Protein AF-A0AAE0RKY6-F1 (afdb_monomer)

Radius of gyration: 30.41 Å; Cα contacts (8 Å, |Δi|>4): 1109; chains: 1; bounding box: 84×96×81 Å

Organism: NCBI:txid175788

Foldseek 3Di:
DDDDDDDDPDDDPPPPPPQAFDQDPLFNATFHLQFKDKDAAPQDDCPDPVNVVVVVVCRVCSVVLSVVCVVPVNFDKWWFQFLNQMIIIPGDGPQPDPDDRDRDGPCLAPQFLPQLFAEEEEEEEEEQAPVCPDFQLVQRLLLVLVVLSSADQLYWYFYWYDFPAIDGLDPVPPATDGSDPVVSVVVSVSSVVRHRYHHHDVLRRLLVLLCRQPPDDPDDHSPDAAEYEYEDQADDDLNVVNCCPRQPDPLRYAYEYENTADDPHDCVSRQVNRVNNLHYYFYHHHCCLRPPDDDGVVCVVSVRSQSNLLVLLVVPPVSFDWDKDFKAFDPRDDDDDQFFAAAPVLLLVLCVVVVNDVVVSVVVVVVLPPDWDWDQDPVGIDDIDRRRTGDDPPPPCRVVSQVSSVCVLCVVQDDDPPQWDDDRNDIDGDDPDLVVVLVSVQVSQVSQVVSPGHDDQVPDEDEAADDDDDDDFRDDPNHGGHYDQWDDDPQWIQGSPRDTHHNGLTIKMKTKGWAFQPDPPPDPRRSGTRTMIIIIDRLVVVVVVFDCVLQPPPKDKWKAALSQFTPDDPQQDRDPPDNSHRSGDHPCRSFPHDPVVVVVSVCQSVQHWDKDWDFDWGQDPVRPDIDTAIKMKTKGADPPDRMIMIIIHGPVRPDDDDDDCPDPVVVVVVVVCQDPVCCVPNNDDDDDDD

Sequence (690 aa):
MSDYNYEDNQSDKLKSISLEFVDDPNFKNKVNYSYTAVQIPTDIYKGSPTILNELNWTQALERVFIDNSREDPSLRWQVFGSATGVTRYYPATPWRAPNKIDLYDVRRRPWYIQGASSPKDMVIIVDVSGSVSGLTLKLMKTSVIEMLDTLSDDDYVNVAQFNEKADLLVSCFKTLVQANVKNKKIFKEKVMHMQAKGTTDYKSGFQFAFEQLLNETNAPRANCNKMIMMFTDGGEDRAQDVFEKYNWPNKTVRVFTFSVGQHNYDVTPLQWIACANKGYYFEIPSIGAIRINTQHLFPAFREYLDVLGRPMVLAGNRAKQVQWTNVYQDALSDLEKAYDRVPREELWYCMRKSGVAEKYVRVVQDMYERSRTVVRCAVGQTEEFKVEVGLHQGLALSPFLFAIVMVQLSEEVRQESPWTMMFADDIVICSESREQVEENLERWRFALERRGMKVSRSKTEYMCVNEREGSGTVRLQGEEVKKVQEFKYLGSTDQSNGECGKEGLGLVITGTMPVFNLTTDGDSKNQLILGVMGVDVALSEIKQLTPRYKLGANGYTFAIDPNGYVLLHPNLQPKIINFREPVTLDFLDAELPDTSKEEIRRLMIDGKPSHRKIKTLVKSVDKRYIDQVTRTYTWAPVDGTDYSLGLVLPTYSENHIRANLSDQILQVQYFESLLPHTFESEGHVLIAPR

InterPro domains:
  IPR000477 Reverse transcriptase domain [PF00078] (334-492)
  IPR000477 Reverse transcriptase domain [PS50878] (195-494)
  IPR002035 von Willebrand factor, type A [PF00092] (121-289)
  IPR002035 von Willebrand factor, type A [PS50234] (121-301)
  IPR002035 von Willebrand factor, type A [SM00327] (119-292)
  IPR013608 VWA N-terminal [PF08399] (9-95)
  IPR036465 von Willebrand factor A-like domain superfamily [G3DSA:3.40.50.410] (120-297)
  IPR036465 von Willebrand factor A-like domain superfamily [SSF53300] (118-288)
  IPR043128 Reverse transcriptase/Diguanylate cyclase domain [G3DSA:3.30.70.270] (316-469)
  IPR043502 DNA/RNA polymerase superfamily [SSF56672] (390-496)
  IPR051173 Voltage-dependent calcium channel subunit alpha-2/delta [PTHR10166] (23-333)

Secondary structure (DSSP, 8-state):
---------------------EEETTTTEEEBTTS-EEE--TTS-TT-HHHHHHHHHHTTHHHHHHHHHHH-TT---EEEEETTS-EEEESB---S-SSS-----GGGSHHHHHHHS--EEEEEEEE-SSTTTTHHHHHHHHHHHHHHHT--TT-EEEEEEESSSEEESSTT--S-EE--HHHHHHHHHHHHT----S---HHHHHHHHHHHHHS--SS----SEEEEEEEES--S---HHHHHHHTTTT--EEEEEEEESS--S--HHHHHHHHHTT--EEEE--HHHHTSSSSSHHHHHHHHHHHHHHHHHHTGGGG---EEPPPEE-TT------GGG-BHHHHHHHHHHTT--HHHHHHHHHHHTT-EE--EETTEEPPPEE--BSPPTT-TTHHHHHHHHHHHHHTTTPPSTTSEEEETTEEEE--SSHHHHHHHHHHHHHHHHHTTPPP-GGG-EE--SS--S-----EETTEEPEE-SEEEETTEEEETTS-EEESSS-EEEEEEEEEE----S--GGGGSEEEEEEEEEEHHHHHHHS-GGGS-TT-EEEEE-TTSBEEE-TT----TT-TTS----BHHHHS---HHHHHHHHHHHTT--EEEEEEEEEE-TTSS-EEEEEEEEEEEE-TTSS-EEEEEEETTTTS--------HHHHHHHHHTTSGGGHHHH--------

Solvent-accessible surface area (backbone atoms only — not comparable to full-atom values): 40156 Å² total; per-residue (Å²): 135,79,92,79,84,79,80,81,76,81,74,82,75,74,74,78,74,81,78,73,63,46,81,36,83,85,55,58,41,52,34,20,80,90,47,63,31,74,50,65,33,79,76,58,65,73,86,37,69,73,47,47,50,49,57,58,64,57,52,65,50,47,60,54,53,48,52,51,44,69,77,37,78,82,64,53,52,39,36,39,33,34,69,87,35,44,30,41,32,33,60,17,50,83,80,94,58,95,87,57,90,63,84,65,48,50,72,75,32,70,53,36,45,56,35,47,35,76,48,28,33,38,36,38,40,35,58,26,14,47,83,36,51,69,68,30,43,53,46,48,40,52,51,52,46,57,53,56,67,73,48,46,66,64,18,18,38,38,56,33,36,22,13,76,53,53,44,64,65,47,83,86,57,85,52,57,38,60,34,32,76,69,52,44,49,54,49,46,58,49,48,70,68,64,70,55,47,60,52,80,36,65,52,45,36,50,50,49,49,47,50,61,74,68,55,90,57,100,62,80,71,46,86,60,46,42,35,39,38,38,42,36,54,51,45,88,70,61,47,58,71,57,45,55,70,76,34,51,90,81,49,73,48,29,28,32,28,34,38,37,37,82,67,90,52,52,52,65,32,46,46,47,48,4,61,76,27,76,42,47,64,41,71,43,62,50,61,63,34,71,73,43,86,76,75,46,42,59,58,51,58,47,49,51,45,44,61,56,22,26,66,45,49,73,51,44,75,79,52,64,54,81,44,73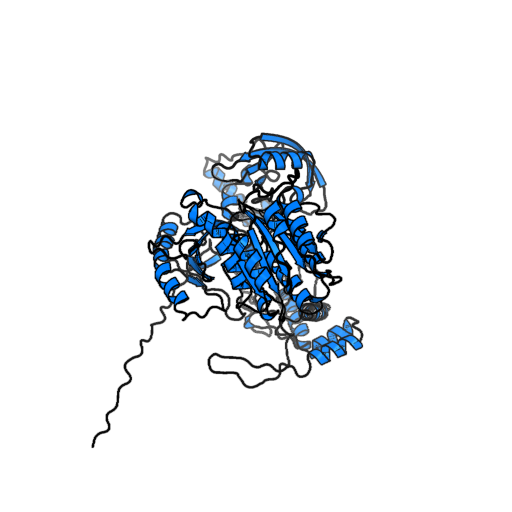,42,71,42,26,58,54,86,84,67,78,89,83,90,62,55,71,65,46,45,54,72,48,45,56,51,34,42,52,74,73,68,48,58,66,75,57,54,50,55,54,50,59,72,57,52,91,41,64,49,65,54,78,51,101,91,45,71,51,76,79,42,78,57,78,58,34,53,63,85,92,45,88,60,35,67,58,56,51,49,49,38,50,52,63,64,35,70,85,73,62,48,68,80,83,38,34,46,73,54,91,74,51,75,48,80,52,61,98,46,68,70,55,40,36,51,50,52,51,52,51,44,51,58,35,47,77,61,67,35,78,81,54,71,94,77,48,69,45,71,67,71,78,75,87,82,80,95,78,73,54,47,61,96,84,43,74,45,51,78,41,65,59,45,82,55,98,69,32,29,40,33,30,84,76,48,75,45,64,57,41,69,42,51,28,32,34,44,15,33,54,37,69,42,78,70,85,67,94,54,91,68,50,40,33,60,53,26,27,38,36,37,41,46,46,53,69,58,62,45,66,78,54,66,46,85,74,38,45,96,80,20,47,63,34,28,29,38,66,88,42,32,43,78,36,47,91,74,69,67,92,72,92,86,51,86,86,56,63,60,78,42,40,51,62,74,64,42,74,72,46,76,72,51,55,52,49,52,49,38,41,46,70,51,50,63,51,71,50,79,46,81,43,65,43,73,41,94,86,68,80,50,72,46,83,43,60,35,37,41,36,38,36,53,40,90,96,56,76,37,21,42,34,41,38,36,39,81,82,48,82,64,73,90,76,88,82,79,85,54,67,67,63,52,53,60,57,55,55,65,71,36,83,87,36,29,90,81,75,42,88,81,83,82,81,91,127

Mean predicted aligned error: 16.81 Å

pLDDT: mean 75.71, std 15.78, range [22.98, 95.0]

Structure (mmCIF, N/CA/C/O backbone):
data_AF-A0AAE0RKY6-F1
#
_entry.id   AF-A0AAE0RKY6-F1
#
loop_
_atom_site.group_PDB
_atom_site.id
_atom_site.type_symbol
_atom_site.label_atom_id
_atom_site.label_alt_id
_atom_site.label_comp_id
_atom_site.label_asym_id
_atom_site.label_entity_id
_atom_site.label_seq_id
_atom_site.pdbx_PDB_ins_code
_atom_site.Cartn_x
_atom_site.Cartn_y
_atom_site.Cartn_z
_atom_site.occupancy
_atom_site.B_iso_or_equiv
_atom_site.auth_seq_id
_atom_site.auth_comp_id
_atom_site.auth_asym_id
_atom_site.auth_atom_id
_atom_site.pdbx_PDB_model_num
ATOM 1 N N . MET A 1 1 ? 11.600 -68.710 32.006 1.00 31.47 1 MET A N 1
ATOM 2 C CA . MET A 1 1 ? 10.760 -69.039 30.838 1.00 31.47 1 MET A CA 1
ATOM 3 C C . MET A 1 1 ? 10.568 -67.728 30.095 1.00 31.47 1 MET A C 1
ATOM 5 O O . MET A 1 1 ? 9.853 -66.878 30.594 1.00 31.47 1 MET A O 1
ATOM 9 N N . SER A 1 2 ? 11.387 -67.559 29.051 1.00 26.91 2 SER A N 1
ATOM 10 C CA . SER A 1 2 ? 11.416 -66.528 27.993 1.00 26.91 2 SER A CA 1
ATOM 11 C C . SER A 1 2 ? 10.867 -65.119 28.265 1.00 26.91 2 SER A C 1
ATOM 13 O O . SER A 1 2 ? 9.655 -64.904 28.243 1.00 26.91 2 SER A O 1
ATOM 15 N N . ASP A 1 3 ? 11.806 -64.172 28.332 1.00 22.98 3 ASP A N 1
ATOM 16 C CA . ASP A 1 3 ? 11.651 -62.777 27.915 1.00 22.98 3 ASP A CA 1
ATOM 17 C C . ASP A 1 3 ? 11.198 -62.700 26.445 1.00 22.98 3 ASP A C 1
ATOM 19 O O . ASP A 1 3 ? 11.795 -63.335 25.574 1.00 22.98 3 ASP A O 1
ATOM 23 N N . TYR A 1 4 ? 10.160 -61.908 26.170 1.00 25.45 4 TYR A N 1
ATOM 24 C CA . TYR A 1 4 ? 9.745 -61.533 24.818 1.00 25.45 4 TYR A CA 1
ATOM 25 C C . TYR A 1 4 ? 9.958 -60.029 24.632 1.00 25.45 4 TYR A C 1
ATOM 27 O O . TYR A 1 4 ? 9.231 -59.208 25.192 1.00 25.45 4 TYR A O 1
ATOM 35 N N . ASN A 1 5 ? 10.977 -59.703 23.835 1.00 24.84 5 ASN A N 1
ATOM 36 C CA . ASN A 1 5 ? 11.214 -58.392 23.242 1.00 24.84 5 ASN A CA 1
ATOM 37 C C . ASN A 1 5 ? 10.017 -57.996 22.367 1.00 24.84 5 ASN A C 1
ATOM 39 O O . ASN A 1 5 ? 9.675 -58.721 21.434 1.00 24.84 5 ASN A O 1
ATOM 43 N N . TYR A 1 6 ? 9.434 -56.827 22.629 1.00 26.06 6 TYR A N 1
ATOM 44 C CA . TYR A 1 6 ? 8.664 -56.102 21.624 1.00 26.06 6 TYR A CA 1
ATOM 45 C C . TYR A 1 6 ? 9.633 -55.196 20.868 1.00 26.06 6 TYR A C 1
ATOM 47 O O . TYR A 1 6 ? 10.176 -54.243 21.423 1.00 26.06 6 TYR A O 1
ATOM 55 N N . GLU A 1 7 ? 9.889 -55.561 19.615 1.00 25.39 7 GLU A N 1
ATOM 56 C CA . GLU A 1 7 ? 10.606 -54.748 18.644 1.00 25.39 7 GLU A CA 1
ATOM 57 C C . GLU A 1 7 ? 9.815 -53.460 18.373 1.00 25.39 7 GLU A C 1
ATOM 59 O O . GLU A 1 7 ? 8.659 -53.498 17.946 1.00 25.39 7 GLU A O 1
ATOM 64 N N . ASP A 1 8 ? 10.456 -52.319 18.632 1.00 27.92 8 ASP A N 1
ATOM 65 C CA . ASP A 1 8 ? 10.011 -51.004 18.184 1.00 27.92 8 ASP A CA 1
ATOM 66 C C . ASP A 1 8 ? 10.003 -50.991 16.652 1.00 27.92 8 ASP A C 1
ATOM 68 O O . ASP A 1 8 ? 11.045 -50.970 15.987 1.00 27.92 8 ASP A O 1
ATOM 72 N N . ASN A 1 9 ? 8.797 -51.020 16.090 1.00 26.94 9 ASN A N 1
ATOM 73 C CA . ASN A 1 9 ? 8.568 -50.822 14.672 1.00 26.94 9 ASN A CA 1
ATOM 74 C C . ASN A 1 9 ? 9.127 -49.462 14.244 1.00 26.94 9 ASN A C 1
ATOM 76 O O . ASN A 1 9 ? 8.710 -48.411 14.729 1.00 26.94 9 ASN A O 1
ATOM 80 N N . GLN A 1 10 ? 10.069 -49.545 13.306 1.00 28.16 10 GLN A N 1
ATOM 81 C CA . GLN A 1 10 ? 10.534 -48.524 12.373 1.00 28.16 10 GLN A CA 1
ATOM 82 C C . GLN A 1 10 ? 9.625 -47.289 12.312 1.00 28.16 10 GLN A C 1
ATOM 84 O O . GLN A 1 10 ? 8.651 -47.238 11.565 1.00 28.16 10 GLN A O 1
ATOM 89 N N . SER A 1 11 ? 9.996 -46.261 13.074 1.00 31.55 11 SER A N 1
ATOM 90 C CA . SER A 1 11 ? 9.584 -44.900 12.770 1.00 31.55 11 SER A CA 1
ATOM 91 C C . SER A 1 11 ? 10.236 -44.509 11.447 1.00 31.55 11 SER A C 1
ATOM 93 O O . SER A 1 11 ? 11.462 -44.538 11.299 1.00 31.55 11 SER A O 1
ATOM 95 N N . ASP A 1 12 ? 9.390 -44.192 10.473 1.00 31.09 12 ASP A N 1
ATOM 96 C CA . ASP A 1 12 ? 9.750 -43.618 9.188 1.00 31.09 12 ASP A CA 1
ATOM 97 C C . ASP A 1 12 ? 10.744 -42.466 9.377 1.00 31.09 12 ASP A C 1
ATOM 99 O O . ASP A 1 12 ? 10.391 -41.321 9.670 1.00 31.09 12 ASP A O 1
ATOM 103 N N . LYS A 1 13 ? 12.027 -42.765 9.157 1.00 31.31 13 LYS A N 1
ATOM 104 C CA . LYS A 1 13 ? 13.005 -41.769 8.736 1.00 31.31 13 LYS A CA 1
ATOM 105 C C . LYS A 1 13 ? 12.498 -41.221 7.406 1.00 31.31 13 LYS A C 1
ATOM 107 O O . LYS A 1 13 ? 12.829 -41.763 6.351 1.00 31.31 13 LYS A O 1
ATOM 112 N N . LEU A 1 14 ? 11.721 -40.135 7.453 1.00 33.47 14 LEU A N 1
ATOM 113 C CA . LEU A 1 14 ? 11.607 -39.215 6.329 1.00 33.47 14 LEU A CA 1
ATOM 114 C C . LEU A 1 14 ? 13.039 -38.902 5.894 1.00 33.47 14 LEU A C 1
ATOM 116 O O . LEU A 1 14 ? 13.765 -38.172 6.571 1.00 33.47 14 LEU A O 1
ATOM 120 N N . LYS A 1 15 ? 13.469 -39.514 4.788 1.00 35.06 15 LYS A N 1
ATOM 121 C CA . LYS A 1 15 ? 14.664 -39.107 4.062 1.00 35.06 15 LYS A CA 1
ATOM 122 C C . LYS A 1 15 ? 14.515 -37.607 3.854 1.00 35.06 15 LYS A C 1
ATOM 124 O O . LYS A 1 15 ? 13.603 -37.182 3.149 1.00 35.06 15 LYS A O 1
ATOM 129 N N . SER A 1 16 ? 15.367 -36.812 4.492 1.00 38.31 16 SER A N 1
ATOM 130 C CA . SER A 1 16 ? 15.501 -35.406 4.149 1.00 38.31 16 SER A CA 1
ATOM 131 C C . SER A 1 16 ? 15.926 -35.371 2.685 1.00 38.31 16 SER A C 1
ATOM 133 O O . SER A 1 16 ? 17.083 -35.649 2.369 1.00 38.31 16 SER A O 1
ATOM 135 N N . ILE A 1 17 ? 14.973 -35.142 1.785 1.00 46.62 17 ILE A N 1
ATOM 136 C CA . ILE A 1 17 ? 15.257 -34.879 0.381 1.00 46.62 17 ILE A CA 1
ATOM 137 C C . ILE A 1 17 ? 16.183 -33.666 0.400 1.00 46.62 17 ILE A C 1
ATOM 139 O O . ILE A 1 17 ? 15.785 -32.591 0.849 1.00 46.62 17 ILE A O 1
ATOM 143 N N . SER A 1 18 ? 17.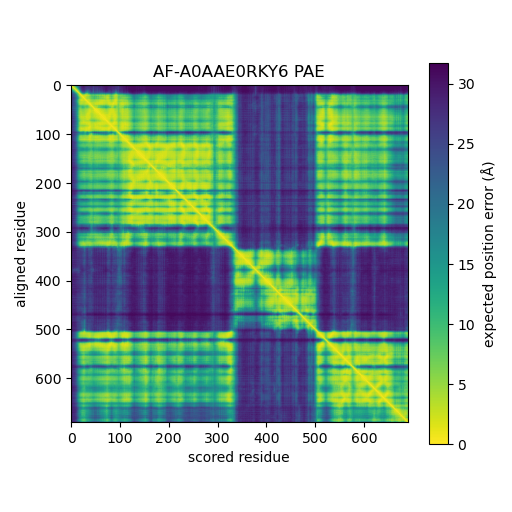444 -33.851 0.011 1.00 51.81 18 SER A N 1
ATOM 144 C CA . SER A 1 18 ? 18.358 -32.738 -0.206 1.00 51.81 18 SER A CA 1
ATOM 145 C C . SER A 1 18 ? 17.819 -31.961 -1.400 1.00 51.81 18 SER A C 1
ATOM 147 O O . SER A 1 18 ? 18.012 -32.360 -2.546 1.00 51.81 18 SER A O 1
ATOM 149 N N . LEU A 1 19 ? 17.047 -30.914 -1.124 1.00 67.06 19 LEU A N 1
ATOM 150 C CA . LEU A 1 19 ? 16.527 -30.020 -2.147 1.00 67.06 19 LEU A CA 1
ATOM 151 C C . LEU A 1 19 ? 17.708 -29.273 -2.769 1.00 67.06 19 LEU A C 1
ATOM 153 O O . LEU A 1 19 ? 18.427 -28.555 -2.074 1.00 67.06 19 LEU A O 1
ATOM 157 N N . GLU A 1 20 ? 17.910 -29.454 -4.070 1.00 76.75 20 GLU A N 1
ATOM 158 C CA . GLU A 1 20 ? 18.872 -28.666 -4.834 1.00 76.75 20 GLU A CA 1
ATOM 159 C C . GLU A 1 20 ? 18.272 -27.288 -5.117 1.00 76.75 20 GLU A C 1
ATOM 161 O O . GLU A 1 20 ? 17.130 -27.176 -5.566 1.00 76.75 20 GLU A O 1
ATOM 166 N N . PHE A 1 21 ? 19.026 -26.232 -4.826 1.00 82.19 21 PHE A N 1
ATOM 167 C CA . PHE A 1 21 ? 18.657 -24.867 -5.178 1.00 82.19 21 PHE A CA 1
ATOM 168 C C . PHE A 1 21 ? 19.682 -24.319 -6.165 1.00 82.19 21 PHE A C 1
ATOM 170 O O . PHE A 1 21 ? 20.887 -24.446 -5.937 1.00 82.19 21 PHE A O 1
ATOM 177 N N . VAL A 1 22 ? 19.195 -23.705 -7.239 1.00 83.25 22 VAL A N 1
ATOM 178 C CA . VAL A 1 22 ? 19.994 -23.127 -8.320 1.00 83.25 22 VAL A CA 1
ATOM 179 C C . VAL A 1 22 ? 19.996 -21.610 -8.169 1.00 83.25 22 VAL A C 1
ATOM 181 O O . VAL A 1 22 ? 18.960 -21.017 -7.871 1.00 83.25 22 VAL A O 1
ATOM 184 N N . ASP A 1 23 ? 21.156 -20.981 -8.337 1.00 78.50 23 ASP A N 1
ATOM 185 C CA . ASP A 1 23 ? 21.260 -19.522 -8.374 1.00 78.50 23 ASP A CA 1
ATOM 186 C C . ASP A 1 23 ? 20.603 -18.986 -9.651 1.00 78.50 23 ASP A C 1
ATOM 188 O O . ASP A 1 23 ? 20.980 -19.374 -10.757 1.00 78.50 23 ASP A O 1
ATOM 192 N N . ASP A 1 24 ? 19.620 -18.097 -9.494 1.00 74.94 24 ASP A N 1
ATOM 193 C CA . ASP A 1 24 ? 18.891 -17.513 -10.617 1.00 74.94 24 ASP A CA 1
ATOM 194 C C . ASP A 1 24 ? 19.048 -15.980 -10.660 1.00 74.94 24 ASP A C 1
ATOM 196 O O . ASP A 1 24 ? 18.732 -15.300 -9.674 1.00 74.94 24 ASP A O 1
ATOM 200 N N . PRO A 1 25 ? 19.513 -15.403 -11.788 1.00 72.38 25 PRO A N 1
ATOM 201 C CA . PRO A 1 25 ? 19.755 -13.966 -11.913 1.00 72.38 25 PRO A CA 1
ATOM 202 C C . PRO A 1 25 ? 18.471 -13.121 -11.916 1.00 72.38 25 PRO A C 1
ATOM 204 O O . PRO A 1 25 ? 18.514 -11.961 -11.500 1.00 72.38 25 PRO A O 1
ATOM 207 N N . ASN A 1 26 ? 17.325 -13.673 -12.330 1.00 73.38 26 ASN A N 1
ATOM 208 C CA . ASN A 1 26 ? 16.044 -12.960 -12.333 1.00 73.38 26 ASN A CA 1
ATOM 209 C C . ASN A 1 26 ? 15.504 -12.770 -10.912 1.00 73.38 26 ASN A C 1
ATOM 211 O O . ASN A 1 26 ? 14.898 -11.737 -10.620 1.00 73.38 26 ASN A O 1
ATOM 215 N N . PHE A 1 27 ? 15.762 -13.741 -10.029 1.00 71.62 27 PHE A N 1
ATOM 216 C CA . PHE A 1 27 ? 15.356 -13.720 -8.619 1.00 71.62 27 PHE A CA 1
ATOM 217 C C . PHE A 1 27 ? 16.456 -13.227 -7.670 1.00 71.62 27 PHE A C 1
ATOM 219 O O . PHE A 1 27 ? 16.170 -12.898 -6.514 1.00 71.62 27 PHE A O 1
ATOM 226 N N . LYS A 1 28 ? 17.709 -13.172 -8.148 1.00 70.62 28 LYS A N 1
ATOM 227 C CA . LYS A 1 28 ? 18.920 -12.828 -7.378 1.00 70.62 28 LYS A CA 1
ATOM 228 C C . LYS A 1 28 ? 19.036 -13.630 -6.081 1.00 70.62 28 LYS A C 1
ATOM 230 O O . LYS A 1 28 ? 19.423 -13.113 -5.031 1.00 70.62 28 LYS A O 1
ATOM 235 N N . ASN A 1 29 ? 18.596 -14.881 -6.151 1.00 70.25 29 ASN A N 1
ATOM 236 C CA . ASN A 1 29 ? 18.466 -15.802 -5.037 1.00 70.25 29 ASN A CA 1
ATOM 237 C C . ASN A 1 29 ? 18.572 -17.242 -5.533 1.00 70.25 29 ASN A C 1
ATOM 239 O O . ASN A 1 29 ? 18.322 -17.539 -6.700 1.00 70.25 29 ASN A O 1
ATOM 243 N N . LYS A 1 30 ? 18.870 -18.138 -4.591 1.00 80.00 30 LYS A N 1
ATOM 244 C CA . LYS A 1 30 ? 18.802 -19.582 -4.794 1.00 80.00 30 LYS A CA 1
ATOM 245 C C . LYS A 1 30 ? 17.349 -20.026 -4.830 1.00 80.00 30 LYS A C 1
ATOM 247 O O . LYS A 1 30 ? 16.635 -19.870 -3.836 1.00 80.00 30 LYS A O 1
ATOM 252 N N . VAL A 1 31 ? 16.923 -20.580 -5.954 1.00 85.25 31 VAL A N 1
ATOM 253 C CA . VAL A 1 31 ? 15.544 -21.005 -6.197 1.00 85.25 31 VAL A CA 1
ATOM 254 C C . VAL A 1 31 ? 15.480 -22.464 -6.630 1.00 85.25 31 VAL A C 1
ATOM 256 O O . VAL A 1 31 ? 16.435 -23.035 -7.152 1.00 85.25 31 VAL A O 1
ATOM 259 N N . ASN A 1 32 ? 14.338 -23.086 -6.386 1.00 88.06 32 ASN A N 1
ATOM 260 C CA . ASN A 1 32 ? 14.023 -24.436 -6.804 1.00 88.06 32 ASN A CA 1
ATOM 261 C C . ASN A 1 32 ? 12.692 -24.404 -7.565 1.00 88.06 32 ASN A C 1
ATOM 263 O O . ASN A 1 32 ? 11.645 -24.089 -7.004 1.00 88.06 32 ASN A O 1
ATOM 267 N N . TYR A 1 33 ? 12.757 -24.741 -8.851 1.00 86.88 33 TYR A N 1
ATOM 268 C CA . TYR A 1 33 ? 11.618 -24.755 -9.773 1.00 86.88 33 TYR A CA 1
ATOM 269 C C . TYR A 1 33 ? 10.789 -26.051 -9.718 1.00 86.88 33 TYR A C 1
ATOM 271 O O . TYR A 1 33 ? 9.780 -26.174 -10.402 1.00 86.88 33 TYR A O 1
ATOM 279 N N . SER A 1 34 ? 11.206 -27.043 -8.928 1.00 86.50 34 SER A N 1
ATOM 280 C CA . SER A 1 34 ? 10.483 -28.317 -8.795 1.00 86.50 34 SER A CA 1
ATOM 281 C C . SER A 1 34 ? 9.373 -28.263 -7.749 1.00 86.50 34 SER A C 1
ATOM 283 O O . SER A 1 34 ? 8.448 -29.065 -7.816 1.00 86.50 34 SER A O 1
ATOM 285 N N . TYR A 1 35 ? 9.467 -27.345 -6.783 1.00 87.88 35 TYR A N 1
ATOM 286 C CA . TYR A 1 35 ? 8.557 -27.283 -5.643 1.00 87.88 35 TYR A CA 1
ATOM 287 C C . TYR A 1 35 ? 8.158 -25.851 -5.302 1.00 87.88 35 TYR A C 1
ATOM 289 O O . TYR A 1 35 ? 8.829 -24.880 -5.649 1.00 87.88 35 TYR A O 1
ATOM 297 N N . THR A 1 36 ? 7.065 -25.742 -4.558 1.00 89.44 36 THR A N 1
ATOM 298 C CA . THR A 1 36 ? 6.625 -24.525 -3.878 1.00 89.44 36 THR A CA 1
ATOM 299 C C . THR A 1 36 ? 7.189 -24.456 -2.468 1.00 89.44 36 THR A C 1
ATOM 301 O O . THR A 1 36 ? 7.328 -25.468 -1.779 1.00 89.44 36 THR A O 1
ATOM 304 N N . ALA A 1 37 ? 7.494 -23.248 -2.005 1.00 89.12 37 ALA A N 1
ATOM 305 C CA . ALA A 1 37 ? 7.819 -23.017 -0.607 1.00 89.12 37 ALA A CA 1
ATOM 306 C C . ALA A 1 37 ? 6.577 -22.530 0.143 1.00 89.12 37 ALA A C 1
ATOM 308 O O . ALA A 1 37 ? 5.699 -21.875 -0.422 1.00 89.12 37 ALA A O 1
ATOM 309 N N . VAL A 1 38 ? 6.504 -22.864 1.432 1.00 88.44 38 VAL A N 1
ATOM 310 C CA . VAL A 1 38 ? 5.419 -22.432 2.311 1.00 88.44 38 VAL A CA 1
ATOM 311 C C . VAL A 1 38 ? 5.992 -21.698 3.515 1.00 88.44 38 VAL A C 1
ATOM 313 O O . VAL A 1 38 ? 6.773 -22.257 4.286 1.00 88.44 38 VAL A O 1
ATOM 316 N N . GLN A 1 39 ? 5.567 -20.452 3.692 1.00 84.25 39 GLN A N 1
ATOM 317 C CA . GLN A 1 39 ? 5.845 -19.633 4.859 1.00 84.25 39 GLN A CA 1
ATOM 318 C C . GLN A 1 39 ? 4.643 -19.684 5.804 1.00 84.25 39 GLN A C 1
ATOM 320 O O . GLN A 1 39 ? 3.496 -19.468 5.413 1.00 84.25 39 GLN A O 1
ATOM 325 N N . ILE A 1 40 ? 4.922 -20.022 7.061 1.00 80.56 40 ILE A N 1
ATOM 326 C CA . ILE A 1 40 ? 3.942 -20.029 8.146 1.00 80.56 40 ILE A CA 1
ATOM 327 C C . ILE A 1 40 ? 4.446 -19.020 9.181 1.00 80.56 40 ILE A C 1
ATOM 329 O O . ILE A 1 40 ? 5.589 -19.170 9.630 1.00 80.56 40 ILE A O 1
ATOM 333 N N . PRO A 1 41 ? 3.633 -18.017 9.549 1.00 71.56 41 PRO A N 1
ATOM 334 C CA . PRO A 1 41 ? 3.956 -17.061 10.599 1.00 71.56 41 PRO A CA 1
ATOM 335 C C . PRO A 1 41 ? 4.392 -17.749 11.902 1.00 71.56 41 PRO A C 1
ATOM 337 O O . PRO A 1 41 ? 3.909 -18.834 12.241 1.00 71.56 41 PRO A O 1
ATOM 340 N N . THR A 1 42 ? 5.336 -17.144 12.628 1.00 66.19 42 THR A N 1
ATOM 341 C CA . THR A 1 42 ? 5.997 -17.775 13.793 1.00 66.19 42 THR A CA 1
ATOM 342 C C . THR A 1 42 ? 5.060 -18.048 14.970 1.00 66.19 42 THR A C 1
ATOM 344 O O . THR A 1 42 ? 5.362 -18.860 15.842 1.00 66.19 42 THR A O 1
ATOM 347 N N . ASP A 1 43 ? 3.916 -17.387 14.979 1.00 59.41 43 ASP A N 1
ATOM 348 C CA . ASP A 1 43 ? 2.842 -17.479 15.953 1.00 59.41 43 ASP A CA 1
ATOM 349 C C . ASP A 1 43 ? 1.828 -18.584 15.709 1.00 59.41 43 ASP A C 1
ATOM 351 O O . ASP A 1 43 ? 1.076 -18.960 16.612 1.00 59.41 43 ASP A O 1
ATOM 355 N N . ILE A 1 44 ? 1.789 -19.097 14.486 1.00 66.88 44 ILE A N 1
ATOM 356 C CA . ILE A 1 44 ? 0.808 -20.087 14.087 1.00 66.88 44 ILE A CA 1
ATOM 357 C C . ILE A 1 44 ? 1.400 -21.475 14.305 1.00 66.88 44 ILE A C 1
ATOM 359 O O . ILE A 1 44 ? 2.430 -21.850 13.740 1.00 66.88 44 ILE A O 1
ATOM 363 N N . TYR A 1 45 ? 0.717 -22.285 15.117 1.00 68.50 45 TYR A N 1
ATOM 364 C CA . TYR A 1 45 ? 1.127 -23.664 15.344 1.00 68.50 45 TYR A CA 1
ATOM 365 C C . TYR A 1 45 ? 0.924 -24.509 14.077 1.00 68.50 45 TYR A C 1
ATOM 367 O O . TYR A 1 45 ? -0.205 -24.772 13.659 1.00 68.50 45 TYR A O 1
ATOM 375 N N . LYS A 1 46 ? 2.034 -24.978 13.494 1.00 69.00 46 LYS A N 1
ATOM 376 C CA . LYS A 1 46 ? 2.060 -25.749 12.237 1.00 69.00 46 LYS A CA 1
ATOM 377 C C . LYS A 1 46 ? 1.236 -27.042 12.281 1.00 69.00 46 LYS A C 1
ATOM 379 O O . LYS A 1 46 ? 0.719 -27.456 11.253 1.00 69.00 46 LYS A O 1
ATOM 384 N N . GLY A 1 47 ? 1.106 -27.669 13.453 1.00 74.75 47 GLY A N 1
ATOM 385 C CA . GLY A 1 47 ? 0.342 -28.909 13.635 1.00 74.75 47 GLY A CA 1
ATOM 386 C C . GLY A 1 47 ? -1.160 -28.705 13.855 1.00 74.75 47 GLY A C 1
ATOM 387 O O . GLY A 1 47 ? -1.867 -29.668 14.136 1.00 74.75 47 GLY A O 1
ATOM 388 N N . SER A 1 48 ? -1.661 -27.468 13.778 1.00 78.69 48 SER A N 1
ATOM 389 C CA . SER A 1 48 ? -3.094 -27.198 13.910 1.00 78.69 48 SER A CA 1
ATOM 390 C C . SER A 1 48 ? -3.870 -27.853 12.757 1.00 78.69 48 SER A C 1
ATOM 392 O O . SER A 1 48 ? -3.471 -27.671 11.603 1.00 78.69 48 SER A O 1
ATOM 394 N N . PRO A 1 49 ? -4.998 -28.548 13.012 1.00 83.38 49 PRO A N 1
ATOM 395 C CA . PRO A 1 49 ? -5.811 -29.165 11.960 1.00 83.38 49 PRO A CA 1
ATOM 396 C C . PRO A 1 49 ? -6.227 -28.182 10.860 1.00 83.38 49 PRO A C 1
ATOM 398 O O . PRO A 1 49 ? -6.237 -28.537 9.685 1.00 83.38 49 PRO A O 1
ATOM 401 N N . THR A 1 50 ? -6.503 -26.924 11.220 1.00 81.38 50 THR A N 1
ATOM 402 C CA . THR A 1 50 ? -6.828 -25.861 10.257 1.00 81.38 50 THR A CA 1
ATOM 403 C C . THR A 1 50 ? -5.679 -25.619 9.281 1.00 81.38 50 THR A C 1
ATOM 405 O O . THR A 1 50 ? -5.904 -25.514 8.083 1.00 81.38 50 THR A O 1
ATOM 408 N N . ILE A 1 51 ? -4.441 -25.579 9.779 1.00 83.81 51 ILE A N 1
ATOM 409 C CA . ILE A 1 51 ? -3.246 -25.328 8.965 1.00 83.81 51 ILE A CA 1
ATOM 410 C C . ILE A 1 51 ? -2.892 -26.555 8.131 1.00 83.81 51 ILE A C 1
ATOM 412 O O . ILE A 1 51 ? -2.574 -26.418 6.957 1.00 83.81 51 ILE A O 1
ATOM 416 N N . LEU A 1 52 ? -3.004 -27.760 8.693 1.00 86.19 52 LEU A N 1
ATOM 417 C CA . LEU A 1 52 ? -2.776 -29.000 7.947 1.00 86.19 52 LEU A CA 1
ATOM 418 C C . LEU A 1 52 ? -3.757 -29.151 6.776 1.00 86.19 52 LEU A C 1
ATOM 420 O O . LEU A 1 52 ? -3.346 -29.522 5.678 1.00 86.19 52 LEU A O 1
ATOM 424 N N . ASN A 1 53 ? -5.028 -28.796 6.982 1.00 87.38 53 ASN A N 1
ATOM 425 C CA . ASN A 1 53 ? -6.020 -28.776 5.909 1.00 87.38 53 ASN A CA 1
ATOM 426 C C . ASN A 1 53 ? -5.661 -27.750 4.825 1.00 87.38 53 ASN A C 1
ATOM 428 O O . ASN A 1 53 ? -5.727 -28.084 3.643 1.00 87.38 53 ASN A O 1
ATOM 432 N N . GLU A 1 54 ? -5.223 -26.546 5.212 1.00 86.81 54 GLU A N 1
ATOM 433 C CA . GLU A 1 54 ? -4.738 -25.525 4.272 1.00 86.81 54 GLU A CA 1
ATOM 434 C C . GLU A 1 54 ? -3.550 -26.012 3.443 1.00 86.81 54 GLU A C 1
ATOM 436 O O . GLU A 1 54 ? -3.534 -25.863 2.222 1.00 86.81 54 GLU A O 1
ATOM 441 N N . LEU A 1 55 ? -2.567 -26.652 4.077 1.00 89.00 55 LEU A N 1
ATOM 442 C CA . LEU A 1 55 ? -1.405 -27.210 3.386 1.00 89.00 55 LEU A CA 1
ATOM 443 C C . LEU A 1 55 ? -1.797 -28.295 2.377 1.00 89.00 55 LEU A C 1
ATOM 445 O O . LEU A 1 55 ? -1.196 -28.361 1.304 1.00 89.00 55 LEU A O 1
ATOM 449 N N . ASN A 1 56 ? -2.807 -29.103 2.704 1.00 91.38 56 ASN A N 1
ATOM 450 C CA . ASN A 1 56 ? -3.282 -30.189 1.856 1.00 91.38 56 ASN A CA 1
ATOM 451 C C . ASN A 1 56 ? -3.963 -29.664 0.580 1.00 91.38 56 ASN A C 1
ATOM 453 O O . ASN A 1 56 ? -3.553 -30.005 -0.527 1.00 91.38 56 ASN A O 1
ATOM 457 N N . TRP A 1 57 ? -4.961 -28.781 0.701 1.00 90.00 57 TRP A N 1
ATOM 458 C CA . TRP A 1 57 ? -5.684 -28.306 -0.485 1.00 90.00 57 TRP A CA 1
ATOM 459 C C . TRP A 1 57 ? -4.849 -27.332 -1.333 1.00 90.00 57 TRP A C 1
ATOM 461 O O . TRP A 1 57 ? -4.909 -27.383 -2.563 1.00 90.00 57 TRP A O 1
ATOM 471 N N . THR A 1 58 ? -4.006 -26.495 -0.709 1.00 91.94 58 THR A N 1
ATOM 472 C CA . THR A 1 58 ? -3.128 -25.561 -1.444 1.00 91.94 58 THR A CA 1
ATOM 473 C C . THR A 1 58 ? -2.010 -26.261 -2.214 1.00 91.94 58 THR A C 1
ATOM 475 O O . THR A 1 58 ? -1.395 -25.642 -3.080 1.00 91.94 58 THR A O 1
ATOM 478 N N . GLN A 1 59 ? -1.743 -27.547 -1.956 1.00 91.19 59 GLN A N 1
ATOM 479 C CA . GLN A 1 59 ? -0.747 -28.319 -2.702 1.00 91.19 59 GLN A CA 1
ATOM 480 C C . GLN A 1 59 ? -1.086 -28.426 -4.194 1.00 91.19 59 GLN A C 1
ATOM 482 O O . GLN A 1 59 ? -0.184 -28.465 -5.027 1.00 91.19 59 GLN A O 1
ATOM 487 N N . ALA A 1 60 ? -2.371 -28.394 -4.554 1.00 92.94 60 ALA A N 1
ATOM 488 C CA . ALA A 1 60 ? -2.800 -28.416 -5.950 1.00 92.94 60 ALA A CA 1
ATOM 489 C C . ALA A 1 60 ? -2.297 -27.204 -6.764 1.00 92.94 60 ALA A C 1
ATOM 491 O O . ALA A 1 60 ? -2.135 -27.320 -7.979 1.00 92.94 60 ALA A O 1
ATOM 492 N N . LEU A 1 61 ? -2.002 -26.071 -6.107 1.00 93.50 61 LEU A N 1
ATOM 493 C CA . LEU A 1 61 ? -1.499 -24.856 -6.762 1.00 93.50 61 LEU A CA 1
ATOM 494 C C . LEU A 1 61 ? -0.089 -25.022 -7.334 1.00 93.50 61 LEU A C 1
ATOM 496 O O . LEU A 1 61 ? 0.265 -24.323 -8.275 1.00 93.50 61 LEU A O 1
ATOM 500 N N . GLU A 1 62 ? 0.707 -25.957 -6.810 1.00 92.75 62 GLU A N 1
ATOM 501 C CA . GLU A 1 62 ? 2.082 -26.186 -7.266 1.00 92.75 62 GLU A CA 1
ATOM 502 C C . GLU A 1 62 ? 2.150 -26.505 -8.761 1.00 92.75 62 GLU A C 1
ATOM 504 O O . GLU A 1 62 ? 2.974 -25.939 -9.473 1.00 92.75 62 GLU A O 1
ATOM 509 N N . ARG A 1 63 ? 1.226 -27.337 -9.260 1.00 93.00 63 ARG A N 1
ATOM 510 C CA . ARG A 1 63 ? 1.153 -27.668 -10.691 1.00 93.00 63 ARG A CA 1
ATOM 511 C C . ARG A 1 63 ? 0.867 -26.431 -11.537 1.00 93.00 63 ARG A C 1
ATOM 513 O O . ARG A 1 63 ? 1.552 -26.201 -12.523 1.00 93.00 63 ARG A O 1
ATOM 520 N N . VAL A 1 64 ? -0.093 -25.615 -11.103 1.00 94.50 64 VAL A N 1
ATOM 521 C CA . VAL A 1 64 ? -0.489 -24.387 -11.807 1.00 94.50 64 VAL A CA 1
ATOM 522 C C . VAL A 1 64 ? 0.659 -23.378 -11.832 1.00 94.50 64 VAL A C 1
ATOM 524 O O . VAL A 1 64 ? 0.938 -22.802 -12.875 1.00 94.50 64 VAL A O 1
ATOM 527 N N . PHE A 1 65 ? 1.372 -23.194 -10.717 1.00 94.25 65 PHE A N 1
ATOM 528 C CA . PHE A 1 65 ? 2.516 -22.279 -10.666 1.00 94.25 65 PHE A CA 1
ATOM 529 C C . PHE A 1 65 ? 3.661 -22.704 -11.586 1.00 94.25 65 PHE A C 1
ATOM 531 O O . PHE A 1 65 ? 4.260 -21.856 -12.255 1.00 94.25 65 PHE A O 1
ATOM 538 N N . ILE A 1 66 ? 3.940 -24.009 -11.643 1.00 92.88 66 ILE A N 1
ATOM 539 C CA . ILE A 1 66 ? 4.939 -24.575 -12.551 1.00 92.88 66 ILE A CA 1
ATOM 540 C C . ILE A 1 66 ? 4.511 -24.367 -14.007 1.00 92.88 66 ILE A C 1
ATOM 542 O O . ILE A 1 66 ? 5.330 -23.941 -14.818 1.00 92.88 66 ILE A O 1
ATOM 546 N N . ASP A 1 67 ? 3.248 -24.633 -14.344 1.00 94.56 67 ASP A N 1
ATOM 547 C CA . ASP A 1 67 ? 2.746 -24.483 -15.713 1.00 94.56 67 ASP A CA 1
ATOM 548 C C . ASP A 1 67 ? 2.758 -23.013 -16.168 1.00 94.56 67 ASP A C 1
ATOM 550 O O . ASP A 1 67 ? 3.260 -22.729 -17.254 1.00 94.56 67 ASP A O 1
ATOM 554 N N . ASN A 1 68 ? 2.360 -22.069 -15.307 1.00 93.88 68 ASN A N 1
ATOM 555 C CA . ASN A 1 68 ? 2.468 -20.631 -15.586 1.00 93.88 68 ASN A CA 1
ATOM 556 C C . ASN A 1 68 ? 3.917 -20.216 -15.884 1.00 93.88 68 ASN A C 1
ATOM 558 O O . ASN A 1 68 ? 4.184 -19.500 -16.841 1.00 93.88 68 ASN A O 1
ATOM 562 N N . SER A 1 69 ? 4.872 -20.695 -15.082 1.00 90.12 69 SER A N 1
ATOM 563 C CA . SER A 1 69 ? 6.296 -20.383 -15.260 1.00 90.12 69 SER A CA 1
ATOM 564 C C . SER A 1 69 ? 6.914 -21.039 -16.497 1.00 90.12 69 SER A C 1
ATOM 566 O O . SER A 1 69 ? 7.947 -20.574 -16.976 1.00 90.12 69 SER A O 1
ATOM 568 N N . ARG A 1 70 ? 6.322 -22.130 -16.999 1.00 91.50 70 ARG A N 1
ATOM 569 C CA . ARG A 1 70 ? 6.711 -22.751 -18.273 1.00 91.50 70 ARG A CA 1
ATOM 570 C C . ARG A 1 70 ? 6.166 -21.978 -19.466 1.00 91.50 70 ARG A C 1
ATOM 572 O O . ARG A 1 70 ? 6.834 -21.938 -20.495 1.00 91.50 70 ARG A O 1
ATOM 579 N N . GLU A 1 71 ? 4.970 -21.411 -19.334 1.00 94.38 71 GLU A N 1
ATOM 580 C CA . GLU A 1 71 ? 4.359 -20.566 -20.359 1.00 94.38 71 GLU A CA 1
ATOM 581 C C . GLU A 1 71 ? 5.080 -19.217 -20.469 1.00 94.38 71 GLU A C 1
ATOM 583 O O . GLU A 1 71 ? 5.418 -18.797 -21.576 1.00 94.38 71 GLU A O 1
ATOM 588 N N . ASP A 1 72 ? 5.398 -18.590 -19.333 1.00 89.56 72 ASP A N 1
ATOM 589 C CA . ASP A 1 72 ? 6.141 -17.333 -19.273 1.00 89.56 72 ASP A CA 1
ATOM 590 C C . ASP A 1 72 ? 7.349 -17.418 -18.311 1.00 89.56 72 ASP A C 1
ATOM 592 O O . ASP A 1 72 ? 7.201 -17.274 -17.092 1.00 89.56 72 ASP A O 1
ATOM 596 N N . PRO A 1 73 ? 8.574 -17.601 -18.848 1.00 86.19 73 PRO A N 1
ATOM 597 C CA . PRO A 1 73 ? 9.807 -17.625 -18.059 1.00 86.19 73 PRO A CA 1
ATOM 598 C C . PRO A 1 73 ? 10.183 -16.284 -17.409 1.00 86.19 73 PRO A C 1
ATOM 600 O O . PRO A 1 73 ? 11.093 -16.250 -16.581 1.00 86.19 73 PRO A O 1
ATOM 603 N N . SER A 1 74 ? 9.543 -15.176 -17.799 1.00 84.50 74 SER A N 1
ATOM 604 C CA . SER A 1 74 ? 9.775 -13.856 -17.203 1.00 84.50 74 SER A CA 1
ATOM 605 C C . SER A 1 74 ? 8.963 -13.631 -15.926 1.00 84.50 74 SER A C 1
ATOM 607 O O . SER A 1 74 ? 9.231 -12.684 -15.190 1.00 84.50 74 SER A O 1
ATOM 609 N N . LEU A 1 75 ? 8.024 -14.520 -15.584 1.00 87.38 75 LEU A N 1
ATOM 610 C CA . LEU A 1 75 ? 7.265 -14.397 -14.343 1.00 87.38 75 LEU A CA 1
ATOM 611 C C . LEU A 1 75 ? 8.177 -14.386 -13.111 1.00 87.38 75 LEU A C 1
ATOM 613 O O . LEU A 1 75 ? 9.102 -15.187 -12.971 1.00 87.38 75 LEU A O 1
ATOM 617 N N . ARG A 1 76 ? 7.890 -13.462 -12.192 1.00 88.38 76 ARG A N 1
ATOM 618 C CA . ARG A 1 76 ? 8.527 -13.403 -10.872 1.00 88.38 76 ARG A CA 1
ATOM 619 C C . ARG A 1 76 ? 7.713 -14.201 -9.855 1.00 88.38 76 ARG A C 1
ATOM 621 O O . ARG A 1 76 ? 7.093 -15.203 -10.210 1.00 88.38 76 ARG A O 1
ATOM 628 N N . TRP A 1 77 ? 7.768 -13.824 -8.576 1.00 87.56 77 TRP A N 1
ATOM 629 C CA . TRP A 1 77 ? 7.112 -14.585 -7.520 1.00 87.56 77 TRP A CA 1
ATOM 630 C C . TRP A 1 77 ? 5.616 -14.711 -7.793 1.00 87.56 77 TRP A C 1
ATOM 632 O O . TRP A 1 77 ? 4.904 -13.721 -7.964 1.00 87.56 77 TRP A O 1
ATOM 642 N N . GLN A 1 78 ? 5.150 -15.953 -7.791 1.00 93.12 78 GLN A N 1
ATOM 643 C CA . GLN A 1 78 ? 3.734 -16.279 -7.741 1.00 93.12 78 GLN A CA 1
ATOM 644 C C . GLN A 1 78 ? 3.415 -16.653 -6.301 1.00 93.12 78 GLN A C 1
ATOM 646 O O . GLN A 1 78 ? 4.076 -17.527 -5.738 1.00 93.12 78 GLN A O 1
ATOM 651 N N . VAL A 1 79 ? 2.435 -15.990 -5.690 1.00 92.38 79 VAL A N 1
ATOM 652 C CA . VAL A 1 79 ? 2.119 -16.165 -4.272 1.00 92.38 79 VAL A CA 1
ATOM 653 C C . VAL A 1 79 ? 0.626 -16.356 -4.047 1.00 92.38 79 VAL A C 1
ATOM 655 O O . VAL A 1 79 ? -0.216 -15.679 -4.629 1.00 92.38 79 VAL A O 1
ATOM 658 N N . PHE A 1 80 ? 0.287 -17.277 -3.154 1.00 94.50 80 PHE A N 1
ATOM 659 C CA . PHE A 1 80 ? -1.035 -17.393 -2.565 1.00 94.50 80 PHE A CA 1
ATOM 660 C C . PHE A 1 80 ? -0.933 -17.132 -1.064 1.00 94.50 80 PHE A C 1
ATOM 662 O O . PHE A 1 80 ? -0.277 -17.882 -0.337 1.00 94.50 80 PHE A O 1
ATOM 669 N N . GLY A 1 81 ? -1.580 -16.063 -0.607 1.00 90.62 81 GLY A N 1
ATOM 670 C CA . GLY A 1 81 ? -1.773 -15.783 0.809 1.00 90.62 81 GLY A CA 1
ATOM 671 C C . GLY A 1 81 ? -3.128 -16.309 1.255 1.00 90.62 81 GLY A C 1
ATOM 672 O O . GLY A 1 81 ? -4.150 -15.848 0.757 1.00 90.62 81 GLY A O 1
ATOM 673 N N . SER A 1 82 ? -3.151 -17.250 2.194 1.00 87.38 82 SER A N 1
ATOM 674 C CA . SER A 1 82 ? -4.384 -17.764 2.797 1.00 87.38 82 SER A CA 1
ATOM 675 C C . SER A 1 82 ? -4.922 -16.802 3.860 1.00 87.38 82 SER A C 1
ATOM 677 O O . SER A 1 82 ? -4.158 -16.175 4.601 1.00 87.38 82 SER A O 1
ATOM 679 N N . ALA A 1 83 ? -6.245 -16.768 4.033 1.00 83.25 83 ALA A N 1
ATOM 680 C CA . ALA A 1 83 ? -6.910 -16.067 5.136 1.00 83.25 83 ALA A CA 1
ATOM 681 C C . ALA A 1 83 ? -6.493 -16.596 6.523 1.00 83.25 83 ALA A C 1
ATOM 683 O O . ALA A 1 83 ? -6.636 -15.910 7.544 1.00 83.25 83 ALA A O 1
ATOM 684 N N . THR A 1 84 ? -5.936 -17.809 6.572 1.00 78.75 84 THR A N 1
ATOM 685 C CA . THR A 1 84 ? -5.349 -18.397 7.784 1.00 78.75 84 THR A CA 1
ATOM 686 C C . THR A 1 84 ? -3.969 -17.832 8.131 1.00 78.75 84 THR A C 1
ATOM 688 O O . THR A 1 84 ? -3.542 -17.976 9.272 1.00 78.75 84 THR A O 1
ATOM 691 N N . GLY A 1 85 ? -3.303 -17.141 7.199 1.00 77.00 85 GLY A N 1
ATOM 692 C CA . GLY A 1 85 ? -1.952 -16.591 7.351 1.00 77.00 85 GLY A CA 1
ATOM 693 C C . GLY A 1 85 ? -0.850 -17.438 6.709 1.00 77.00 85 GLY A C 1
ATOM 694 O O . GLY A 1 85 ? 0.294 -16.998 6.666 1.00 77.00 85 GLY A O 1
ATOM 695 N N . VAL A 1 86 ? -1.174 -18.631 6.198 1.00 85.19 86 VAL A N 1
ATOM 696 C CA . VAL A 1 86 ? -0.231 -19.467 5.439 1.00 85.19 86 VAL A CA 1
ATOM 697 C C . VAL A 1 86 ? 0.035 -18.842 4.073 1.00 85.19 86 VAL A C 1
ATOM 699 O O . VAL A 1 86 ? -0.903 -18.493 3.359 1.00 85.19 86 VAL A O 1
ATOM 702 N N . THR A 1 87 ? 1.302 -18.760 3.686 1.00 88.50 87 THR A N 1
ATOM 703 C CA . THR A 1 87 ? 1.720 -18.211 2.393 1.00 88.50 87 THR A CA 1
ATOM 704 C C . THR A 1 87 ? 2.422 -19.286 1.589 1.00 88.50 87 THR A C 1
ATOM 706 O O . THR A 1 87 ? 3.415 -19.838 2.053 1.00 88.50 87 THR A O 1
ATOM 709 N N . ARG A 1 88 ? 1.955 -19.578 0.377 1.00 91.38 88 ARG A N 1
ATOM 710 C CA . ARG A 1 88 ? 2.645 -20.478 -0.556 1.00 91.38 88 ARG A CA 1
ATOM 711 C C . ARG A 1 88 ? 3.174 -19.666 -1.725 1.00 91.38 88 ARG A C 1
ATOM 713 O O . ARG A 1 88 ? 2.407 -18.912 -2.313 1.00 91.38 88 ARG A O 1
ATOM 720 N N . TYR A 1 89 ? 4.450 -19.816 -2.059 1.00 90.94 89 TYR A N 1
ATOM 721 C CA . TYR A 1 89 ? 5.070 -19.081 -3.158 1.00 90.94 89 TYR A CA 1
ATOM 722 C C . TYR A 1 89 ? 5.945 -19.973 -4.041 1.00 90.94 89 TYR A C 1
ATOM 724 O O . TYR A 1 89 ? 6.437 -21.023 -3.612 1.00 90.94 89 TYR A O 1
ATOM 732 N N . TYR A 1 90 ? 6.100 -19.551 -5.292 1.00 91.12 90 TYR A N 1
ATOM 733 C CA . TYR A 1 90 ? 6.871 -20.226 -6.330 1.00 91.12 90 TYR A CA 1
ATOM 734 C C . TYR A 1 90 ? 7.762 -19.225 -7.087 1.00 91.12 90 TYR A C 1
ATOM 736 O O . TYR A 1 90 ? 7.281 -18.124 -7.382 1.00 91.12 90 TYR A O 1
ATOM 744 N N . PRO A 1 91 ? 9.004 -19.599 -7.459 1.00 90.06 91 PRO A N 1
ATOM 745 C CA . PRO A 1 91 ? 9.689 -20.864 -7.141 1.00 90.06 91 PRO A CA 1
ATOM 746 C C . PRO A 1 91 ? 10.036 -21.010 -5.646 1.00 90.06 91 PRO A C 1
ATOM 748 O O . PRO A 1 91 ? 9.937 -20.060 -4.872 1.00 90.06 91 PRO A O 1
ATOM 751 N N . ALA A 1 92 ? 10.401 -22.205 -5.183 1.00 87.06 92 ALA A N 1
ATOM 752 C CA . ALA A 1 92 ? 10.784 -22.384 -3.784 1.00 87.06 92 ALA A CA 1
ATOM 753 C C . ALA A 1 92 ? 12.145 -21.731 -3.509 1.00 87.06 92 ALA A C 1
ATOM 755 O O . ALA A 1 92 ? 13.128 -22.017 -4.183 1.00 87.06 92 ALA A O 1
ATOM 756 N N . THR A 1 93 ? 12.242 -20.907 -2.469 1.00 83.25 93 THR A N 1
ATOM 757 C CA . THR A 1 93 ? 13.521 -20.376 -1.970 1.00 83.25 93 THR A CA 1
ATOM 758 C C . THR A 1 93 ? 13.566 -20.506 -0.447 1.00 83.25 93 THR A C 1
ATOM 760 O O . THR A 1 93 ? 12.512 -20.372 0.193 1.00 83.25 93 THR A O 1
ATOM 763 N N . PRO A 1 94 ? 14.728 -20.816 0.163 1.00 75.44 94 PRO A N 1
ATOM 764 C CA . PRO A 1 94 ? 14.836 -20.883 1.613 1.00 75.44 94 PRO A CA 1
ATOM 765 C C . PRO A 1 94 ? 14.511 -19.522 2.232 1.00 75.44 94 PRO A C 1
ATOM 767 O O . PRO A 1 94 ? 15.099 -18.498 1.884 1.00 75.44 94 PRO A O 1
ATOM 770 N N . TRP A 1 95 ? 13.581 -19.522 3.185 1.00 70.06 95 TRP A N 1
ATOM 771 C CA . TRP A 1 95 ? 13.203 -18.310 3.899 1.00 70.06 95 TRP A CA 1
ATOM 772 C C . TRP A 1 95 ? 14.378 -17.808 4.753 1.00 70.06 95 TRP A C 1
ATOM 774 O O . TRP A 1 95 ? 14.897 -18.531 5.609 1.00 70.06 95 TRP A O 1
ATOM 784 N N . ARG A 1 96 ? 14.825 -16.571 4.512 1.00 59.19 96 ARG A N 1
ATOM 785 C CA . ARG A 1 96 ? 16.011 -15.978 5.150 1.00 59.19 96 ARG A CA 1
ATOM 786 C C . ARG A 1 96 ? 15.707 -15.531 6.591 1.00 59.19 96 ARG A C 1
ATOM 788 O O . ARG A 1 96 ? 15.560 -14.344 6.844 1.00 59.19 96 ARG A O 1
ATOM 795 N N . ALA A 1 97 ? 15.627 -16.455 7.554 1.00 50.84 97 ALA A N 1
ATOM 796 C CA . ALA A 1 97 ? 15.614 -16.092 8.982 1.00 50.84 97 ALA A CA 1
ATOM 797 C C . ALA A 1 97 ? 16.104 -17.215 9.926 1.00 50.84 97 ALA A C 1
ATOM 799 O O . ALA A 1 97 ? 15.295 -17.797 10.648 1.00 50.84 97 ALA A O 1
ATOM 800 N N . PRO A 1 98 ? 17.415 -17.524 10.007 1.00 42.16 98 PRO A N 1
ATOM 801 C CA . PRO A 1 98 ? 17.885 -18.510 10.984 1.00 42.16 98 PRO A CA 1
ATOM 802 C C . PRO A 1 98 ? 17.937 -17.960 12.422 1.00 42.16 98 PRO A C 1
ATOM 804 O O . PRO A 1 98 ? 17.880 -18.735 13.368 1.00 42.16 98 PRO A O 1
ATOM 807 N N . ASN A 1 99 ? 18.052 -16.634 12.609 1.00 39.12 99 ASN A N 1
ATOM 808 C CA . ASN A 1 99 ? 18.553 -16.060 13.870 1.00 39.12 99 ASN A CA 1
ATOM 809 C C . ASN A 1 99 ? 17.765 -14.859 14.442 1.00 39.12 99 ASN A C 1
ATOM 811 O O . ASN A 1 99 ? 18.216 -14.255 15.424 1.00 39.12 99 ASN A O 1
ATOM 815 N N . LYS A 1 100 ? 16.610 -14.503 13.863 1.00 45.44 100 LYS A N 1
ATOM 816 C CA . LYS A 1 100 ? 15.674 -13.468 14.348 1.00 45.44 100 LYS A CA 1
ATOM 817 C C . LYS A 1 100 ? 14.251 -14.023 14.255 1.00 45.44 100 LYS A C 1
ATOM 819 O O . LYS A 1 100 ? 13.955 -14.762 13.323 1.00 45.44 100 LYS A O 1
ATOM 824 N N . ILE A 1 101 ? 13.384 -13.676 15.211 1.00 52.69 101 ILE A N 1
ATOM 825 C CA . ILE A 1 101 ? 11.957 -14.013 15.117 1.00 52.69 101 ILE A CA 1
ATOM 826 C C . ILE A 1 101 ? 11.378 -13.208 13.954 1.00 52.69 101 ILE A C 1
ATOM 828 O O . ILE A 1 101 ? 11.304 -11.979 14.025 1.00 52.69 101 ILE A O 1
ATOM 832 N N . ASP A 1 102 ? 11.006 -13.910 12.890 1.00 57.41 102 ASP A N 1
ATOM 833 C CA . ASP A 1 102 ? 10.300 -13.324 11.763 1.00 57.41 102 ASP A CA 1
ATOM 834 C C . ASP A 1 102 ? 8.853 -12.995 12.158 1.00 57.41 102 ASP A C 1
ATOM 836 O O . ASP A 1 102 ? 8.130 -13.833 12.703 1.00 57.41 102 ASP A O 1
ATOM 840 N N . LEU A 1 103 ? 8.456 -11.750 11.899 1.00 60.41 103 LEU A N 1
ATOM 841 C CA . LEU A 1 103 ? 7.118 -11.217 12.165 1.00 60.41 103 LEU A CA 1
ATOM 842 C C . LEU A 1 103 ? 6.291 -11.083 10.881 1.00 60.41 103 LEU A C 1
ATOM 844 O O . LEU A 1 103 ? 5.291 -10.359 10.871 1.00 60.41 103 LEU A O 1
ATOM 848 N N . TYR A 1 104 ? 6.745 -11.693 9.785 1.00 69.00 104 TYR A N 1
ATOM 849 C CA . TYR A 1 104 ? 6.044 -11.676 8.516 1.00 69.00 104 TYR A CA 1
ATOM 850 C C . TYR A 1 104 ? 4.683 -12.361 8.648 1.00 69.00 104 TYR A C 1
ATOM 852 O O . TYR A 1 104 ? 4.573 -13.534 9.008 1.00 69.00 104 TYR A O 1
ATOM 860 N N . ASP A 1 105 ? 3.649 -11.621 8.262 1.00 70.31 105 ASP A N 1
ATOM 861 C CA . ASP A 1 105 ? 2.289 -12.109 8.089 1.00 70.31 105 ASP A CA 1
ATOM 862 C C . ASP A 1 105 ? 1.762 -11.556 6.766 1.00 70.31 105 ASP A C 1
ATOM 864 O O . ASP A 1 105 ? 1.749 -10.337 6.550 1.00 70.31 105 ASP A O 1
ATOM 868 N N . VAL A 1 106 ? 1.336 -12.452 5.877 1.00 76.44 106 VAL A N 1
ATOM 869 C CA . VAL A 1 106 ? 0.841 -12.097 4.544 1.00 76.44 106 VAL A CA 1
ATOM 870 C C . VAL A 1 106 ? -0.387 -11.202 4.598 1.00 76.44 106 VAL A C 1
ATOM 872 O O . VAL A 1 106 ? -0.531 -10.295 3.785 1.00 76.44 106 VAL A O 1
ATOM 875 N N . ARG A 1 107 ? -1.227 -11.367 5.621 1.00 75.62 107 ARG A N 1
ATOM 876 C CA . ARG A 1 107 ? -2.484 -10.624 5.774 1.00 75.62 107 ARG A CA 1
ATOM 877 C C . ARG A 1 107 ? -2.257 -9.148 6.084 1.00 75.62 107 ARG A C 1
ATOM 879 O O . ARG A 1 107 ? -3.164 -8.338 5.941 1.00 75.62 107 ARG A O 1
ATOM 886 N N . ARG A 1 108 ? -1.045 -8.794 6.523 1.00 72.69 108 ARG A N 1
ATOM 887 C CA . ARG A 1 108 ? -0.618 -7.412 6.790 1.00 72.69 108 ARG A CA 1
ATOM 888 C C . ARG A 1 108 ? -0.006 -6.741 5.571 1.00 72.69 108 ARG A C 1
ATOM 890 O O . ARG A 1 108 ? 0.377 -5.576 5.650 1.00 72.69 108 ARG A O 1
ATOM 897 N N . ARG A 1 109 ? 0.187 -7.477 4.477 1.00 74.94 109 ARG A N 1
ATOM 898 C CA . ARG A 1 109 ? 0.836 -6.930 3.296 1.00 74.94 109 ARG A CA 1
ATOM 899 C C . ARG A 1 109 ? -0.145 -6.045 2.527 1.00 74.94 109 ARG A C 1
ATOM 901 O O . ARG A 1 109 ? -1.293 -6.452 2.356 1.00 74.94 109 ARG A O 1
ATOM 908 N N . PRO A 1 110 ? 0.299 -4.875 2.029 1.00 76.62 110 PRO A N 1
ATOM 909 C CA . PRO A 1 110 ? -0.558 -3.979 1.254 1.00 76.62 110 PRO A CA 1
ATOM 910 C C . PRO A 1 110 ? -1.268 -4.684 0.093 1.00 76.62 110 PRO A C 1
ATOM 912 O O . PRO A 1 110 ? -2.466 -4.497 -0.085 1.00 76.62 110 PRO A O 1
ATOM 915 N N . TRP A 1 111 ? -0.560 -5.573 -0.616 1.00 84.62 111 TRP A N 1
ATOM 916 C CA . TRP A 1 111 ? -1.120 -6.361 -1.717 1.00 84.62 111 TRP A CA 1
ATOM 917 C C . TRP A 1 111 ? -2.274 -7.270 -1.275 1.00 84.62 111 TRP A C 1
ATOM 919 O O . TRP A 1 111 ? -3.299 -7.354 -1.947 1.00 84.62 111 TRP A O 1
ATOM 929 N N . TYR A 1 112 ? -2.158 -7.907 -0.109 1.00 84.88 112 TYR A N 1
ATOM 930 C CA . TYR A 1 112 ? -3.227 -8.746 0.420 1.00 84.88 112 TYR A CA 1
ATOM 931 C C . TYR A 1 112 ? -4.438 -7.895 0.814 1.00 84.88 112 TYR A C 1
ATOM 933 O O . TYR A 1 112 ? -5.567 -8.240 0.484 1.00 84.88 112 TYR A O 1
ATOM 941 N N . ILE A 1 113 ? -4.211 -6.773 1.507 1.00 79.81 113 ILE A N 1
ATOM 942 C CA . ILE A 1 113 ? -5.283 -5.893 1.996 1.00 79.81 113 ILE A CA 1
ATOM 943 C C . ILE A 1 113 ? -6.083 -5.303 0.829 1.00 79.81 113 ILE A C 1
ATOM 945 O O . ILE A 1 113 ? -7.313 -5.305 0.884 1.00 79.81 113 ILE A O 1
ATOM 949 N N . GLN A 1 114 ? -5.396 -4.850 -0.224 1.00 81.19 114 GLN A N 1
ATOM 950 C CA . GLN A 1 114 ? -6.018 -4.290 -1.424 1.00 81.19 114 GLN A CA 1
ATOM 951 C C . GLN A 1 114 ? -6.865 -5.342 -2.155 1.00 81.19 114 GLN A C 1
ATOM 953 O O . GLN A 1 114 ? -8.029 -5.100 -2.445 1.00 81.19 114 GLN A O 1
ATOM 958 N N . GLY A 1 115 ? -6.344 -6.562 -2.337 1.00 82.56 115 GLY A N 1
ATOM 959 C CA . GLY A 1 115 ? -7.116 -7.650 -2.946 1.00 82.56 115 GLY A CA 1
ATOM 960 C C . GLY A 1 115 ? -8.255 -8.193 -2.068 1.00 82.56 115 GLY A C 1
ATOM 961 O O . GLY A 1 115 ? -9.198 -8.788 -2.588 1.00 82.56 115 GLY A O 1
ATOM 962 N N . ALA A 1 116 ? -8.189 -8.017 -0.744 1.00 80.56 116 ALA A N 1
ATOM 963 C CA . ALA A 1 116 ? -9.175 -8.542 0.204 1.00 80.56 116 ALA A CA 1
ATOM 964 C C . ALA A 1 116 ? -10.370 -7.604 0.456 1.00 80.56 116 ALA A C 1
ATOM 966 O O . ALA A 1 116 ? -11.417 -8.069 0.914 1.00 80.56 116 ALA A O 1
ATOM 967 N N . SER A 1 117 ? -10.238 -6.302 0.187 1.00 77.62 117 SER A N 1
ATOM 968 C CA . SER A 1 117 ? -11.267 -5.303 0.489 1.00 77.62 117 SER A CA 1
ATOM 969 C C . SER A 1 117 ? -11.325 -4.215 -0.573 1.00 77.62 117 SER A C 1
ATOM 971 O O . SER A 1 117 ? -10.304 -3.725 -1.031 1.00 77.62 117 SER A O 1
ATOM 973 N N . SER A 1 118 ? -12.530 -3.732 -0.869 1.00 80.25 118 SER A N 1
ATOM 974 C CA . SER A 1 118 ? -12.701 -2.528 -1.682 1.00 80.25 118 SER A CA 1
ATOM 975 C C . SER A 1 118 ? -12.356 -1.247 -0.894 1.00 80.25 118 SER A C 1
ATOM 977 O O . SER A 1 118 ? -12.405 -1.273 0.348 1.00 80.25 118 SER A O 1
ATOM 979 N N . PRO A 1 119 ? -12.058 -0.128 -1.592 1.00 84.12 119 PRO A N 1
ATOM 980 C CA . PRO A 1 119 ? -11.813 1.176 -0.975 1.00 84.12 119 PRO A CA 1
ATOM 981 C C . PRO A 1 119 ? -12.934 1.602 -0.020 1.00 84.12 119 PRO A C 1
ATOM 983 O O . PRO A 1 119 ? -14.107 1.248 -0.212 1.00 84.12 119 PRO A O 1
ATOM 986 N N . LYS A 1 120 ? -12.593 2.354 1.032 1.00 86.56 120 LYS A N 1
ATOM 987 C CA . LYS A 1 120 ? -13.557 2.732 2.080 1.00 86.56 120 LYS A CA 1
ATOM 988 C C . LYS A 1 120 ? -13.415 4.170 2.576 1.00 86.56 120 LYS A C 1
ATOM 990 O O . LYS A 1 120 ? -12.317 4.698 2.716 1.00 86.56 120 LYS A O 1
ATOM 995 N N . ASP A 1 121 ? -14.566 4.753 2.900 1.00 90.69 121 ASP A N 1
ATOM 996 C CA . ASP A 1 121 ? -14.727 6.008 3.626 1.00 90.69 121 ASP A CA 1
ATOM 997 C C . ASP A 1 121 ? -14.958 5.678 5.112 1.00 90.69 121 ASP A C 1
ATOM 999 O O . ASP A 1 121 ? -16.027 5.192 5.504 1.00 90.69 121 ASP A O 1
ATOM 1003 N N . MET A 1 122 ? -13.944 5.914 5.945 1.00 90.38 122 MET A N 1
ATOM 1004 C CA . MET A 1 122 ? -13.927 5.548 7.362 1.00 90.38 122 MET A CA 1
ATOM 1005 C C . MET A 1 122 ? -13.906 6.786 8.266 1.00 90.38 122 MET A C 1
ATOM 1007 O O . MET A 1 122 ? -13.060 7.665 8.124 1.00 90.38 122 MET A O 1
ATOM 1011 N N . VAL A 1 123 ? -14.785 6.828 9.267 1.00 93.62 123 VAL A N 1
ATOM 1012 C CA . VAL A 1 123 ? -14.678 7.784 10.381 1.00 93.62 123 VAL A CA 1
ATOM 1013 C C . VAL A 1 123 ? -14.371 7.029 11.664 1.00 93.62 123 VAL A C 1
ATOM 1015 O O . VAL A 1 123 ? -15.131 6.151 12.073 1.00 93.62 123 VAL A O 1
ATOM 1018 N N . ILE A 1 124 ? -13.256 7.376 12.301 1.00 93.69 124 ILE A N 1
ATOM 1019 C CA . ILE A 1 124 ? -12.859 6.822 13.595 1.00 93.69 124 ILE A CA 1
ATOM 1020 C C . ILE A 1 124 ? -13.273 7.816 14.678 1.00 93.69 124 ILE A C 1
ATOM 1022 O O . ILE A 1 124 ? -12.798 8.950 14.680 1.00 93.69 124 ILE A O 1
ATOM 1026 N N . ILE A 1 125 ? -14.137 7.396 15.599 1.00 94.12 125 ILE A N 1
ATOM 1027 C CA . ILE A 1 125 ? -14.521 8.172 16.780 1.00 94.12 125 ILE A CA 1
ATOM 1028 C C . ILE A 1 125 ? -13.916 7.538 18.034 1.00 94.12 125 ILE A C 1
ATOM 1030 O O . ILE A 1 125 ? -14.025 6.330 18.255 1.00 94.12 125 ILE A O 1
ATOM 1034 N N . VAL A 1 126 ? -13.240 8.350 18.843 1.00 93.88 126 VAL A N 1
ATOM 1035 C CA . VAL A 1 126 ? -12.535 7.900 20.049 1.00 93.88 126 VAL A CA 1
ATOM 1036 C C . VAL A 1 126 ? -13.137 8.570 21.274 1.00 93.88 126 VAL A C 1
ATOM 1038 O O . VAL A 1 126 ? -13.197 9.798 21.345 1.00 93.88 126 VAL A O 1
ATOM 1041 N N . ASP A 1 127 ? -13.550 7.754 22.235 1.00 92.69 127 ASP A N 1
ATOM 1042 C CA . ASP A 1 127 ? -14.013 8.209 23.538 1.00 92.69 127 ASP A CA 1
ATOM 1043 C C . ASP A 1 127 ? -12.838 8.791 24.333 1.00 92.69 127 ASP A C 1
ATOM 1045 O O . ASP A 1 127 ? -11.812 8.135 24.538 1.00 92.69 127 ASP A O 1
ATOM 1049 N N . VAL A 1 128 ? -12.966 10.050 24.745 1.00 92.38 128 VAL A N 1
ATOM 1050 C CA . VAL A 1 128 ? -11.998 10.748 25.603 1.00 92.38 128 VAL A CA 1
ATOM 1051 C C . VAL A 1 128 ? -12.645 11.224 26.903 1.00 92.38 128 VAL A C 1
ATOM 1053 O O . VAL A 1 128 ? -12.198 12.206 27.495 1.00 92.38 128 VAL A O 1
ATOM 1056 N N . SER A 1 129 ? -13.687 10.541 27.367 1.00 90.88 129 SER A N 1
ATOM 1057 C CA . SER A 1 129 ? -14.303 10.773 28.675 1.00 90.88 129 SER A CA 1
ATOM 1058 C C . SER A 1 129 ? -13.354 10.472 29.846 1.00 90.88 129 SER A C 1
ATOM 1060 O O . SER A 1 129 ? -12.261 9.925 29.695 1.00 90.88 129 SER A O 1
ATOM 1062 N N . GLY A 1 130 ? -13.739 10.863 31.062 1.00 87.88 130 GLY A N 1
ATOM 1063 C CA . GLY A 1 130 ? -12.931 10.627 32.261 1.00 87.88 130 GLY A CA 1
ATOM 1064 C C . GLY A 1 130 ? -12.701 9.144 32.601 1.00 87.88 130 GLY A C 1
ATOM 1065 O O . GLY A 1 130 ? -11.664 8.830 33.194 1.00 87.88 130 GLY A O 1
ATOM 1066 N N . SER A 1 131 ? -13.617 8.241 32.218 1.00 85.12 131 SER A N 1
ATOM 1067 C CA . SER A 1 131 ? -13.545 6.802 32.539 1.00 85.12 131 SER A CA 1
ATOM 1068 C C . SER A 1 131 ? -12.362 6.115 31.858 1.00 85.12 131 SER A C 1
ATOM 1070 O O . SER A 1 131 ? -11.645 5.342 32.491 1.00 85.12 131 SER A O 1
ATOM 1072 N N . VAL A 1 132 ? -12.055 6.514 30.620 1.00 86.81 132 VAL A N 1
ATOM 1073 C CA . VAL A 1 132 ? -10.962 5.931 29.829 1.00 86.81 132 VAL A CA 1
ATOM 1074 C C . VAL A 1 132 ? -9.567 6.380 30.283 1.00 86.81 132 VAL A C 1
ATOM 1076 O O . VAL A 1 132 ? -8.558 5.958 29.710 1.00 86.81 132 VAL A O 1
ATOM 1079 N N . SER A 1 133 ? -9.458 7.254 31.288 1.00 86.81 133 SER A N 1
ATOM 1080 C CA . SER A 1 133 ? -8.172 7.796 31.736 1.00 86.81 133 SER A CA 1
ATOM 1081 C C . SER A 1 133 ? -7.191 6.701 32.203 1.00 86.81 133 SER A C 1
ATOM 1083 O O . SER A 1 133 ? -7.551 5.696 32.808 1.00 86.81 133 SER A O 1
ATOM 1085 N N . GLY A 1 134 ? -5.900 6.877 31.897 1.00 86.19 134 GLY A N 1
ATOM 1086 C CA . GLY A 1 134 ? -4.852 5.919 32.269 1.00 86.19 134 GLY A CA 1
ATOM 1087 C C . GLY A 1 134 ? -4.551 4.870 31.192 1.00 86.19 134 GLY A C 1
ATOM 1088 O O . GLY A 1 134 ? -4.176 5.220 30.068 1.00 86.19 134 GLY A O 1
ATOM 1089 N N . LEU A 1 135 ? -4.614 3.581 31.554 1.00 83.25 135 LEU A N 1
ATOM 1090 C CA . LEU A 1 135 ? -4.200 2.477 30.675 1.00 83.25 135 LEU A CA 1
ATOM 1091 C C . LEU A 1 135 ? -5.116 2.354 29.452 1.00 83.25 135 LEU A C 1
ATOM 1093 O O . LEU A 1 135 ? -4.614 2.202 28.341 1.00 83.25 135 LEU A O 1
ATOM 1097 N N . THR A 1 136 ? -6.426 2.477 29.645 1.00 85.44 136 THR A N 1
ATOM 1098 C CA . THR A 1 136 ? -7.435 2.319 28.595 1.00 85.44 136 THR A CA 1
ATOM 1099 C C . THR A 1 136 ? -7.243 3.315 27.452 1.00 85.44 136 THR A C 1
ATOM 1101 O O . THR A 1 136 ? -7.098 2.899 26.304 1.00 85.44 136 THR A O 1
ATOM 1104 N N . LEU A 1 137 ? -7.060 4.607 27.746 1.00 88.50 137 LEU A N 1
ATOM 1105 C CA . LEU A 1 137 ? -6.739 5.617 26.732 1.00 88.50 137 LEU A CA 1
ATOM 1106 C C . LEU A 1 137 ? -5.422 5.308 26.003 1.00 88.50 137 LEU A C 1
ATOM 1108 O O . LEU A 1 137 ? -5.313 5.519 24.796 1.00 88.50 137 LEU A O 1
ATOM 1112 N N . LYS A 1 138 ? -4.400 4.792 26.702 1.00 86.31 138 LYS A N 1
ATOM 1113 C CA . LYS A 1 138 ? -3.139 4.385 26.057 1.00 86.31 138 LYS A CA 1
ATOM 1114 C C . LYS A 1 138 ? -3.359 3.219 25.083 1.00 86.31 138 LYS A C 1
ATOM 1116 O O . LYS A 1 138 ? -2.771 3.217 23.998 1.00 86.31 138 LYS A O 1
ATOM 1121 N N . LEU A 1 139 ? -4.206 2.255 25.441 1.00 84.31 139 LEU A N 1
ATOM 1122 C CA . LEU A 1 139 ? -4.589 1.143 24.567 1.00 84.31 139 LEU A CA 1
ATOM 1123 C C . LEU A 1 139 ? -5.391 1.633 23.359 1.00 84.31 139 LEU A C 1
ATOM 1125 O O . LEU A 1 139 ? -5.071 1.246 22.237 1.00 84.31 139 LEU A O 1
ATOM 1129 N N . MET A 1 140 ? -6.356 2.534 23.558 1.00 87.44 140 MET A N 1
ATOM 1130 C CA . MET A 1 140 ? -7.142 3.136 22.476 1.00 87.44 140 MET A CA 1
ATOM 1131 C C . MET A 1 140 ? -6.251 3.875 21.480 1.00 87.44 140 MET A C 1
ATOM 1133 O O . MET A 1 140 ? -6.304 3.592 20.288 1.00 87.44 140 MET A O 1
ATOM 1137 N N . LYS A 1 141 ? -5.355 4.747 21.963 1.00 88.62 141 LYS A N 1
ATOM 1138 C CA . LYS A 1 141 ? -4.378 5.454 21.116 1.00 88.62 141 LYS A CA 1
ATOM 1139 C C . LYS A 1 141 ? -3.560 4.494 20.261 1.00 88.62 141 LYS A C 1
ATOM 1141 O O . LYS A 1 141 ? -3.423 4.703 19.061 1.00 88.62 141 LYS A O 1
ATOM 1146 N N . THR A 1 142 ? -3.034 3.436 20.876 1.00 84.00 142 THR A N 1
ATOM 1147 C CA . THR A 1 142 ? -2.233 2.439 20.155 1.00 84.00 142 THR A CA 1
ATOM 1148 C C . THR A 1 142 ? -3.090 1.686 19.132 1.00 84.00 142 THR A C 1
ATOM 1150 O O . THR A 1 142 ? -2.660 1.509 18.000 1.00 84.00 142 THR A O 1
ATOM 1153 N N . SER A 1 143 ? -4.328 1.323 19.482 1.00 82.75 143 SER A N 1
ATOM 1154 C CA . SER A 1 143 ? -5.258 0.613 18.589 1.00 82.75 143 SER A CA 1
ATOM 1155 C C . SER A 1 143 ? -5.648 1.449 17.368 1.00 82.75 143 SER A C 1
ATOM 1157 O O . SER A 1 143 ? -5.684 0.930 16.257 1.00 82.75 143 SER A O 1
ATOM 1159 N N . VAL A 1 144 ? -5.880 2.754 17.549 1.00 87.50 144 VAL A N 1
ATOM 1160 C CA . VAL A 1 144 ? -6.165 3.686 16.446 1.00 87.50 144 VAL A CA 1
ATOM 1161 C C . VAL A 1 144 ? -4.954 3.833 15.524 1.00 87.50 144 VAL A C 1
ATOM 1163 O O . VAL A 1 144 ? -5.119 3.870 14.310 1.00 87.50 144 VAL A O 1
ATOM 1166 N N . ILE A 1 145 ? -3.736 3.884 16.070 1.00 85.44 145 ILE A N 1
ATOM 1167 C CA . ILE A 1 145 ? -2.507 3.954 15.262 1.00 85.44 145 ILE A CA 1
ATOM 1168 C C . ILE A 1 145 ? -2.342 2.701 14.399 1.00 85.44 145 ILE A C 1
ATOM 1170 O O . ILE A 1 145 ? -2.098 2.833 13.202 1.00 85.44 145 ILE A O 1
ATOM 1174 N N . GLU A 1 146 ? -2.529 1.516 14.983 1.00 77.44 146 GLU A N 1
ATOM 1175 C CA . GLU A 1 146 ? -2.487 0.247 14.245 1.00 77.44 146 GLU A CA 1
ATOM 1176 C C . GLU A 1 146 ? -3.615 0.169 13.202 1.00 77.44 146 GLU A C 1
ATOM 1178 O O . GLU A 1 146 ? -3.397 -0.302 12.091 1.00 77.44 146 GLU A O 1
ATOM 1183 N N . MET A 1 147 ? -4.807 0.701 13.504 1.00 81.94 147 MET A N 1
ATOM 1184 C CA . MET A 1 147 ? -5.910 0.785 12.538 1.00 81.94 147 MET A CA 1
ATOM 1185 C C . MET A 1 147 ? -5.566 1.681 11.350 1.00 81.94 147 MET A C 1
ATOM 1187 O O . MET A 1 147 ? -5.802 1.295 10.207 1.00 81.94 147 MET A O 1
ATOM 1191 N N . LEU A 1 148 ? -4.957 2.844 11.591 1.00 85.44 148 LEU A N 1
ATOM 1192 C CA . LEU A 1 148 ? -4.494 3.727 10.518 1.00 85.44 148 LEU A CA 1
ATOM 1193 C C . LEU A 1 148 ? -3.460 3.035 9.618 1.00 85.44 148 LEU A C 1
ATOM 1195 O O . LEU A 1 148 ? -3.436 3.298 8.420 1.00 85.44 148 LEU A O 1
ATOM 1199 N N . ASP A 1 149 ? -2.638 2.134 10.161 1.00 78.25 149 ASP A N 1
ATOM 1200 C CA . ASP A 1 149 ? -1.668 1.362 9.376 1.00 78.25 149 ASP A CA 1
ATOM 1201 C C . ASP A 1 149 ? -2.300 0.354 8.411 1.00 78.25 149 ASP A C 1
ATOM 1203 O O . ASP A 1 149 ? -1.672 -0.000 7.415 1.00 78.25 149 ASP A O 1
ATOM 1207 N N . THR A 1 150 ? -3.555 -0.044 8.636 1.00 76.69 150 THR A N 1
ATOM 1208 C CA . THR A 1 150 ? -4.302 -0.918 7.712 1.00 76.69 150 THR A CA 1
ATOM 1209 C C . THR A 1 150 ? -4.884 -0.186 6.503 1.00 76.69 150 THR A C 1
ATOM 1211 O O . THR A 1 150 ? -5.344 -0.827 5.558 1.00 76.69 150 THR A O 1
ATOM 1214 N N . LEU A 1 151 ? -4.903 1.150 6.532 1.00 82.56 151 LEU A N 1
ATOM 1215 C CA . LEU A 1 151 ? -5.479 1.957 5.464 1.00 82.56 151 LEU A CA 1
ATOM 1216 C C . LEU A 1 151 ? -4.492 2.126 4.309 1.00 82.56 151 LEU A C 1
ATOM 1218 O O . LEU A 1 151 ? -3.318 2.459 4.507 1.00 82.56 151 LEU A O 1
ATOM 1222 N N . SER A 1 152 ? -5.008 1.918 3.106 1.00 80.62 152 SER A N 1
ATOM 1223 C CA . SER A 1 152 ? -4.327 2.133 1.833 1.00 80.62 152 SER A CA 1
ATOM 1224 C C . SER A 1 152 ? -4.516 3.569 1.343 1.00 80.62 152 SER A C 1
ATOM 1226 O O . SER A 1 152 ? -5.322 4.322 1.890 1.00 80.62 152 SER A O 1
ATOM 1228 N N . ASP A 1 153 ? -3.783 3.956 0.302 1.00 83.19 153 ASP A N 1
ATOM 1229 C CA . ASP A 1 153 ? -3.916 5.290 -0.284 1.00 83.19 153 ASP A CA 1
ATOM 1230 C C . ASP A 1 153 ? -5.271 5.496 -0.995 1.00 83.19 153 ASP A C 1
ATOM 1232 O O . ASP A 1 153 ? -5.694 6.637 -1.149 1.00 83.19 153 ASP A O 1
ATOM 1236 N N . ASP A 1 154 ? -5.996 4.430 -1.352 1.00 83.50 154 ASP A N 1
ATOM 1237 C CA . ASP A 1 154 ? -7.347 4.517 -1.938 1.00 83.50 154 ASP A CA 1
ATOM 1238 C C . ASP A 1 154 ? -8.440 4.776 -0.882 1.00 83.50 154 ASP A C 1
ATOM 1240 O O . ASP A 1 154 ? -9.595 5.066 -1.205 1.00 83.50 154 ASP A O 1
ATOM 1244 N N . ASP A 1 155 ? -8.090 4.666 0.402 1.00 87.56 155 ASP A N 1
ATOM 1245 C CA . ASP A 1 155 ? -9.014 4.853 1.511 1.00 87.56 155 ASP A CA 1
ATOM 1246 C C . ASP A 1 155 ? -9.059 6.314 1.970 1.00 87.56 155 ASP A C 1
ATOM 1248 O O . ASP A 1 155 ? -8.053 7.028 2.002 1.00 87.56 155 ASP A O 1
ATOM 1252 N N . TYR A 1 156 ? -10.235 6.751 2.417 1.00 91.38 156 TYR A N 1
ATOM 1253 C CA . TYR A 1 156 ? -10.441 8.079 2.983 1.00 91.38 156 TYR A CA 1
ATOM 1254 C C . TYR A 1 156 ? -10.803 7.963 4.455 1.00 91.38 156 TYR A C 1
ATOM 1256 O O . TYR A 1 156 ? -11.684 7.194 4.839 1.00 91.38 156 TYR A O 1
ATOM 1264 N N . VAL A 1 157 ? -10.129 8.745 5.294 1.00 92.69 157 VAL A N 1
ATOM 1265 C CA . VAL A 1 157 ? -10.273 8.673 6.744 1.00 92.69 157 VAL A CA 1
ATOM 1266 C C . VAL A 1 157 ? -10.389 10.048 7.381 1.00 92.69 157 VAL A C 1
ATOM 1268 O O . VAL A 1 157 ? -9.776 11.021 6.940 1.00 92.69 157 VAL A O 1
ATOM 1271 N N . ASN A 1 158 ? -11.166 10.125 8.457 1.00 93.19 158 ASN A N 1
ATOM 1272 C CA . ASN A 1 158 ? -11.052 11.194 9.439 1.00 93.19 158 ASN A CA 1
ATOM 1273 C C . ASN A 1 158 ? -11.133 10.616 10.854 1.00 93.19 158 ASN A C 1
ATOM 1275 O O . ASN A 1 158 ? -11.755 9.575 11.077 1.00 93.19 158 ASN A O 1
ATOM 1279 N N . VAL A 1 159 ? -10.497 11.294 11.807 1.00 93.44 159 VAL A N 1
ATOM 1280 C CA . VAL A 1 159 ? -10.466 10.887 13.214 1.00 93.44 159 VAL A CA 1
ATOM 1281 C C . VAL A 1 159 ? -11.054 12.007 14.062 1.00 93.44 159 VAL A C 1
ATOM 1283 O O . VAL A 1 159 ? -10.612 13.157 13.986 1.00 93.44 159 VAL A O 1
ATOM 1286 N N . ALA A 1 160 ? -12.036 11.666 14.884 1.00 92.56 160 ALA A N 1
ATOM 1287 C CA . ALA A 1 160 ? -12.672 12.567 15.828 1.00 92.56 160 ALA A CA 1
ATOM 1288 C C . ALA A 1 160 ? -12.560 12.016 17.249 1.00 92.56 160 ALA A C 1
ATOM 1290 O O . ALA A 1 160 ? -12.503 10.805 17.470 1.00 92.56 160 ALA A O 1
ATOM 1291 N N . GLN A 1 161 ? -12.530 12.926 18.211 1.00 92.69 161 GLN A N 1
ATOM 1292 C CA . GLN A 1 161 ? -12.601 12.601 19.629 1.00 92.69 161 GLN A CA 1
ATOM 1293 C C . GLN A 1 161 ? -13.925 13.127 20.178 1.00 92.69 161 GLN A C 1
ATOM 1295 O O . GLN A 1 161 ? -14.401 14.170 19.728 1.00 92.69 161 GLN A O 1
ATOM 1300 N N . PHE A 1 162 ? -14.522 12.425 21.134 1.00 92.19 162 PHE A N 1
ATOM 1301 C CA . PHE A 1 162 ? -15.756 12.883 21.763 1.00 92.19 162 PHE A CA 1
ATOM 1302 C C . PHE A 1 162 ? -15.729 12.688 23.278 1.00 92.19 162 PHE A C 1
ATOM 1304 O O . PHE A 1 162 ? -15.158 11.729 23.797 1.00 92.19 162 PHE A O 1
ATOM 1311 N N . ASN A 1 163 ? -16.351 13.631 23.973 1.00 89.00 163 ASN A N 1
ATOM 1312 C CA . ASN A 1 163 ? -16.692 13.554 25.389 1.00 89.00 163 ASN A CA 1
ATOM 1313 C C . ASN A 1 163 ? -18.140 14.041 25.571 1.00 89.00 163 ASN A C 1
ATOM 1315 O O . ASN A 1 163 ? -19.057 13.305 25.233 1.00 89.00 163 ASN A O 1
ATOM 1319 N N . GLU A 1 164 ? -18.353 15.286 26.004 1.00 86.44 164 GLU A N 1
ATOM 1320 C CA . GLU A 1 164 ? -19.652 15.974 25.994 1.00 86.44 164 GLU A CA 1
ATOM 1321 C C . GLU A 1 164 ? -20.020 16.488 24.594 1.00 86.44 164 GLU A C 1
ATOM 1323 O O . GLU A 1 164 ? -21.192 16.699 24.287 1.00 86.44 164 GLU A O 1
ATOM 1328 N N . LYS A 1 165 ? -19.011 16.737 23.751 1.00 86.69 165 LYS A N 1
ATOM 1329 C CA . LYS A 1 165 ? -19.166 17.119 22.344 1.00 86.69 165 LYS A CA 1
ATOM 1330 C C . LYS A 1 165 ? -18.142 16.382 21.493 1.00 86.69 165 LYS A C 1
ATOM 1332 O O . LYS A 1 165 ? -17.092 15.971 21.984 1.00 86.69 165 LYS A O 1
ATOM 1337 N N . ALA A 1 166 ? -18.457 16.228 20.212 1.00 88.19 166 ALA A N 1
ATOM 1338 C CA . ALA A 1 166 ? -17.550 15.660 19.228 1.00 88.19 166 ALA A CA 1
ATOM 1339 C C . ALA A 1 166 ? -16.736 16.766 18.549 1.00 88.19 166 ALA A C 1
ATOM 1341 O O . ALA A 1 166 ? -17.305 17.680 17.951 1.00 88.19 166 ALA A O 1
ATOM 1342 N N . ASP A 1 167 ? -15.413 16.643 18.611 1.00 86.88 167 ASP A N 1
ATOM 1343 C CA . ASP A 1 167 ? -14.466 17.569 18.001 1.00 86.88 167 ASP A CA 1
ATOM 1344 C C . ASP A 1 167 ? -13.537 16.837 17.024 1.00 86.88 167 ASP A C 1
ATOM 1346 O O . ASP A 1 167 ? -13.125 15.688 17.228 1.00 86.88 167 ASP A O 1
ATOM 1350 N N . LEU A 1 168 ? -13.149 17.538 15.958 1.00 84.06 168 LEU A N 1
ATOM 1351 C CA . LEU A 1 168 ? -12.125 17.061 15.032 1.00 84.06 168 LEU A CA 1
ATOM 1352 C C . LEU A 1 168 ? -10.769 16.984 15.731 1.00 84.06 168 LEU A C 1
ATOM 1354 O O . LEU A 1 168 ? -10.296 17.971 16.298 1.00 84.06 168 LEU A O 1
ATOM 1358 N N . LEU A 1 169 ? -10.092 15.839 15.607 1.00 81.25 169 LEU A N 1
ATOM 1359 C CA . LEU A 1 169 ? -8.754 15.663 16.171 1.00 81.25 169 LEU A CA 1
ATOM 1360 C C . LEU A 1 169 ? -7.723 16.577 15.487 1.00 81.25 169 LEU A C 1
ATOM 1362 O O . LEU A 1 169 ? -6.777 17.067 16.110 1.00 81.25 169 LEU A O 1
ATOM 1366 N N . VAL A 1 170 ? -7.908 16.807 14.186 1.00 82.62 170 VAL A N 1
ATOM 1367 C CA . VAL A 1 170 ? -7.067 17.682 13.375 1.00 82.62 170 VAL A CA 1
ATOM 1368 C C . VAL A 1 170 ? -7.934 18.792 12.795 1.00 82.62 170 VAL A C 1
ATOM 1370 O O . VAL A 1 170 ? -8.714 18.573 11.875 1.00 82.62 170 VAL A O 1
ATOM 1373 N N . SER A 1 171 ? -7.764 20.013 13.301 1.00 76.62 171 SER A N 1
ATOM 1374 C CA . SER A 1 171 ? -8.591 21.164 12.914 1.00 76.62 171 SER A CA 1
ATOM 1375 C C . SER A 1 171 ? -8.502 21.539 11.428 1.00 76.62 171 SER A C 1
ATOM 1377 O O . SER A 1 171 ? -9.427 22.158 10.900 1.00 76.62 171 SER A O 1
ATOM 1379 N N . CYS A 1 172 ? -7.419 21.167 10.733 1.00 82.31 172 CYS A N 1
ATOM 1380 C CA . CYS A 1 172 ? -7.287 21.398 9.293 1.00 82.31 172 CYS A CA 1
ATOM 1381 C C . CYS A 1 172 ? -8.042 20.372 8.429 1.00 82.31 172 CYS A C 1
ATOM 1383 O O . CYS A 1 172 ? -8.377 20.688 7.289 1.00 82.31 172 CYS A O 1
ATOM 1385 N N . PHE A 1 173 ? -8.369 19.187 8.955 1.00 85.88 173 PHE A N 1
ATOM 1386 C CA . PHE A 1 173 ? -9.091 18.137 8.230 1.00 85.88 173 PHE A CA 1
ATOM 1387 C C . PHE A 1 173 ? -10.591 18.214 8.526 1.00 85.88 173 PHE A C 1
ATOM 1389 O O . PHE A 1 173 ? -11.153 17.435 9.292 1.00 85.88 173 PHE A O 1
ATOM 1396 N N . LYS A 1 174 ? -11.247 19.209 7.913 1.00 82.25 174 LYS A N 1
ATOM 1397 C CA . LYS A 1 174 ? -12.693 19.460 8.076 1.00 82.25 174 LYS A CA 1
ATOM 1398 C C . LYS A 1 174 ? -13.584 18.367 7.472 1.00 82.25 174 LYS A C 1
ATOM 1400 O O . LYS A 1 174 ? -14.741 18.243 7.865 1.00 82.25 174 LYS A O 1
ATOM 1405 N N . THR A 1 175 ? -13.048 17.625 6.510 1.00 86.88 175 THR A N 1
ATOM 1406 C CA . THR A 1 175 ? -13.699 16.527 5.789 1.00 86.88 175 THR A CA 1
ATOM 1407 C C . THR A 1 175 ? -12.812 15.288 5.836 1.00 86.88 175 THR A C 1
ATOM 1409 O O . THR A 1 175 ? -11.666 15.360 6.281 1.00 86.88 175 THR A O 1
ATOM 1412 N N . LEU A 1 176 ? -13.318 14.163 5.326 1.00 88.94 176 LEU A N 1
ATOM 1413 C CA . LEU A 1 176 ? -12.493 12.991 5.042 1.00 88.94 176 LEU A CA 1
ATOM 1414 C C . LEU A 1 176 ? -11.299 13.376 4.160 1.00 88.94 176 LEU A C 1
ATOM 1416 O O . LEU A 1 176 ? -11.446 14.151 3.209 1.00 88.94 176 LEU A O 1
ATOM 1420 N N . VAL A 1 177 ? -10.128 12.833 4.485 1.00 90.69 177 VAL A N 1
ATOM 1421 C CA . VAL A 1 177 ? -8.894 13.021 3.720 1.00 90.69 177 VAL A CA 1
ATOM 1422 C C . VAL A 1 177 ? -8.332 11.673 3.306 1.00 90.69 177 VAL A C 1
ATOM 1424 O O . VAL A 1 177 ? -8.516 10.676 3.999 1.00 90.69 177 VAL A O 1
ATOM 1427 N N . GLN A 1 178 ? -7.619 11.648 2.186 1.00 89.62 178 GLN A N 1
ATOM 1428 C CA . GLN A 1 178 ? -6.953 10.443 1.706 1.00 89.62 178 GLN A CA 1
ATOM 1429 C C . GLN A 1 178 ? -5.954 9.928 2.751 1.00 89.62 178 GLN A C 1
ATOM 1431 O O . GLN A 1 178 ? -5.169 10.711 3.306 1.00 89.62 178 GLN A O 1
ATOM 1436 N N . ALA A 1 179 ? -5.958 8.622 3.007 1.00 88.75 179 ALA A N 1
ATOM 1437 C CA . ALA A 1 179 ? -5.138 7.961 4.017 1.00 88.75 179 ALA A CA 1
ATOM 1438 C C . ALA A 1 179 ? -3.686 7.731 3.554 1.00 88.75 179 ALA A C 1
ATOM 1440 O O . ALA A 1 179 ? -3.103 6.670 3.774 1.00 88.75 179 ALA A O 1
ATOM 1441 N N . ASN A 1 180 ? -3.070 8.759 2.966 1.00 85.06 180 ASN A N 1
ATOM 1442 C CA . ASN A 1 180 ? -1.683 8.705 2.519 1.00 85.06 180 ASN A CA 1
ATOM 1443 C C . ASN A 1 180 ? -0.679 8.707 3.685 1.00 85.06 180 ASN A C 1
ATOM 1445 O O . ASN A 1 180 ? -0.997 9.099 4.813 1.00 85.06 180 ASN A O 1
ATOM 1449 N N . VAL A 1 181 ? 0.569 8.306 3.416 1.00 82.38 181 VAL A N 1
ATOM 1450 C CA . VAL A 1 181 ? 1.642 8.207 4.432 1.00 82.38 181 VAL A CA 1
ATOM 1451 C C . VAL A 1 181 ? 1.803 9.508 5.241 1.00 82.38 181 VAL A C 1
ATOM 1453 O O . VAL A 1 181 ? 1.979 9.476 6.462 1.00 82.38 181 VAL A O 1
ATOM 1456 N N . LYS A 1 182 ? 1.674 10.675 4.594 1.00 84.56 182 LYS A N 1
ATOM 1457 C CA . LYS A 1 182 ? 1.812 11.994 5.235 1.00 84.56 182 LYS A CA 1
ATOM 1458 C C . LYS A 1 182 ? 0.641 12.314 6.171 1.00 84.56 182 LYS A C 1
ATOM 1460 O O . LYS A 1 182 ? 0.865 12.709 7.314 1.00 84.56 182 LYS A O 1
ATOM 1465 N N . ASN A 1 183 ? -0.593 12.123 5.715 1.00 89.31 183 ASN A N 1
ATOM 1466 C CA . ASN A 1 183 ? -1.812 12.380 6.478 1.00 89.31 183 ASN A CA 1
ATOM 1467 C C . ASN A 1 183 ? -1.935 11.401 7.647 1.00 89.31 183 ASN A C 1
ATOM 1469 O O . ASN A 1 183 ? -2.197 11.826 8.772 1.00 89.31 183 ASN A O 1
ATOM 1473 N N . LYS A 1 184 ? -1.643 10.111 7.420 1.00 87.38 184 LYS A N 1
ATOM 1474 C CA . LYS A 1 184 ? -1.571 9.100 8.484 1.00 87.38 184 LYS A CA 1
ATOM 1475 C C . LYS A 1 184 ? -0.579 9.503 9.567 1.00 87.38 184 LYS A C 1
ATOM 1477 O O . LYS A 1 184 ? -0.914 9.428 10.746 1.00 87.38 184 LYS A O 1
ATOM 1482 N N . LYS A 1 185 ? 0.608 9.998 9.200 1.00 86.94 185 LYS A N 1
ATOM 1483 C CA . LYS A 1 185 ? 1.597 10.485 10.173 1.00 86.94 185 LYS A CA 1
ATOM 1484 C C . LYS A 1 185 ? 1.050 11.629 11.036 1.00 86.94 185 LYS A C 1
ATOM 1486 O O . LYS A 1 185 ? 1.190 11.576 12.256 1.00 86.94 185 LYS A O 1
ATOM 1491 N N . ILE A 1 186 ? 0.372 12.607 10.429 1.00 91.50 186 ILE A N 1
ATOM 1492 C CA . ILE A 1 186 ? -0.260 13.726 11.153 1.00 91.50 186 ILE A CA 1
ATOM 1493 C C . ILE A 1 186 ? -1.321 13.210 12.135 1.00 91.50 186 ILE A C 1
ATOM 1495 O O . ILE A 1 186 ? -1.342 13.632 13.294 1.00 91.50 186 ILE A O 1
ATOM 1499 N N . PHE A 1 187 ? -2.174 12.273 11.704 1.00 92.56 187 PHE A N 1
ATOM 1500 C CA . PHE A 1 187 ? -3.153 11.645 12.592 1.00 92.56 187 PHE A CA 1
ATOM 1501 C C . PHE A 1 187 ? -2.473 10.930 13.760 1.00 92.56 187 PHE A C 1
ATOM 1503 O O . PHE A 1 187 ? -2.826 11.191 14.907 1.00 92.56 187 PHE A O 1
ATOM 1510 N N . LYS A 1 188 ? -1.462 10.091 13.504 1.00 89.75 188 LYS A N 1
ATOM 1511 C CA . LYS A 1 188 ? -0.734 9.352 14.550 1.00 89.75 188 LYS A CA 1
ATOM 1512 C C . LYS A 1 188 ? -0.106 10.281 15.592 1.00 89.75 188 LYS A C 1
ATOM 1514 O O . LYS A 1 188 ? -0.228 10.025 16.789 1.00 89.75 188 LYS A O 1
ATOM 1519 N N . GLU A 1 189 ? 0.518 11.376 15.158 1.00 90.94 189 GLU A N 1
ATOM 1520 C CA . GLU A 1 189 ? 1.093 12.383 16.059 1.00 90.94 189 GLU A CA 1
ATOM 1521 C C . GLU A 1 189 ? 0.015 13.017 16.951 1.00 90.94 189 GLU A C 1
ATOM 1523 O O . GLU A 1 189 ? 0.181 13.106 18.168 1.00 90.94 189 GLU A O 1
ATOM 1528 N N . LYS A 1 190 ? -1.133 13.401 16.378 1.00 91.56 190 LYS A N 1
ATOM 1529 C CA . LYS A 1 190 ? -2.236 14.010 17.138 1.00 91.56 190 LYS A CA 1
ATOM 1530 C C . LYS A 1 190 ? -2.944 13.024 18.066 1.00 91.56 190 LYS A C 1
ATOM 1532 O O . LYS A 1 190 ? -3.252 13.392 19.199 1.00 91.56 190 LYS A O 1
ATOM 1537 N N . VAL A 1 191 ? -3.117 11.770 17.645 1.00 91.38 191 VAL A N 1
ATOM 1538 C CA . VAL A 1 191 ? -3.691 10.688 18.462 1.00 91.38 191 VAL A CA 1
ATOM 1539 C C . VAL A 1 191 ? -2.887 10.501 19.750 1.00 91.38 191 VAL A C 1
ATOM 1541 O O . VAL A 1 191 ? -3.461 10.396 20.837 1.00 91.38 191 VAL A O 1
ATOM 1544 N N . MET A 1 192 ? -1.553 10.550 19.672 1.00 88.56 192 MET A N 1
ATOM 1545 C CA . MET A 1 192 ? -0.692 10.421 20.853 1.00 88.56 192 MET A CA 1
ATOM 1546 C C . MET A 1 192 ? -0.922 11.522 21.898 1.00 88.56 192 MET A C 1
ATOM 1548 O O . MET A 1 192 ? -0.791 11.262 23.099 1.00 88.56 192 MET A O 1
ATOM 1552 N N . HIS A 1 193 ? -1.334 12.719 21.474 1.00 90.50 193 HIS A N 1
ATOM 1553 C CA . HIS A 1 193 ? -1.557 13.873 22.347 1.00 90.50 193 HIS A CA 1
ATOM 1554 C C . HIS A 1 193 ? -2.971 13.975 22.949 1.00 90.50 193 HIS A C 1
ATOM 1556 O O . HIS A 1 193 ? -3.186 14.860 23.777 1.00 90.50 193 HIS A O 1
ATOM 1562 N N . MET A 1 194 ? -3.912 13.079 22.615 1.00 89.12 194 MET A N 1
ATOM 1563 C CA . MET A 1 194 ? -5.271 13.104 23.193 1.00 89.12 194 MET A CA 1
ATOM 1564 C C . MET A 1 194 ? -5.262 12.994 24.729 1.00 89.12 194 MET A C 1
ATOM 1566 O O . MET A 1 194 ? -4.420 12.297 25.305 1.00 89.12 194 MET A O 1
ATOM 1570 N N . GLN A 1 195 ? -6.201 13.655 25.407 1.00 89.94 195 GLN A N 1
ATOM 1571 C CA . GLN A 1 195 ? -6.333 13.626 26.869 1.00 89.94 195 GLN A CA 1
ATOM 1572 C C . GLN A 1 195 ? -7.779 13.354 27.276 1.00 89.94 195 GLN A C 1
ATOM 1574 O O . GLN A 1 195 ? -8.688 13.982 26.747 1.00 89.94 195 GLN A O 1
ATOM 1579 N N . ALA A 1 196 ? -7.957 12.461 28.250 1.00 90.12 196 ALA A N 1
ATOM 1580 C CA . ALA A 1 196 ? -9.257 12.110 28.812 1.00 90.12 196 ALA A CA 1
ATOM 1581 C C . ALA A 1 196 ? -9.788 13.222 29.733 1.00 90.12 196 ALA A C 1
ATOM 1583 O O . ALA A 1 196 ? -9.109 13.568 30.705 1.00 90.12 196 ALA A O 1
ATOM 1584 N N . LYS A 1 197 ? -10.967 13.783 29.431 1.00 89.00 197 LYS A N 1
ATOM 1585 C CA . LYS A 1 197 ? -11.686 14.798 30.225 1.00 89.00 197 LYS A CA 1
ATOM 1586 C C . LYS A 1 197 ? -13.191 14.777 29.924 1.00 89.00 197 LYS A C 1
ATOM 1588 O O . LYS A 1 197 ? -13.578 14.635 28.770 1.00 89.00 197 LYS A O 1
ATOM 1593 N N . GLY A 1 198 ? -14.010 15.079 30.932 1.00 88.06 198 GLY A N 1
ATOM 1594 C CA . GLY A 1 198 ? -15.462 15.259 30.783 1.00 88.06 198 GLY A CA 1
ATOM 1595 C C . GLY A 1 198 ? -16.261 13.962 30.921 1.00 88.06 198 GLY A C 1
ATOM 1596 O O . GLY A 1 198 ? -15.721 12.933 31.337 1.00 88.06 198 GLY A O 1
ATOM 1597 N N . THR A 1 199 ? -17.552 14.034 30.602 1.00 86.75 199 THR A N 1
ATOM 1598 C CA . THR A 1 199 ? -18.475 12.888 30.566 1.00 86.75 199 THR A CA 1
ATOM 1599 C C . THR A 1 199 ? -18.607 12.321 29.149 1.00 86.75 199 THR A C 1
ATOM 1601 O O . THR A 1 199 ? -17.985 12.826 28.217 1.00 86.75 199 THR A O 1
ATOM 1604 N N . THR A 1 200 ? -19.373 11.241 28.999 1.00 86.19 200 THR A N 1
ATOM 1605 C CA . THR A 1 200 ? -19.542 10.512 27.736 1.00 86.19 200 THR A CA 1
ATOM 1606 C C . THR A 1 200 ? -20.910 10.802 27.124 1.00 86.19 200 THR A C 1
ATOM 1608 O O . THR A 1 200 ? -21.931 10.539 27.757 1.00 86.19 200 THR A O 1
ATOM 1611 N N . ASP A 1 201 ? -20.942 11.290 25.884 1.00 89.25 201 ASP A N 1
ATOM 1612 C CA . ASP A 1 201 ? -22.157 11.425 25.079 1.00 89.25 201 ASP A CA 1
ATOM 1613 C C . ASP A 1 201 ? -21.996 10.746 23.710 1.00 89.25 201 ASP A C 1
ATOM 1615 O O . ASP A 1 201 ? -21.360 11.256 22.784 1.00 89.25 201 ASP A O 1
ATOM 1619 N N . TYR A 1 202 ? -22.618 9.575 23.565 1.00 89.81 202 TYR A N 1
ATOM 1620 C CA . TYR A 1 202 ? -22.592 8.818 22.314 1.00 89.81 202 TYR A CA 1
ATOM 1621 C C . TYR A 1 202 ? -23.395 9.483 21.199 1.00 89.81 202 TYR A C 1
ATOM 1623 O O . TYR A 1 202 ? -23.074 9.297 20.022 1.00 89.81 202 TYR A O 1
ATOM 1631 N N . LYS A 1 203 ? -24.422 10.272 21.533 1.00 91.00 203 LYS A N 1
ATOM 1632 C CA . LYS A 1 203 ? -25.299 10.869 20.524 1.00 91.00 203 LYS A CA 1
ATOM 1633 C C . LYS A 1 203 ? -24.559 11.927 19.723 1.00 91.00 203 LYS A C 1
ATOM 1635 O O . LYS A 1 203 ? -24.597 11.876 18.493 1.00 91.00 203 LYS A O 1
ATOM 1640 N N . SER A 1 204 ? -23.835 12.826 20.393 1.00 90.25 204 SER A N 1
ATOM 1641 C CA . SER A 1 204 ? -23.005 13.823 19.708 1.00 90.25 204 SER A CA 1
ATOM 1642 C C . SER A 1 204 ? -21.889 13.179 18.880 1.00 90.25 204 SER A C 1
ATOM 1644 O O . SER A 1 204 ? -21.684 13.578 17.731 1.00 90.25 204 SER A O 1
ATOM 1646 N N . GLY A 1 205 ? -21.233 12.135 19.404 1.00 91.44 205 GLY A N 1
ATOM 1647 C CA . GLY A 1 205 ? -20.214 11.359 18.688 1.00 91.44 205 GLY A CA 1
ATOM 1648 C C . GLY A 1 205 ? -20.720 10.756 17.373 1.00 91.44 205 GLY A C 1
ATOM 1649 O O . GLY A 1 205 ? -20.132 10.979 16.310 1.00 91.44 205 GLY A O 1
ATOM 1650 N N . PHE A 1 206 ? -21.838 10.024 17.418 1.00 93.25 206 PHE A N 1
ATOM 1651 C CA . PHE A 1 206 ? -22.410 9.402 16.222 1.00 93.25 206 PHE A CA 1
ATOM 1652 C C . PHE A 1 206 ? -23.036 10.412 15.263 1.00 93.25 206 PHE A C 1
ATOM 1654 O O . PHE A 1 206 ? -22.867 10.264 14.053 1.00 93.25 206 PHE A O 1
ATOM 1661 N N . GLN A 1 207 ? -23.711 11.452 15.763 1.00 92.81 207 GLN A N 1
ATOM 1662 C CA . GLN A 1 207 ? -24.256 12.503 14.906 1.00 92.81 207 GLN A CA 1
ATOM 1663 C C . GLN A 1 207 ? -23.143 13.165 14.085 1.00 92.81 207 GLN A C 1
ATOM 1665 O O . GLN A 1 207 ? -23.266 13.282 12.865 1.00 92.81 207 GLN A O 1
ATOM 1670 N N . PHE A 1 208 ? -22.027 13.513 14.728 1.00 91.50 208 PHE A N 1
ATOM 1671 C CA . PHE A 1 208 ? -20.863 14.072 14.049 1.00 91.50 208 PHE A CA 1
ATOM 1672 C C . PHE A 1 208 ? -20.304 13.121 12.979 1.00 91.50 208 PHE A C 1
ATOM 1674 O O . PHE A 1 208 ? -20.020 13.534 11.853 1.00 91.50 208 PHE A O 1
ATOM 1681 N N . ALA A 1 209 ? -20.178 11.830 13.299 1.00 92.50 209 ALA A N 1
ATOM 1682 C CA . ALA A 1 209 ? -19.673 10.835 12.356 1.00 92.50 209 ALA A CA 1
ATOM 1683 C C . ALA A 1 209 ? -20.579 10.678 11.120 1.00 92.50 209 ALA A C 1
ATOM 1685 O O . ALA A 1 209 ? -20.083 10.604 9.992 1.00 92.50 209 ALA A O 1
ATOM 1686 N N . PHE A 1 210 ? -21.903 10.682 11.308 1.00 92.06 210 PHE A N 1
ATOM 1687 C CA . PHE A 1 210 ? -22.857 10.657 10.199 1.00 92.06 210 PHE A CA 1
ATOM 1688 C C . PHE A 1 210 ? -22.805 11.931 9.360 1.00 92.06 210 PHE A C 1
ATOM 1690 O O . PHE A 1 210 ? -22.823 11.841 8.135 1.00 92.06 210 PHE A O 1
ATOM 1697 N N . GLU A 1 211 ? -22.678 13.103 9.980 1.00 90.12 211 GLU A N 1
ATOM 1698 C CA . GLU A 1 211 ? -22.518 14.368 9.257 1.00 90.12 211 GLU A CA 1
ATOM 1699 C C . GLU A 1 211 ? -21.236 14.373 8.408 1.00 90.12 211 GLU A C 1
ATOM 1701 O O . GLU A 1 211 ? -21.267 14.792 7.254 1.00 90.12 211 GLU A O 1
ATOM 1706 N N . GLN A 1 212 ? -20.127 13.818 8.903 1.00 88.12 212 GLN A N 1
ATOM 1707 C CA . GLN A 1 212 ? -18.901 13.670 8.110 1.00 88.12 212 GLN A CA 1
ATOM 1708 C C . GLN A 1 212 ? -19.085 12.718 6.910 1.00 88.12 212 GLN A C 1
ATOM 1710 O O . GLN A 1 212 ? -18.603 13.002 5.810 1.00 88.12 212 GLN A O 1
ATOM 1715 N N . LEU A 1 213 ? -19.802 11.602 7.080 1.00 87.25 213 LEU A N 1
ATOM 1716 C CA . LEU A 1 213 ? -19.972 10.570 6.042 1.00 87.25 213 LEU A CA 1
ATOM 1717 C C . LEU A 1 213 ? -21.060 10.868 5.005 1.00 87.25 213 LEU A C 1
ATOM 1719 O O . LEU A 1 213 ? -20.925 10.454 3.849 1.00 87.25 213 LEU A O 1
ATOM 1723 N N . LEU A 1 214 ? -22.143 11.527 5.410 1.00 82.81 214 LEU A N 1
ATOM 1724 C CA . LEU A 1 214 ? -23.333 11.721 4.580 1.00 82.81 214 LEU A CA 1
ATOM 1725 C C . LEU A 1 214 ? -23.394 13.102 3.934 1.00 82.81 214 LEU A C 1
ATOM 1727 O O . LEU A 1 214 ? -24.032 13.236 2.896 1.00 82.81 214 LEU A O 1
ATOM 1731 N N . ASN A 1 215 ? -22.748 14.117 4.513 1.00 77.94 215 ASN A N 1
ATOM 1732 C CA . ASN A 1 215 ? -22.815 15.460 3.957 1.00 77.94 215 ASN A CA 1
ATOM 1733 C C . ASN A 1 215 ? -21.966 15.545 2.677 1.00 77.94 215 ASN A C 1
ATOM 1735 O O . ASN A 1 215 ? -20.754 15.303 2.701 1.00 77.94 215 ASN A O 1
ATOM 1739 N N . GLU A 1 216 ? -22.611 15.862 1.554 1.00 62.34 216 GLU A N 1
ATOM 1740 C CA . GLU A 1 216 ? -21.981 15.970 0.237 1.00 62.34 216 GLU A CA 1
ATOM 1741 C C . GLU A 1 216 ? -21.147 17.248 0.150 1.00 62.34 216 GLU A C 1
ATOM 1743 O O . GLU A 1 216 ? -21.560 18.303 -0.321 1.00 62.34 216 GLU A O 1
ATOM 1748 N N . THR A 1 217 ? -19.924 17.161 0.646 1.00 65.12 217 THR A N 1
ATOM 1749 C CA . THR A 1 217 ? -18.884 18.147 0.366 1.00 65.12 217 THR A CA 1
ATOM 1750 C C . THR A 1 217 ? -18.266 17.845 -0.999 1.00 65.12 217 THR A C 1
ATOM 1752 O O . THR A 1 217 ? -17.980 16.679 -1.254 1.00 65.12 217 THR A O 1
ATOM 1755 N N . ASN A 1 218 ? -17.919 18.861 -1.804 1.00 64.44 218 ASN A N 1
ATOM 1756 C CA . ASN A 1 218 ? -17.122 18.738 -3.051 1.00 64.44 218 ASN A CA 1
ATOM 1757 C C . ASN A 1 218 ? -15.709 18.120 -2.859 1.00 64.44 218 ASN A C 1
ATOM 1759 O O . ASN A 1 218 ? -14.864 18.196 -3.749 1.00 64.44 218 ASN A O 1
ATOM 1763 N N . ALA A 1 219 ? -15.415 17.567 -1.682 1.00 72.06 219 ALA A N 1
ATOM 1764 C CA . ALA A 1 219 ? -14.171 16.883 -1.383 1.00 72.06 219 ALA A CA 1
ATOM 1765 C C . ALA A 1 219 ? -14.160 15.485 -2.031 1.00 72.06 219 ALA A C 1
ATOM 1767 O O . ALA A 1 219 ? -15.189 14.803 -2.009 1.00 72.06 219 ALA A O 1
ATOM 1768 N N . PRO A 1 220 ? -13.012 15.040 -2.572 1.00 75.75 220 PRO A N 1
ATOM 1769 C CA . PRO A 1 220 ? -12.868 13.693 -3.115 1.00 75.75 220 PRO A CA 1
ATOM 1770 C C . PRO A 1 220 ? -13.074 12.640 -2.013 1.00 75.75 220 PRO A C 1
ATOM 1772 O O . PRO A 1 220 ? -12.679 12.858 -0.866 1.00 75.75 220 PRO A O 1
ATOM 1775 N N . ARG A 1 221 ? -13.722 11.523 -2.361 1.00 80.94 221 ARG A N 1
ATOM 1776 C CA . ARG A 1 221 ? -14.059 10.392 -1.476 1.00 80.94 221 ARG A CA 1
ATOM 1777 C C . ARG A 1 221 ? -13.929 9.079 -2.244 1.00 80.94 221 ARG A C 1
ATOM 1779 O O . ARG A 1 221 ? -14.043 9.095 -3.469 1.00 80.94 221 ARG A O 1
ATOM 1786 N N . ALA A 1 222 ? -13.793 7.957 -1.537 1.00 75.50 222 ALA A N 1
ATOM 1787 C CA . ALA A 1 222 ? -13.818 6.634 -2.161 1.00 75.50 222 ALA A CA 1
ATOM 1788 C C . ALA A 1 222 ? -15.222 6.287 -2.685 1.00 75.50 222 ALA A C 1
ATOM 1790 O O . ALA A 1 222 ? -15.360 5.579 -3.679 1.00 75.50 222 ALA A O 1
ATOM 1791 N N . ASN A 1 223 ? -16.271 6.781 -2.012 1.00 74.56 223 ASN A N 1
ATOM 1792 C CA . ASN A 1 223 ? -17.681 6.601 -2.372 1.00 74.56 223 ASN A CA 1
ATOM 179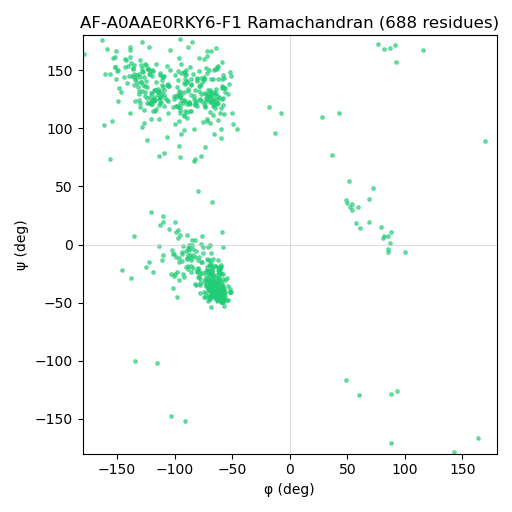3 C C . ASN A 1 223 ? -18.092 5.130 -2.591 1.00 74.56 223 ASN A C 1
ATOM 1795 O O . ASN A 1 223 ? -18.959 4.816 -3.406 1.00 74.56 223 ASN A O 1
ATOM 1799 N N . CYS A 1 224 ? -17.453 4.228 -1.846 1.00 77.56 224 CYS A N 1
ATOM 1800 C CA . CYS A 1 224 ? -17.702 2.794 -1.879 1.00 77.56 224 CYS A CA 1
ATOM 1801 C C . CYS A 1 224 ? -18.263 2.348 -0.519 1.00 77.56 224 CYS A C 1
ATOM 1803 O O . CYS A 1 224 ? -19.431 2.603 -0.216 1.00 77.56 224 CYS A O 1
ATOM 1805 N N . ASN A 1 225 ? -17.448 1.735 0.341 1.00 82.56 225 ASN A N 1
ATOM 1806 C CA . ASN A 1 225 ? -17.886 1.326 1.675 1.00 82.56 225 ASN A CA 1
ATOM 1807 C C . ASN A 1 225 ? -17.848 2.502 2.656 1.00 82.56 225 ASN A C 1
ATOM 1809 O O . ASN A 1 225 ? -16.783 3.058 2.898 1.00 82.56 225 ASN A O 1
ATOM 1813 N N . LYS A 1 226 ? -18.985 2.837 3.278 1.00 89.44 226 LYS A N 1
ATOM 1814 C CA . LYS A 1 226 ? -19.065 3.852 4.343 1.00 89.44 226 LYS A CA 1
ATOM 1815 C C . LYS A 1 226 ? -19.113 3.188 5.710 1.00 89.44 226 LYS A C 1
ATOM 1817 O O . LYS A 1 226 ? -19.964 2.324 5.951 1.00 89.44 226 LYS A O 1
ATOM 1822 N N . MET A 1 227 ? -18.234 3.601 6.618 1.00 89.88 227 MET A N 1
ATOM 1823 C CA . MET A 1 227 ? -18.160 2.981 7.937 1.00 89.88 227 MET A CA 1
ATOM 1824 C C . MET A 1 227 ? -17.721 3.916 9.059 1.00 89.88 227 MET A C 1
ATOM 1826 O O . MET A 1 227 ? -16.941 4.847 8.864 1.00 89.88 227 MET A O 1
ATOM 1830 N N . ILE A 1 228 ? -18.212 3.609 10.258 1.00 93.94 228 ILE A N 1
ATOM 1831 C CA . ILE A 1 228 ? -17.857 4.274 11.509 1.00 93.94 228 ILE A CA 1
ATOM 1832 C C . ILE A 1 228 ? -17.220 3.238 12.431 1.00 93.94 228 ILE A C 1
ATOM 1834 O O . ILE A 1 228 ? -17.754 2.141 12.599 1.00 93.94 228 ILE A O 1
ATOM 1838 N N . MET A 1 229 ? -16.089 3.589 13.034 1.00 92.19 229 MET A N 1
ATOM 1839 C CA . MET A 1 229 ? -15.426 2.787 14.059 1.00 92.19 229 MET A CA 1
ATOM 1840 C C . MET A 1 229 ? -15.385 3.563 15.368 1.00 92.19 229 MET A C 1
ATOM 1842 O O . MET A 1 229 ? -14.863 4.673 15.402 1.00 92.19 229 MET A O 1
ATOM 1846 N N . MET A 1 230 ? -15.912 2.974 16.437 1.00 92.94 230 MET A N 1
ATOM 1847 C CA . MET A 1 230 ? -15.972 3.590 17.759 1.00 92.94 230 MET A CA 1
ATOM 1848 C C . MET A 1 230 ? -15.070 2.854 18.746 1.00 92.94 230 MET A C 1
ATOM 1850 O O . MET A 1 230 ? -15.220 1.647 18.914 1.00 92.94 230 MET A O 1
ATOM 1854 N N . PHE A 1 231 ? -14.187 3.582 19.429 1.00 91.44 231 PHE A N 1
ATOM 1855 C CA . PHE A 1 231 ? -13.354 3.065 20.520 1.00 91.44 231 PHE A CA 1
ATOM 1856 C C . PHE A 1 231 ? -13.824 3.649 21.855 1.00 91.44 231 PHE A C 1
ATOM 1858 O O . PHE A 1 231 ? -13.798 4.866 22.017 1.00 91.44 231 PHE A O 1
ATOM 1865 N N . THR A 1 232 ? -14.243 2.797 22.793 1.00 90.94 232 THR A N 1
ATOM 1866 C CA . THR A 1 232 ? -14.749 3.182 24.128 1.00 90.94 232 THR A CA 1
ATOM 1867 C C . THR A 1 232 ? -14.471 2.067 25.152 1.00 90.94 232 THR A C 1
ATOM 1869 O O . THR A 1 232 ? -14.064 0.966 24.779 1.00 90.94 232 THR A O 1
ATOM 1872 N N . ASP A 1 233 ? -14.615 2.346 26.443 1.00 87.38 233 ASP A N 1
ATOM 1873 C CA . ASP A 1 233 ? -14.487 1.381 27.542 1.00 87.38 233 ASP A CA 1
ATOM 1874 C C . ASP A 1 233 ? -15.841 0.823 28.004 1.00 87.38 233 ASP A C 1
ATOM 1876 O O . ASP A 1 233 ? -15.922 0.180 29.041 1.00 87.38 233 ASP A O 1
ATOM 1880 N N . GLY A 1 234 ? -16.912 1.048 27.244 1.00 81.19 234 GLY A N 1
ATOM 1881 C CA . GLY A 1 234 ? -18.263 0.614 27.603 1.00 81.19 234 GLY A CA 1
ATOM 1882 C C . GLY A 1 234 ? -19.195 1.795 27.825 1.00 81.19 234 GLY A C 1
ATOM 1883 O O . GLY A 1 234 ? -18.763 2.941 27.916 1.00 81.19 234 GLY A O 1
ATOM 1884 N N . GLY A 1 235 ? -20.494 1.522 27.895 1.00 77.69 235 GLY A N 1
ATOM 1885 C CA . GLY A 1 235 ? -21.482 2.572 28.112 1.00 77.69 235 GLY A CA 1
ATOM 1886 C C . GLY A 1 235 ? -22.898 2.041 28.195 1.00 77.69 235 GLY A C 1
ATOM 1887 O O . GLY A 1 235 ? -23.171 0.907 27.818 1.00 77.69 235 GLY A O 1
ATOM 1888 N N . GLU A 1 236 ? -23.793 2.879 28.708 1.00 74.94 236 GLU A N 1
ATOM 1889 C CA . GLU A 1 236 ? -25.169 2.494 29.040 1.00 74.94 236 GLU A CA 1
ATOM 1890 C C . GLU A 1 236 ? -26.180 2.876 27.943 1.00 74.94 236 GLU A C 1
ATOM 1892 O O . GLU A 1 236 ? -27.232 2.245 27.823 1.00 74.94 236 GLU A O 1
ATOM 1897 N N . ASP A 1 237 ? -25.866 3.873 27.105 1.00 81.81 237 ASP A N 1
ATOM 1898 C CA . ASP A 1 237 ? -26.759 4.354 26.044 1.00 81.81 237 ASP A CA 1
ATOM 1899 C C . ASP A 1 237 ? -26.517 3.621 24.710 1.00 81.81 237 ASP A C 1
ATOM 1901 O O . ASP A 1 237 ? -25.391 3.312 24.323 1.00 81.81 237 ASP A O 1
ATOM 1905 N N . ARG A 1 238 ? -27.601 3.358 23.976 1.00 83.88 238 ARG A N 1
ATOM 1906 C CA . ARG A 1 238 ? -27.589 2.760 22.631 1.00 83.88 238 ARG A CA 1
ATOM 1907 C C . ARG A 1 238 ? -27.664 3.802 21.513 1.00 83.88 238 ARG A C 1
ATOM 1909 O O . ARG A 1 238 ? -27.482 3.427 20.356 1.00 83.88 238 ARG A O 1
ATOM 1916 N N . ALA A 1 239 ? -27.965 5.067 21.832 1.00 85.94 239 ALA A N 1
ATOM 1917 C CA . ALA A 1 239 ? -28.139 6.160 20.866 1.00 85.94 239 ALA A CA 1
ATOM 1918 C C . ALA A 1 239 ? -29.074 5.789 19.691 1.00 85.94 239 ALA A C 1
ATOM 1920 O O . ALA A 1 239 ? -28.821 6.114 18.527 1.00 85.94 239 ALA A O 1
ATOM 1921 N N . GLN A 1 240 ? -30.144 5.041 19.988 1.00 87.12 240 GLN A N 1
ATOM 1922 C CA . GLN A 1 240 ? -31.040 4.453 18.988 1.00 87.12 240 GLN A CA 1
ATOM 1923 C C . GLN A 1 240 ? -31.703 5.513 18.091 1.00 87.12 240 GLN A C 1
ATOM 1925 O O . GLN A 1 240 ? -31.827 5.308 16.885 1.00 87.12 240 GLN A O 1
ATOM 1930 N N . ASP A 1 241 ? -32.037 6.668 18.662 1.00 90.69 241 ASP A N 1
ATOM 1931 C CA . ASP A 1 241 ? -32.600 7.836 17.982 1.00 90.69 241 ASP A CA 1
ATOM 1932 C C . ASP A 1 241 ? -31.706 8.364 16.848 1.00 90.69 241 ASP A C 1
ATOM 1934 O O . ASP A 1 241 ? -32.198 8.725 15.774 1.00 90.69 241 ASP A O 1
ATOM 1938 N N . VAL A 1 242 ? -30.384 8.360 17.042 1.00 90.38 242 VAL A N 1
ATOM 1939 C CA . VAL A 1 242 ? -29.428 8.798 16.013 1.00 90.38 242 VAL A CA 1
ATOM 1940 C C . VAL A 1 242 ? -29.403 7.808 14.848 1.00 90.38 242 VAL A C 1
ATOM 1942 O O . VAL A 1 242 ? -29.465 8.212 13.684 1.00 90.38 242 VAL A O 1
ATOM 1945 N N . PHE A 1 243 ? -29.360 6.505 15.135 1.00 91.50 243 PHE A N 1
ATOM 1946 C CA . PHE A 1 243 ? -29.338 5.487 14.085 1.00 91.50 243 PHE A CA 1
ATOM 1947 C C . PHE A 1 243 ? -30.645 5.445 13.293 1.00 91.50 243 PHE A C 1
ATOM 1949 O O . PHE A 1 243 ? -30.594 5.343 12.065 1.00 91.50 243 PHE A O 1
ATOM 1956 N N . GLU A 1 244 ? -31.792 5.565 13.965 1.00 89.88 244 GLU A N 1
ATOM 1957 C CA . GLU A 1 244 ? -33.110 5.617 13.322 1.00 89.88 244 GLU A CA 1
ATOM 1958 C C . GLU A 1 244 ? -33.222 6.786 12.337 1.00 89.88 244 GLU A C 1
ATOM 1960 O O . GLU A 1 244 ? -33.763 6.619 11.246 1.00 89.88 244 GLU A O 1
ATOM 1965 N N . LYS A 1 245 ? -32.640 7.943 12.678 1.00 90.12 245 LYS A N 1
ATOM 1966 C CA . LYS A 1 245 ? -32.643 9.134 11.822 1.00 90.12 245 LYS A CA 1
ATOM 1967 C C . LYS A 1 245 ? -31.688 9.037 10.626 1.00 90.12 245 LYS A C 1
ATOM 1969 O O . LYS A 1 245 ? -32.060 9.447 9.530 1.00 90.12 245 LYS A O 1
ATOM 1974 N N . TYR A 1 246 ? -30.451 8.577 10.833 1.00 88.06 246 TYR A N 1
ATOM 1975 C CA . TYR A 1 246 ? -29.388 8.700 9.821 1.00 88.06 246 TYR A CA 1
ATOM 1976 C C . TYR A 1 246 ? -29.122 7.432 9.004 1.00 88.06 246 TYR A C 1
ATOM 1978 O O . TYR A 1 246 ? -28.643 7.539 7.877 1.00 88.06 246 TYR A O 1
ATOM 1986 N N . ASN A 1 247 ? -29.386 6.237 9.544 1.00 89.56 247 ASN A N 1
ATOM 1987 C CA . ASN A 1 247 ? -28.972 4.980 8.907 1.00 89.56 247 ASN A CA 1
ATOM 1988 C C . ASN A 1 247 ? -30.132 4.018 8.609 1.00 89.56 247 ASN A C 1
ATOM 1990 O O . ASN A 1 247 ? -29.958 3.081 7.830 1.00 89.56 247 ASN A O 1
ATOM 1994 N N . TRP A 1 248 ? -31.318 4.210 9.188 1.00 84.25 248 TRP A N 1
ATOM 1995 C CA . TRP A 1 248 ? -32.478 3.353 8.924 1.00 84.25 248 TRP A CA 1
ATOM 1996 C C . TRP A 1 248 ? -33.388 3.911 7.818 1.00 84.25 248 TRP A C 1
ATOM 1998 O O . TRP A 1 248 ? -33.494 5.124 7.664 1.00 84.25 248 TRP A O 1
ATOM 2008 N N . PRO A 1 249 ? -34.054 3.040 7.027 1.00 81.62 249 PRO A N 1
ATOM 2009 C CA . PRO A 1 249 ? -34.052 1.570 7.099 1.00 81.62 249 PRO A CA 1
ATOM 2010 C C . PRO A 1 249 ? -32.953 0.882 6.262 1.00 81.62 249 PRO A C 1
ATOM 2012 O O . PRO A 1 249 ? -32.718 -0.314 6.429 1.00 81.62 249 PRO A O 1
ATOM 2015 N N . ASN A 1 250 ? -32.267 1.609 5.372 1.00 82.38 250 ASN A N 1
ATOM 2016 C CA . ASN A 1 250 ? -31.380 1.013 4.360 1.00 82.38 250 ASN A CA 1
ATOM 2017 C C . ASN A 1 250 ? -30.053 0.464 4.923 1.00 82.38 250 ASN A C 1
ATOM 2019 O O . ASN A 1 250 ? -29.465 -0.444 4.329 1.00 82.38 250 ASN A O 1
ATOM 2023 N N . LYS A 1 251 ? -29.599 0.967 6.079 1.00 86.06 251 LYS A N 1
ATOM 2024 C CA . LYS A 1 251 ? -28.353 0.580 6.768 1.00 86.06 251 LYS A CA 1
ATOM 2025 C C . LYS A 1 251 ? -27.146 0.631 5.837 1.00 86.06 251 LYS A C 1
ATOM 2027 O O . LYS A 1 251 ? -26.462 -0.374 5.630 1.00 86.06 251 LYS A O 1
ATOM 2032 N N . THR A 1 252 ? -26.947 1.793 5.221 1.00 85.75 252 THR A N 1
ATOM 2033 C CA . THR A 1 252 ? -25.871 2.035 4.252 1.00 85.75 252 THR A CA 1
ATOM 2034 C C . THR A 1 252 ? -24.511 2.161 4.928 1.00 85.75 252 THR A C 1
ATOM 2036 O O . THR A 1 252 ? -23.505 1.776 4.340 1.00 85.75 252 THR A O 1
ATOM 2039 N N . VAL A 1 253 ? -24.473 2.684 6.156 1.00 90.00 253 VAL A N 1
ATOM 2040 C CA . VAL A 1 253 ? -23.247 2.841 6.944 1.00 90.00 253 VAL A CA 1
ATOM 2041 C C . VAL A 1 253 ? -23.089 1.652 7.884 1.00 90.00 253 VAL A C 1
ATOM 2043 O O . VAL A 1 253 ? -24.022 1.301 8.611 1.00 90.00 253 VAL A O 1
ATOM 2046 N N . ARG A 1 254 ? -21.900 1.046 7.897 1.00 90.31 254 ARG A N 1
ATOM 2047 C CA . ARG A 1 254 ? -21.553 -0.023 8.845 1.00 90.31 254 ARG A CA 1
ATOM 2048 C C . ARG A 1 254 ? -20.914 0.551 10.099 1.00 90.31 254 ARG A C 1
ATOM 2050 O O . ARG A 1 254 ? -20.064 1.431 9.998 1.00 90.31 254 ARG A O 1
ATOM 2057 N N . VAL A 1 255 ? -21.289 0.039 11.267 1.00 92.56 255 VAL A N 1
ATOM 2058 C CA . VAL A 1 255 ? -20.786 0.552 12.551 1.00 92.56 255 VAL A CA 1
ATOM 2059 C C . VAL A 1 255 ? -20.072 -0.553 13.310 1.00 92.56 255 VAL A C 1
ATOM 2061 O O . VAL A 1 255 ? -20.674 -1.576 13.622 1.00 92.56 255 VAL A O 1
ATOM 2064 N N . PHE A 1 256 ? -18.798 -0.335 13.610 1.00 90.81 256 PHE A N 1
ATOM 2065 C CA . PHE A 1 256 ? -17.964 -1.249 14.381 1.00 90.81 256 PHE A CA 1
ATOM 2066 C C . PHE A 1 256 ? -17.668 -0.642 15.747 1.00 90.81 256 PHE A C 1
ATOM 2068 O O . PHE A 1 256 ? -17.335 0.541 15.842 1.00 90.81 256 PHE A O 1
ATOM 2075 N N . THR A 1 257 ? -17.782 -1.448 16.796 1.00 91.00 257 THR A N 1
ATOM 2076 C CA . THR A 1 257 ? -17.579 -1.008 18.179 1.00 91.00 257 THR A CA 1
ATOM 2077 C C . THR A 1 257 ? -16.440 -1.795 18.816 1.00 91.00 257 THR A C 1
ATOM 2079 O O . THR A 1 257 ? -16.387 -3.021 18.734 1.00 91.00 257 THR A O 1
ATOM 2082 N N . PHE A 1 258 ? -15.509 -1.075 19.437 1.00 88.50 258 PHE A N 1
ATOM 2083 C CA . PHE A 1 258 ? -14.339 -1.614 20.118 1.00 88.50 258 PHE A CA 1
ATOM 2084 C C . PHE A 1 258 ? -14.427 -1.261 21.601 1.00 88.50 258 PHE A C 1
ATOM 2086 O O . PHE A 1 258 ? -14.359 -0.087 21.966 1.00 88.50 258 PHE A O 1
ATOM 2093 N N . SER A 1 259 ? -14.562 -2.288 22.434 1.00 88.75 259 SER A N 1
ATOM 2094 C CA . SER A 1 259 ? -14.444 -2.211 23.889 1.00 88.75 259 SER A CA 1
ATOM 2095 C C . SER A 1 259 ? -12.975 -2.397 24.263 1.00 88.75 259 SER A C 1
ATOM 2097 O O . SER A 1 259 ? -12.348 -3.375 23.854 1.00 88.75 259 SER A O 1
ATOM 2099 N N . VAL A 1 260 ? -12.388 -1.422 24.956 1.00 85.69 260 VAL A N 1
ATOM 2100 C CA . VAL A 1 260 ? -10.943 -1.376 25.216 1.00 85.69 260 VAL A CA 1
ATOM 2101 C C . VAL A 1 260 ? -10.648 -1.299 26.709 1.00 85.69 260 VAL A C 1
ATOM 2103 O O . VAL A 1 260 ? -11.197 -0.469 27.421 1.00 85.69 260 VAL A O 1
ATOM 2106 N N . GLY A 1 261 ? -9.676 -2.095 27.150 1.00 79.19 261 GLY A N 1
ATOM 2107 C CA . GLY A 1 261 ? -9.244 -2.211 28.536 1.00 79.19 261 GLY A CA 1
ATOM 2108 C C . GLY A 1 261 ? -9.985 -3.313 29.289 1.00 79.19 261 GLY A C 1
ATOM 2109 O O . GLY A 1 261 ? -10.931 -3.911 28.793 1.00 79.19 261 GLY A O 1
ATOM 2110 N N . GLN A 1 262 ? -9.523 -3.595 30.504 1.00 77.38 262 GLN A N 1
ATOM 2111 C CA . GLN A 1 262 ? -10.293 -4.386 31.457 1.00 77.38 262 GLN A CA 1
ATOM 2112 C C . GLN A 1 262 ? -11.158 -3.433 32.270 1.00 77.38 262 GLN A C 1
ATOM 2114 O O . GLN A 1 262 ? -10.639 -2.605 33.019 1.00 77.38 262 GLN A O 1
ATOM 2119 N N . HIS A 1 263 ? -12.468 -3.552 32.106 1.00 76.56 263 HIS A N 1
ATOM 2120 C CA . HIS A 1 263 ? -13.448 -2.727 32.789 1.00 76.56 263 HIS A CA 1
ATOM 2121 C C . HIS A 1 263 ? -14.674 -3.554 33.174 1.00 76.56 263 HIS A C 1
ATOM 2123 O O . HIS A 1 263 ? -14.966 -4.577 32.561 1.00 76.56 263 HIS A O 1
ATOM 2129 N N . ASN A 1 264 ? -15.426 -3.068 34.161 1.00 74.38 264 ASN A N 1
ATOM 2130 C CA . ASN A 1 264 ? -16.688 -3.681 34.585 1.00 74.38 264 ASN A CA 1
ATOM 2131 C C . ASN A 1 264 ? -17.917 -2.976 33.980 1.00 74.38 264 ASN A C 1
ATOM 2133 O O . ASN A 1 264 ? -19.036 -3.218 34.427 1.00 74.38 264 ASN A O 1
ATOM 2137 N N . TYR A 1 265 ? -17.718 -2.076 33.012 1.00 79.25 265 TYR A N 1
ATOM 2138 C CA . TYR A 1 265 ? -18.808 -1.394 32.315 1.00 79.25 265 TYR A CA 1
ATOM 2139 C C . TYR A 1 265 ? -19.576 -2.351 31.397 1.00 79.25 265 TYR A C 1
ATOM 2141 O O . TYR A 1 265 ? -19.005 -3.309 30.869 1.00 79.25 265 TYR A O 1
ATOM 2149 N N . ASP A 1 266 ? -20.869 -2.077 31.200 1.00 80.75 266 ASP A N 1
ATOM 2150 C CA . ASP A 1 266 ? -21.717 -2.881 30.322 1.00 80.75 266 ASP A CA 1
ATOM 2151 C C . ASP A 1 266 ? -21.301 -2.707 28.851 1.00 80.75 266 ASP A C 1
ATOM 2153 O O . ASP A 1 266 ? -21.156 -1.597 28.335 1.00 80.75 266 ASP A O 1
ATOM 2157 N N . VAL A 1 267 ? -21.105 -3.835 28.170 1.00 84.94 267 VAL A N 1
ATOM 2158 C CA . VAL A 1 267 ? -20.759 -3.907 26.742 1.00 84.94 267 VAL A CA 1
ATOM 2159 C C . VAL A 1 267 ? -21.968 -4.249 25.873 1.00 84.94 267 VAL A C 1
ATOM 2161 O O . VAL A 1 267 ? -21.893 -4.169 24.644 1.00 84.94 267 VAL A O 1
ATOM 2164 N N . THR A 1 268 ? -23.103 -4.602 26.486 1.00 87.56 268 THR A N 1
ATOM 2165 C CA . THR A 1 268 ? -24.336 -4.989 25.788 1.00 87.56 268 THR A CA 1
ATOM 2166 C C . THR A 1 268 ? -24.820 -3.903 24.818 1.00 87.56 268 THR A C 1
ATOM 2168 O O . THR A 1 268 ? -25.202 -4.240 23.691 1.00 87.56 268 THR A O 1
ATOM 2171 N N . PRO A 1 269 ? -24.775 -2.597 25.162 1.00 90.44 269 PRO A N 1
ATOM 2172 C CA . PRO A 1 269 ? -25.138 -1.538 24.219 1.00 90.44 269 PRO A CA 1
ATOM 2173 C C . PRO A 1 269 ? -24.221 -1.480 22.992 1.00 90.44 269 PRO A C 1
ATOM 2175 O O . PRO A 1 269 ? -24.712 -1.338 21.872 1.00 90.44 269 PRO A O 1
ATOM 2178 N N . LEU A 1 270 ? -22.913 -1.688 23.163 1.00 89.12 270 LEU A N 1
ATOM 2179 C CA . LEU A 1 270 ? -21.945 -1.697 22.059 1.00 89.12 270 LEU A CA 1
ATOM 2180 C C . LEU A 1 270 ? -22.160 -2.874 21.110 1.00 89.12 270 LEU A C 1
ATOM 2182 O O . LEU A 1 270 ? -22.095 -2.701 19.888 1.00 89.12 270 LEU A O 1
ATOM 2186 N N . GLN A 1 271 ? -22.448 -4.053 21.663 1.00 89.81 271 GLN A N 1
ATOM 2187 C CA . GLN A 1 271 ? -22.809 -5.238 20.884 1.00 89.81 271 GLN A CA 1
ATOM 2188 C C . GLN A 1 271 ? -24.095 -4.997 20.089 1.00 89.81 271 GLN A C 1
ATOM 2190 O O . GLN A 1 271 ? -24.172 -5.333 18.905 1.00 89.81 271 GLN A O 1
ATOM 2195 N N . TRP A 1 272 ? -25.091 -4.357 20.710 1.00 91.12 272 TRP A N 1
ATOM 2196 C CA . TRP A 1 272 ? -26.336 -4.006 20.037 1.00 91.12 272 TRP A CA 1
ATOM 2197 C C . TRP A 1 272 ? -26.108 -3.021 18.883 1.00 91.12 272 TRP A C 1
ATOM 2199 O O . TRP A 1 272 ? -26.610 -3.263 17.786 1.00 91.12 272 TRP A O 1
ATOM 2209 N N . ILE A 1 273 ? -25.309 -1.966 19.086 1.00 91.38 273 ILE A N 1
ATOM 2210 C CA . ILE A 1 273 ? -24.982 -0.975 18.045 1.00 91.38 273 ILE A CA 1
ATOM 2211 C C . ILE A 1 273 ? -24.327 -1.653 16.833 1.00 91.38 273 ILE A C 1
ATOM 2213 O O . ILE A 1 273 ? -24.741 -1.408 15.694 1.00 91.38 273 ILE A O 1
ATOM 2217 N N . ALA A 1 274 ? -23.346 -2.531 17.061 1.00 90.00 274 ALA A N 1
ATOM 2218 C CA . ALA A 1 274 ? -22.676 -3.263 15.987 1.00 90.00 274 ALA A CA 1
ATOM 2219 C C . ALA A 1 274 ? -23.644 -4.184 15.222 1.00 90.00 274 ALA A C 1
ATOM 2221 O O . ALA A 1 274 ? -23.727 -4.123 13.989 1.00 90.00 274 ALA A O 1
ATOM 2222 N N . CYS A 1 275 ? -24.431 -4.987 15.945 1.00 90.25 275 CYS A N 1
ATOM 2223 C CA . CYS A 1 275 ? -25.411 -5.907 15.362 1.00 90.25 275 CYS A CA 1
ATOM 2224 C C . CYS A 1 275 ? -26.511 -5.175 14.577 1.00 90.25 275 CYS A C 1
ATOM 2226 O O . CYS A 1 275 ? -26.872 -5.585 13.470 1.00 90.25 275 CYS A O 1
ATOM 2228 N N . ALA A 1 276 ? -27.029 -4.062 15.105 1.00 89.62 276 ALA A N 1
ATOM 2229 C CA . ALA A 1 276 ? -28.098 -3.294 14.472 1.00 89.62 276 ALA A CA 1
ATOM 2230 C C . ALA A 1 276 ? -27.675 -2.695 13.120 1.00 89.62 276 ALA A C 1
ATOM 2232 O O . ALA A 1 276 ? -28.512 -2.577 12.218 1.00 89.62 276 ALA A O 1
ATOM 2233 N N . ASN A 1 277 ? -26.386 -2.377 12.954 1.00 90.19 277 ASN A N 1
ATOM 2234 C CA . ASN A 1 277 ? -25.830 -1.654 11.808 1.00 90.19 277 ASN A CA 1
ATOM 2235 C C . ASN A 1 277 ? -24.939 -2.517 10.890 1.00 90.19 277 ASN A C 1
ATOM 2237 O O . ASN A 1 277 ? -24.085 -1.980 10.185 1.00 90.19 277 ASN A O 1
ATOM 2241 N N . LYS A 1 278 ? -25.124 -3.848 10.866 1.00 87.38 278 LYS A N 1
ATOM 2242 C CA . LYS A 1 278 ? -24.365 -4.783 9.998 1.00 87.38 278 LYS A CA 1
ATOM 2243 C C . LYS A 1 278 ? -22.833 -4.667 10.148 1.00 87.38 278 LYS A C 1
ATOM 2245 O O . LYS A 1 278 ? -22.098 -4.881 9.179 1.00 87.38 278 LYS A O 1
ATOM 2250 N N . GLY A 1 279 ? -22.360 -4.282 11.330 1.00 85.94 279 GLY A N 1
ATOM 2251 C CA . GLY A 1 279 ? -20.940 -4.245 11.656 1.00 85.94 279 GLY A CA 1
ATOM 2252 C C . GLY A 1 279 ? -20.540 -5.419 12.536 1.00 85.94 279 GLY A C 1
ATOM 2253 O O . GLY A 1 279 ? -21.083 -6.517 12.402 1.00 85.94 279 GLY A O 1
ATOM 2254 N N . TYR A 1 280 ? -19.568 -5.186 13.412 1.00 85.06 280 TYR A N 1
ATOM 2255 C CA . TYR A 1 280 ? -19.031 -6.209 14.302 1.00 85.06 280 TYR A CA 1
ATOM 2256 C C . TYR A 1 280 ? -18.491 -5.591 15.598 1.00 85.06 280 TYR A C 1
ATOM 2258 O O . TYR A 1 280 ? -18.107 -4.418 15.609 1.00 85.06 280 TYR A O 1
ATOM 2266 N N . TYR A 1 281 ? -18.507 -6.374 16.676 1.00 86.62 281 TYR A N 1
ATOM 2267 C CA . TYR A 1 281 ? -18.053 -5.975 18.008 1.00 86.62 281 TYR A CA 1
ATOM 2268 C C . TYR A 1 281 ? -16.708 -6.625 18.334 1.00 86.62 281 TYR A C 1
ATOM 2270 O O . TYR A 1 281 ? -16.511 -7.810 18.071 1.00 86.62 281 TYR A O 1
ATOM 2278 N N . PHE A 1 282 ? -15.808 -5.855 18.941 1.00 82.81 282 PHE A N 1
ATOM 2279 C CA . PHE A 1 282 ? -14.463 -6.296 19.288 1.00 82.81 282 PHE A CA 1
ATOM 2280 C C . PHE A 1 282 ? -14.095 -5.921 20.722 1.00 82.81 282 PHE A C 1
ATOM 2282 O O . PHE A 1 282 ? -14.453 -4.846 21.201 1.00 82.81 282 PHE A O 1
ATOM 2289 N N . GLU A 1 283 ? -13.306 -6.777 21.370 1.00 81.25 283 GLU A N 1
ATOM 2290 C CA . GLU A 1 283 ? -12.801 -6.564 22.728 1.00 81.25 283 GLU A CA 1
ATOM 2291 C C . GLU A 1 283 ? -11.262 -6.552 22.741 1.00 81.25 283 GLU A C 1
ATOM 2293 O O . GLU A 1 283 ? -10.607 -7.429 22.173 1.00 81.25 283 GLU A O 1
ATOM 2298 N N . ILE A 1 284 ? -10.674 -5.535 23.377 1.00 76.62 284 ILE A N 1
ATOM 2299 C CA . ILE A 1 284 ? -9.229 -5.283 23.444 1.00 76.62 284 ILE A CA 1
ATOM 2300 C C . ILE A 1 284 ? -8.803 -5.197 24.917 1.00 76.62 284 ILE A C 1
ATOM 2302 O O . ILE A 1 284 ? -8.759 -4.106 25.484 1.00 76.62 284 ILE A O 1
ATOM 2306 N N . PRO A 1 285 ? -8.427 -6.312 25.563 1.00 72.50 285 PRO A N 1
ATOM 2307 C CA . PRO A 1 285 ? -8.208 -6.313 27.009 1.00 72.50 285 PRO A CA 1
ATOM 2308 C C . PRO A 1 285 ? -6.854 -5.724 27.451 1.00 72.50 285 PRO A C 1
ATOM 2310 O O . PRO A 1 285 ? -6.738 -5.231 28.571 1.00 72.50 285 PRO A O 1
ATOM 2313 N N . SER A 1 286 ? -5.792 -5.780 26.631 1.00 65.44 286 SER A N 1
ATOM 2314 C CA . SER A 1 286 ? -4.446 -5.347 27.062 1.00 65.44 286 SER A CA 1
ATOM 2315 C C . SER A 1 286 ? -3.485 -4.993 25.922 1.00 65.44 286 SER A C 1
ATOM 2317 O O . SER A 1 286 ? -3.717 -5.325 24.764 1.00 65.44 286 SER A O 1
ATOM 2319 N N . ILE A 1 287 ? -2.337 -4.375 26.251 1.00 54.66 287 ILE A N 1
ATOM 2320 C CA . ILE A 1 287 ? -1.309 -4.002 25.258 1.00 54.66 287 ILE A CA 1
ATOM 2321 C C . ILE A 1 287 ? -0.602 -5.224 24.666 1.00 54.66 287 ILE A C 1
ATOM 2323 O O . ILE A 1 287 ? -0.068 -5.143 23.564 1.00 54.66 287 ILE A O 1
ATOM 2327 N N . GLY A 1 288 ? -0.619 -6.357 25.378 1.00 43.44 288 GLY A N 1
ATOM 2328 C CA . GLY A 1 288 ? -0.159 -7.645 24.860 1.00 43.44 288 GLY A CA 1
ATOM 2329 C C . GLY A 1 288 ? -1.038 -8.145 23.715 1.00 43.44 288 GLY A C 1
ATOM 2330 O O . GLY A 1 288 ? -0.526 -8.790 22.813 1.00 43.44 288 GLY A O 1
ATOM 2331 N N . ALA A 1 289 ? -2.319 -7.756 23.682 1.00 46.47 289 ALA A N 1
ATOM 2332 C CA . ALA A 1 289 ? -3.181 -7.985 22.526 1.00 46.47 289 ALA A CA 1
ATOM 2333 C C . ALA A 1 289 ? -2.817 -7.087 21.327 1.00 46.47 289 ALA A C 1
ATOM 2335 O O . ALA A 1 289 ? -3.143 -7.456 20.202 1.00 46.47 289 ALA A O 1
ATOM 2336 N N . ILE A 1 290 ? -2.152 -5.943 21.569 1.00 48.28 290 ILE A N 1
ATOM 2337 C CA . ILE A 1 290 ? -1.856 -4.891 20.579 1.00 48.28 290 ILE A CA 1
ATOM 2338 C C . ILE A 1 290 ? -0.433 -5.002 19.996 1.00 48.28 290 ILE A C 1
ATOM 2340 O O . ILE A 1 290 ? -0.262 -4.852 18.793 1.00 48.28 290 ILE A O 1
ATOM 2344 N N . ARG A 1 291 ? 0.601 -5.227 20.825 1.00 34.66 291 ARG A N 1
ATOM 2345 C CA . ARG A 1 291 ? 2.013 -4.986 20.449 1.00 34.66 291 ARG A CA 1
ATOM 2346 C C . ARG A 1 291 ? 2.915 -6.221 20.477 1.00 34.66 291 ARG A C 1
ATOM 2348 O O . ARG A 1 291 ? 3.945 -6.232 19.806 1.00 34.66 291 ARG A O 1
ATOM 2355 N N . ILE A 1 292 ? 2.570 -7.248 21.248 1.00 30.64 292 ILE A N 1
ATOM 2356 C CA . ILE A 1 292 ? 3.290 -8.521 21.189 1.00 30.64 292 ILE A CA 1
ATOM 2357 C C . ILE A 1 292 ? 2.548 -9.350 20.165 1.00 30.64 292 ILE A C 1
ATOM 2359 O O . ILE A 1 292 ? 1.322 -9.383 20.186 1.00 30.64 292 ILE A O 1
ATOM 2363 N N . ASN A 1 293 ? 3.297 -9.928 19.238 1.00 32.88 293 ASN A N 1
ATOM 2364 C CA . ASN A 1 293 ? 2.840 -10.925 18.293 1.00 32.88 293 ASN A CA 1
ATOM 2365 C C . ASN A 1 293 ? 1.514 -11.587 18.727 1.00 32.88 293 ASN A C 1
ATOM 2367 O O . ASN A 1 293 ? 1.439 -12.269 19.747 1.00 32.88 293 ASN A O 1
ATOM 2371 N N . THR A 1 294 ? 0.493 -11.397 17.884 1.00 39.66 294 THR A N 1
ATOM 2372 C CA . THR A 1 294 ? -0.257 -12.533 17.329 1.00 39.66 294 THR A CA 1
ATOM 2373 C C . THR A 1 294 ? -1.198 -13.325 18.237 1.00 39.66 294 THR A C 1
ATOM 2375 O O . THR A 1 294 ? -1.207 -14.552 18.167 1.00 39.66 294 THR A O 1
ATOM 2378 N N . GLN A 1 295 ? -2.080 -12.688 19.017 1.00 35.81 295 GLN A N 1
ATOM 2379 C CA . GLN A 1 295 ? -3.200 -13.492 19.541 1.00 35.81 295 GLN A CA 1
ATOM 2380 C C . GLN A 1 295 ? -4.573 -12.836 19.731 1.00 35.81 295 GLN A C 1
ATOM 2382 O O . GLN A 1 295 ? -5.540 -13.584 19.656 1.00 35.81 295 GLN A O 1
ATOM 2387 N N . HIS A 1 296 ? -4.736 -11.505 19.868 1.00 35.59 296 HIS A N 1
ATOM 2388 C CA . HIS A 1 296 ? -6.090 -10.966 20.152 1.00 35.59 296 HIS A CA 1
ATOM 2389 C C . HIS A 1 296 ? -6.577 -9.685 19.425 1.00 35.59 296 HIS A C 1
ATOM 2391 O O . HIS A 1 296 ? -7.770 -9.645 19.142 1.00 35.59 296 HIS A O 1
ATOM 2397 N N . LEU A 1 297 ? -5.758 -8.705 18.987 1.00 38.03 297 LEU A N 1
ATOM 2398 C CA . LEU A 1 297 ? -6.270 -7.678 18.033 1.00 38.03 297 LEU A CA 1
ATOM 2399 C C . LEU A 1 297 ? -6.326 -8.176 16.591 1.00 38.03 297 LEU A C 1
ATOM 2401 O O . LEU A 1 297 ? -7.127 -7.692 15.801 1.00 38.03 297 LEU A O 1
ATOM 2405 N N . PHE A 1 298 ? -5.465 -9.122 16.216 1.00 42.03 298 PHE A N 1
ATOM 2406 C CA . PHE A 1 298 ? -5.415 -9.602 14.838 1.00 42.03 298 PHE A CA 1
ATOM 2407 C C . PHE A 1 298 ? -6.678 -10.360 14.395 1.00 42.03 298 PHE A C 1
ATOM 2409 O O . PHE A 1 298 ? -7.058 -10.197 13.245 1.00 42.03 298 PHE A O 1
ATOM 2416 N N . PRO A 1 299 ? -7.387 -11.116 15.259 1.00 44.00 299 PRO A N 1
ATOM 2417 C CA . PRO A 1 299 ? -8.741 -11.576 14.970 1.00 44.00 299 PRO A CA 1
ATOM 2418 C C . PRO A 1 299 ? -9.709 -10.421 14.715 1.00 44.00 299 PRO A C 1
ATOM 2420 O O . PRO A 1 299 ? -10.439 -10.487 13.742 1.00 44.00 299 PRO A O 1
ATOM 2423 N N . ALA A 1 300 ? -9.664 -9.335 15.497 1.00 40.88 300 ALA A N 1
ATOM 2424 C CA . ALA A 1 300 ? -10.530 -8.176 15.274 1.00 40.88 300 ALA A CA 1
ATOM 2425 C C . ALA A 1 300 ? -10.241 -7.476 13.932 1.00 40.88 300 ALA A C 1
ATOM 2427 O O . ALA A 1 300 ? -11.149 -7.132 13.173 1.00 40.88 300 ALA A O 1
ATOM 2428 N N . PHE A 1 301 ? -8.954 -7.341 13.597 1.00 51.03 301 PHE A N 1
ATOM 2429 C CA . PHE A 1 301 ? -8.511 -6.817 12.308 1.00 51.03 301 PHE A CA 1
ATOM 2430 C C . PHE A 1 301 ? -8.822 -7.769 11.128 1.00 51.03 301 PHE A C 1
ATOM 2432 O O . PHE A 1 301 ? -9.232 -7.352 10.051 1.00 51.03 301 PHE A O 1
ATOM 2439 N N . ARG A 1 302 ? -8.679 -9.079 11.324 1.00 50.50 302 ARG A N 1
ATOM 2440 C CA . ARG A 1 302 ? -9.074 -10.105 10.351 1.00 50.50 302 ARG A CA 1
ATOM 2441 C C . ARG A 1 302 ? -10.579 -10.076 10.114 1.00 50.50 302 ARG A C 1
ATOM 2443 O O . ARG A 1 302 ? -11.023 -10.062 8.974 1.00 50.50 302 ARG A O 1
ATOM 2450 N N . GLU A 1 303 ? -11.357 -10.013 11.185 1.00 57.91 303 GLU A N 1
ATOM 2451 C CA . GLU A 1 303 ? -12.808 -10.096 11.128 1.00 57.91 303 GLU A CA 1
ATOM 2452 C C . GLU A 1 303 ? -13.438 -8.833 10.528 1.00 57.91 303 GLU A C 1
ATOM 2454 O O . GLU A 1 303 ? -14.450 -8.959 9.840 1.00 57.91 303 GLU A O 1
ATOM 2459 N N . TYR A 1 304 ? -12.844 -7.632 10.664 1.00 68.69 304 TYR A N 1
ATOM 2460 C CA . TYR A 1 304 ? -13.359 -6.480 9.903 1.00 68.69 304 TYR A CA 1
ATOM 2461 C C . TYR A 1 304 ? -13.108 -6.631 8.396 1.00 68.69 304 TYR A C 1
ATOM 2463 O O . TYR A 1 304 ? -14.035 -6.373 7.629 1.00 68.69 304 TYR A O 1
ATOM 2471 N N . LEU A 1 305 ? -11.917 -7.071 7.955 1.00 69.12 305 LEU A N 1
ATOM 2472 C CA . LEU A 1 305 ? -11.658 -7.323 6.528 1.00 69.12 305 LEU A CA 1
ATOM 2473 C C . LEU A 1 305 ? -12.572 -8.429 5.997 1.00 69.12 305 LEU A C 1
ATOM 2475 O O . LEU A 1 305 ? -13.185 -8.261 4.948 1.00 69.12 305 LEU A O 1
ATOM 2479 N N . ASP A 1 306 ? -12.760 -9.501 6.763 1.00 72.31 306 ASP A N 1
ATOM 2480 C CA . ASP A 1 306 ? -13.697 -10.582 6.456 1.00 72.31 306 ASP A CA 1
ATOM 2481 C C . ASP A 1 306 ? -15.142 -10.064 6.313 1.00 72.31 306 ASP A C 1
ATOM 2483 O O . ASP A 1 306 ? -15.885 -10.503 5.435 1.00 72.31 306 ASP A O 1
ATOM 2487 N N . VAL A 1 307 ? -15.563 -9.103 7.145 1.00 74.19 307 VAL A N 1
ATOM 2488 C CA . VAL A 1 307 ? -16.886 -8.457 7.065 1.00 74.19 307 VAL A CA 1
ATOM 2489 C C . VAL A 1 307 ? -17.001 -7.526 5.850 1.00 74.19 307 VAL A C 1
ATOM 2491 O O . VAL A 1 307 ? -18.075 -7.461 5.233 1.00 74.19 307 VAL A O 1
ATOM 2494 N N . LEU A 1 308 ? -15.928 -6.815 5.495 1.00 74.75 308 LEU A N 1
ATOM 2495 C CA . LEU A 1 308 ? -15.865 -5.940 4.319 1.00 74.75 308 LEU A CA 1
ATOM 2496 C C . LEU A 1 308 ? -15.773 -6.725 3.006 1.00 74.75 308 LEU A C 1
ATOM 2498 O O . LEU A 1 308 ? -16.311 -6.271 2.000 1.00 74.75 308 LEU A O 1
ATOM 2502 N N . GLY A 1 309 ? -15.180 -7.918 3.023 1.00 74.19 309 GLY A N 1
ATOM 2503 C CA . GLY A 1 309 ? -15.091 -8.810 1.870 1.00 74.19 309 GLY A CA 1
ATOM 2504 C C . GLY A 1 309 ? -16.424 -9.463 1.490 1.00 74.19 309 GLY A C 1
ATOM 2505 O O . GLY A 1 309 ? -16.611 -9.838 0.336 1.00 74.19 309 GLY A O 1
ATOM 2506 N N . ARG A 1 310 ? -17.409 -9.560 2.399 1.00 79.00 310 ARG A N 1
ATOM 2507 C CA . ARG A 1 310 ? -18.669 -10.294 2.126 1.00 79.00 310 ARG A CA 1
ATOM 2508 C C . ARG A 1 310 ? -19.444 -9.795 0.897 1.00 79.00 310 ARG A C 1
ATOM 2510 O O . ARG A 1 310 ? -19.844 -10.628 0.086 1.00 79.00 310 ARG A O 1
ATOM 2517 N N . PRO A 1 311 ? -19.676 -8.479 0.698 1.00 75.38 311 PRO A N 1
ATOM 2518 C CA . PRO A 1 311 ? -20.334 -7.979 -0.513 1.00 75.38 311 PRO A CA 1
ATOM 2519 C C . PRO A 1 311 ? -19.541 -8.279 -1.785 1.00 75.38 311 PRO A C 1
ATOM 2521 O O . PRO A 1 311 ? -20.140 -8.534 -2.826 1.00 75.38 311 PRO A O 1
ATOM 2524 N N . MET A 1 312 ? -18.210 -8.277 -1.690 1.00 78.00 312 MET A N 1
ATOM 2525 C CA . MET A 1 312 ? -17.317 -8.604 -2.797 1.00 78.00 312 MET A CA 1
ATOM 2526 C C . MET A 1 312 ? -17.471 -10.078 -3.196 1.00 78.00 312 MET A C 1
ATOM 2528 O O . MET A 1 312 ? -17.657 -10.376 -4.372 1.00 78.00 312 MET A O 1
ATOM 2532 N N . VAL A 1 313 ? -17.527 -10.990 -2.220 1.00 79.31 313 VAL A N 1
ATOM 2533 C CA . VAL A 1 313 ? -17.804 -12.418 -2.461 1.00 79.31 313 VAL A CA 1
ATOM 2534 C C . VAL A 1 313 ? -19.185 -12.614 -3.106 1.00 79.31 313 VAL A C 1
ATOM 2536 O O . VAL A 1 313 ? -19.317 -13.359 -4.076 1.00 79.31 313 VAL A O 1
ATOM 2539 N N . LEU A 1 314 ? -20.211 -11.893 -2.634 1.00 74.50 314 LEU A N 1
ATOM 2540 C CA . LEU A 1 314 ? -21.575 -11.961 -3.185 1.00 74.50 314 LEU A CA 1
ATOM 2541 C C . LEU A 1 314 ? -21.695 -11.407 -4.614 1.00 74.50 314 LEU A C 1
ATOM 2543 O O . LEU A 1 314 ? -22.575 -11.828 -5.364 1.00 74.50 314 LEU A O 1
ATOM 2547 N N . ALA A 1 315 ? -20.822 -10.480 -5.016 1.00 76.44 315 ALA A N 1
ATOM 2548 C CA . ALA A 1 315 ? -20.777 -9.975 -6.388 1.00 76.44 315 ALA A CA 1
ATOM 2549 C C . ALA A 1 315 ? -20.237 -11.018 -7.392 1.00 76.44 315 ALA A C 1
ATOM 2551 O O . ALA A 1 315 ? -20.408 -10.848 -8.607 1.00 76.44 315 ALA A O 1
ATOM 2552 N N . GLY A 1 316 ? -19.633 -12.107 -6.899 1.00 78.88 316 GLY A N 1
ATOM 2553 C CA . GLY A 1 316 ? -19.163 -13.236 -7.695 1.00 78.88 316 GLY A CA 1
ATOM 2554 C C . GLY A 1 316 ? -18.121 -12.810 -8.727 1.00 78.88 316 GLY A C 1
ATOM 2555 O O . GLY A 1 316 ? -17.169 -12.100 -8.417 1.00 78.88 316 GLY A O 1
ATOM 2556 N N . ASN A 1 317 ? -18.310 -13.205 -9.988 1.00 78.81 317 ASN A N 1
ATOM 2557 C CA . ASN A 1 317 ? -17.343 -12.925 -11.056 1.00 78.81 317 ASN A CA 1
ATOM 2558 C C . ASN A 1 317 ? -17.114 -11.428 -11.317 1.00 78.81 317 ASN A C 1
ATOM 2560 O O . ASN A 1 317 ? -16.044 -11.066 -11.789 1.00 78.81 317 ASN A O 1
ATOM 2564 N N . ARG A 1 318 ? -18.066 -10.546 -10.977 1.00 78.88 318 ARG A N 1
ATOM 2565 C CA . ARG A 1 318 ? -17.888 -9.093 -11.154 1.00 78.88 318 ARG A CA 1
ATOM 2566 C C . ARG A 1 318 ? -16.847 -8.495 -10.208 1.00 78.88 318 ARG A C 1
ATOM 2568 O O . ARG A 1 318 ? -16.280 -7.461 -10.530 1.00 78.88 318 ARG A O 1
ATOM 2575 N N . ALA A 1 319 ? -16.601 -9.140 -9.069 1.00 78.50 319 ALA A N 1
ATOM 2576 C CA . ALA A 1 319 ? -15.598 -8.714 -8.099 1.00 78.50 319 ALA A CA 1
ATOM 2577 C C . ALA A 1 319 ? -14.187 -9.237 -8.399 1.00 78.50 319 ALA A C 1
ATOM 2579 O O . ALA A 1 319 ? -13.228 -8.785 -7.782 1.00 78.50 319 ALA A O 1
ATOM 2580 N N . LYS A 1 320 ? -14.040 -10.187 -9.331 1.00 81.69 320 LYS A N 1
ATOM 2581 C CA . LYS A 1 320 ? -12.733 -10.708 -9.742 1.00 81.69 320 LYS A CA 1
ATOM 2582 C C . LYS A 1 320 ? -12.101 -9.774 -10.769 1.00 81.69 320 LYS A C 1
ATOM 2584 O O . LYS A 1 320 ? -12.087 -10.067 -11.961 1.00 81.69 320 LYS A O 1
ATOM 2589 N N . GLN A 1 321 ? -11.623 -8.633 -10.294 1.00 82.19 321 GLN A N 1
ATOM 2590 C CA . GLN A 1 321 ? -10.831 -7.693 -11.077 1.00 82.19 321 GLN A CA 1
ATOM 2591 C C . GLN A 1 321 ? -9.403 -7.699 -10.542 1.00 82.19 321 GLN A C 1
ATOM 2593 O O . GLN A 1 321 ? -9.200 -7.736 -9.329 1.00 82.19 321 GLN A O 1
ATOM 2598 N N . VAL A 1 322 ? -8.426 -7.701 -11.448 1.00 87.25 322 VAL A N 1
ATOM 2599 C CA . VAL A 1 322 ? -7.016 -7.609 -11.063 1.00 87.25 322 VAL A CA 1
ATOM 2600 C C . VAL A 1 322 ? -6.746 -6.188 -10.598 1.00 87.25 322 VAL A C 1
ATOM 2602 O O . VAL A 1 322 ? -7.016 -5.239 -11.330 1.00 87.25 322 VAL A O 1
ATOM 2605 N N . GLN A 1 323 ? -6.208 -6.053 -9.391 1.00 85.62 323 GLN A N 1
ATOM 2606 C CA . GLN A 1 323 ? -5.799 -4.768 -8.835 1.00 85.62 323 GLN A CA 1
ATOM 2607 C C . GLN A 1 323 ? -4.289 -4.737 -8.659 1.00 85.62 323 GLN A C 1
ATOM 2609 O O . GLN A 1 323 ? -3.700 -5.687 -8.137 1.00 85.62 323 GLN A O 1
ATOM 2614 N N . TRP A 1 324 ? -3.672 -3.642 -9.090 1.00 87.19 324 TRP A N 1
ATOM 2615 C CA . TRP A 1 324 ? -2.235 -3.436 -8.982 1.00 87.19 324 TRP A CA 1
ATOM 2616 C C . TRP A 1 324 ? -1.901 -2.592 -7.761 1.00 87.19 324 TRP A C 1
ATOM 2618 O O . TRP A 1 324 ? -2.540 -1.575 -7.492 1.00 87.19 324 TRP A O 1
ATOM 2628 N N . THR A 1 325 ? -0.878 -3.010 -7.025 1.00 85.06 325 THR A N 1
ATOM 2629 C CA . THR A 1 325 ? -0.414 -2.266 -5.854 1.00 85.06 325 THR A CA 1
ATOM 2630 C C . THR A 1 325 ? 0.446 -1.065 -6.213 1.00 85.06 325 THR A C 1
ATOM 2632 O O . THR A 1 325 ? 1.111 -1.032 -7.250 1.00 85.06 325 THR A O 1
ATOM 2635 N N . ASN A 1 326 ? 0.561 -0.136 -5.262 1.00 83.31 326 ASN A N 1
ATOM 2636 C CA . ASN A 1 326 ? 1.636 0.854 -5.259 1.00 83.31 326 ASN A CA 1
ATOM 2637 C C . ASN A 1 326 ? 3.009 0.176 -5.229 1.00 83.31 326 ASN A C 1
ATOM 2639 O O . ASN A 1 326 ? 3.148 -0.964 -4.785 1.00 83.31 326 ASN A O 1
ATOM 2643 N N . VAL A 1 327 ? 4.036 0.890 -5.687 1.00 81.75 327 VAL A N 1
ATOM 2644 C CA . VAL A 1 327 ? 5.411 0.384 -5.697 1.00 81.75 327 VAL A CA 1
ATOM 2645 C C . VAL A 1 327 ? 5.877 0.138 -4.267 1.00 81.75 327 VAL A C 1
ATOM 2647 O O . VAL A 1 327 ? 5.824 1.039 -3.430 1.00 81.75 327 VAL A O 1
ATOM 2650 N N . TYR A 1 328 ? 6.382 -1.055 -3.977 1.00 73.00 328 TYR A N 1
ATOM 2651 C CA . TYR A 1 328 ? 6.956 -1.378 -2.672 1.00 73.00 328 TYR A CA 1
ATOM 2652 C C . TYR A 1 328 ? 8.227 -2.220 -2.815 1.00 73.00 328 TYR A C 1
ATOM 2654 O O . TYR A 1 328 ? 8.577 -2.672 -3.907 1.00 73.00 328 TYR A O 1
ATOM 2662 N N . GLN A 1 329 ? 8.978 -2.353 -1.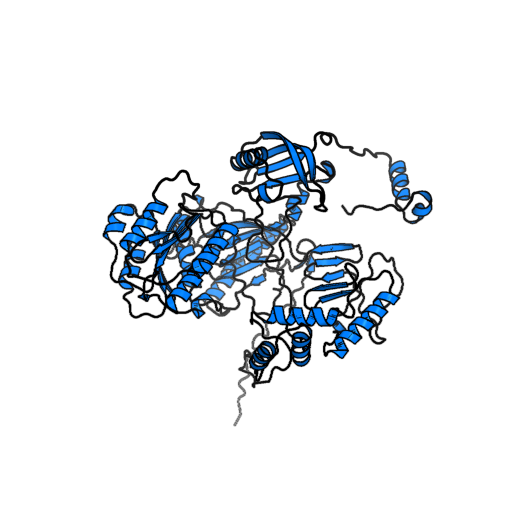721 1.00 67.81 329 GLN A N 1
ATOM 2663 C CA . GLN A 1 329 ? 10.184 -3.178 -1.694 1.00 67.81 329 GLN A CA 1
ATOM 2664 C C . GLN A 1 329 ? 9.838 -4.622 -1.321 1.00 67.81 329 GLN A C 1
ATOM 2666 O O . GLN A 1 329 ? 9.128 -4.851 -0.340 1.00 67.81 329 GLN A O 1
ATOM 2671 N N . ASP A 1 330 ? 10.366 -5.577 -2.087 1.00 59.78 330 ASP A N 1
ATOM 2672 C CA . ASP A 1 330 ? 10.149 -7.010 -1.865 1.00 59.78 330 ASP A CA 1
ATOM 2673 C C . ASP A 1 330 ? 10.575 -7.451 -0.444 1.00 59.78 330 ASP A C 1
ATOM 2675 O O . ASP A 1 330 ? 11.546 -6.967 0.141 1.00 59.78 330 ASP A O 1
ATOM 2679 N N . ALA A 1 331 ? 9.813 -8.387 0.118 1.00 52.81 331 ALA A N 1
ATOM 2680 C CA . ALA A 1 331 ? 9.890 -8.883 1.484 1.00 52.81 331 ALA A CA 1
ATOM 2681 C C . ALA A 1 331 ? 11.152 -9.694 1.816 1.00 52.81 331 ALA A C 1
ATOM 2683 O O . ALA A 1 331 ? 11.425 -9.917 2.994 1.00 52.81 331 ALA A O 1
ATOM 2684 N N . LEU A 1 332 ? 11.893 -10.164 0.811 1.00 46.91 332 LEU A N 1
ATOM 2685 C CA . LEU A 1 332 ? 13.023 -11.086 0.983 1.00 46.91 332 LEU A CA 1
ATOM 2686 C C . LEU A 1 332 ? 14.351 -10.403 1.372 1.00 46.91 332 LEU A C 1
ATOM 2688 O O . LEU A 1 332 ? 15.379 -11.076 1.487 1.00 46.91 332 LEU A O 1
ATOM 2692 N N . SER A 1 333 ? 14.351 -9.086 1.598 1.00 37.69 333 SER A N 1
ATOM 2693 C CA . SER A 1 333 ? 15.520 -8.332 2.061 1.00 37.69 333 SER A CA 1
ATOM 2694 C C . SER A 1 333 ? 15.387 -7.925 3.535 1.00 37.69 333 SER A C 1
ATOM 2696 O O . SER A 1 333 ? 14.864 -6.854 3.828 1.00 37.69 333 SER A O 1
ATOM 2698 N N . ASP A 1 334 ? 15.897 -8.748 4.455 1.00 32.88 334 ASP A N 1
ATOM 2699 C CA . ASP A 1 334 ? 16.119 -8.377 5.864 1.00 32.88 334 ASP A CA 1
ATOM 2700 C C . ASP A 1 334 ? 17.633 -8.447 6.165 1.00 32.88 334 ASP A C 1
ATOM 2702 O O . ASP A 1 334 ? 18.309 -9.405 5.780 1.00 32.88 334 ASP A O 1
ATOM 2706 N N . LEU A 1 335 ? 18.185 -7.412 6.813 1.00 32.88 335 LEU A N 1
ATOM 2707 C CA . LEU A 1 335 ? 19.613 -7.297 7.163 1.00 32.88 335 LEU A CA 1
ATOM 2708 C C . LEU A 1 335 ? 19.918 -7.862 8.565 1.00 32.88 335 LEU A C 1
ATOM 2710 O O . LEU A 1 335 ? 19.087 -7.800 9.477 1.00 32.88 335 LEU A O 1
ATOM 2714 N N . GLU A 1 336 ? 21.131 -8.403 8.737 1.00 30.61 336 GLU A N 1
ATOM 2715 C CA . GLU A 1 336 ? 21.591 -9.132 9.929 1.00 30.61 336 GLU A CA 1
ATOM 2716 C C . GLU A 1 336 ? 22.399 -8.256 10.927 1.00 30.61 336 GLU A C 1
ATOM 2718 O O . GLU A 1 336 ? 23.173 -7.392 10.550 1.00 30.61 336 GLU A O 1
ATOM 2723 N N . LYS A 1 337 ? 22.152 -8.523 12.218 1.00 42.75 337 LYS A N 1
ATOM 2724 C CA . LYS A 1 337 ? 22.759 -8.152 13.524 1.00 42.75 337 LYS A CA 1
ATOM 2725 C C . LYS A 1 337 ? 24.100 -7.372 13.625 1.00 42.75 337 LYS A C 1
ATOM 2727 O O . LYS A 1 337 ? 25.161 -7.985 13.573 1.00 42.75 337 LYS A O 1
ATOM 2732 N N . ALA A 1 338 ? 24.008 -6.127 14.125 1.00 45.06 338 ALA A N 1
ATOM 2733 C CA . ALA A 1 338 ? 25.138 -5.296 14.596 1.00 45.06 338 ALA A CA 1
ATOM 2734 C C . ALA A 1 338 ? 25.319 -5.190 16.135 1.00 45.06 338 ALA A C 1
ATOM 2736 O O . ALA A 1 338 ? 26.404 -4.911 16.644 1.00 45.06 338 ALA A O 1
ATOM 2737 N N . TYR A 1 339 ? 24.251 -5.378 16.922 1.00 52.84 339 TYR A N 1
ATOM 2738 C CA . TYR A 1 339 ? 24.187 -4.897 18.319 1.00 52.84 339 TYR A CA 1
ATOM 2739 C C . TYR A 1 339 ? 24.859 -5.794 19.377 1.00 52.84 339 TYR A C 1
ATOM 2741 O O . TYR A 1 339 ? 25.056 -5.375 20.522 1.00 52.84 339 TYR A O 1
ATOM 2749 N N . ASP A 1 340 ? 25.235 -7.015 19.003 1.00 55.16 340 ASP A N 1
ATOM 2750 C CA . ASP A 1 340 ? 25.540 -8.091 19.956 1.00 55.16 340 ASP A CA 1
ATOM 2751 C C . ASP A 1 340 ? 27.009 -8.107 20.426 1.00 55.16 340 ASP A C 1
ATOM 2753 O O . ASP A 1 340 ? 27.383 -8.926 21.262 1.00 55.16 340 ASP A O 1
ATOM 2757 N N . ARG A 1 341 ? 27.864 -7.215 19.899 1.00 59.31 341 ARG A N 1
ATOM 2758 C CA . ARG A 1 341 ? 29.332 -7.296 20.055 1.00 59.31 341 ARG A CA 1
ATOM 2759 C C . ARG A 1 341 ? 29.986 -6.177 20.871 1.00 59.31 341 ARG A C 1
ATOM 2761 O O . ARG A 1 341 ? 31.199 -6.207 21.049 1.00 59.31 341 ARG A O 1
ATOM 2768 N N . VAL A 1 342 ? 29.226 -5.202 21.372 1.00 64.19 342 VAL A N 1
ATOM 2769 C CA . VAL A 1 342 ? 29.799 -4.030 22.064 1.00 64.19 342 VAL A CA 1
ATOM 2770 C C . VAL A 1 342 ? 30.253 -4.376 23.495 1.00 64.19 342 VAL A C 1
ATOM 2772 O O . VAL A 1 342 ? 29.417 -4.808 24.295 1.00 64.19 342 VAL A O 1
ATOM 2775 N N . PRO A 1 343 ? 31.531 -4.159 23.866 1.00 71.38 343 PRO A N 1
ATOM 2776 C CA . PRO A 1 343 ? 31.995 -4.289 25.249 1.00 71.38 343 PRO A CA 1
ATOM 2777 C C . PRO A 1 343 ? 31.425 -3.176 26.143 1.00 71.38 343 PRO A C 1
ATOM 2779 O O . PRO A 1 343 ? 31.478 -1.998 25.791 1.00 71.38 343 PRO A O 1
ATOM 2782 N N . ARG A 1 344 ? 30.904 -3.528 27.325 1.00 74.00 344 ARG A N 1
ATOM 2783 C CA . ARG A 1 344 ? 30.258 -2.557 28.232 1.00 74.00 344 ARG A CA 1
ATOM 2784 C C . ARG A 1 344 ? 31.236 -1.563 28.859 1.00 74.00 344 ARG A C 1
ATOM 2786 O O . ARG A 1 344 ? 30.888 -0.401 29.013 1.00 74.00 344 ARG A O 1
ATOM 2793 N N . GLU A 1 345 ? 32.463 -1.986 29.154 1.00 72.88 345 GLU A N 1
ATOM 2794 C CA . GLU A 1 345 ? 33.502 -1.100 29.705 1.00 72.88 345 GLU A CA 1
ATOM 2795 C C . GLU A 1 345 ? 33.860 0.049 28.748 1.00 72.88 345 GLU A C 1
ATOM 2797 O O . GLU A 1 345 ? 33.951 1.210 29.155 1.00 72.88 345 GLU A O 1
ATOM 2802 N N . GLU A 1 346 ? 33.966 -0.252 27.450 1.00 71.44 346 GLU A N 1
ATOM 2803 C CA . GLU A 1 346 ? 34.251 0.750 26.418 1.00 71.44 346 GLU A CA 1
ATOM 2804 C C . GLU A 1 346 ? 33.063 1.703 26.215 1.00 71.44 346 GLU A C 1
ATOM 2806 O O . GLU A 1 346 ? 33.257 2.894 25.973 1.00 71.44 346 GLU A O 1
ATOM 2811 N N . LEU A 1 347 ? 31.826 1.217 26.384 1.00 76.88 347 LEU A N 1
ATOM 2812 C CA . LEU A 1 347 ? 30.626 2.053 26.326 1.00 76.88 347 LEU A CA 1
ATOM 2813 C C . LEU A 1 347 ? 30.663 3.169 27.381 1.00 76.88 347 LEU A C 1
ATOM 2815 O O . LEU A 1 347 ? 30.418 4.333 27.056 1.00 76.88 347 LEU A O 1
ATOM 2819 N N . TRP A 1 348 ? 31.015 2.841 28.629 1.00 83.69 348 TRP A N 1
ATOM 2820 C CA . TRP A 1 348 ? 31.115 3.827 29.712 1.00 83.69 348 TRP A CA 1
ATOM 2821 C C . TRP A 1 348 ? 32.195 4.867 29.431 1.00 83.69 348 TRP A C 1
ATOM 2823 O O . TRP A 1 348 ? 31.986 6.062 29.650 1.00 83.69 348 TRP A O 1
ATOM 2833 N N . TYR A 1 349 ? 33.342 4.415 28.923 1.00 80.44 349 TYR A N 1
ATOM 2834 C CA . TYR A 1 349 ? 34.439 5.288 28.527 1.00 80.44 349 TYR A CA 1
ATOM 2835 C C . TYR A 1 349 ? 34.030 6.239 27.388 1.00 80.44 349 TYR A C 1
ATOM 2837 O O . TYR A 1 349 ? 34.218 7.453 27.507 1.00 80.44 349 TYR A O 1
ATOM 2845 N N . CYS A 1 350 ? 33.389 5.725 26.333 1.00 77.69 350 CYS A N 1
ATOM 2846 C CA . CYS A 1 350 ? 32.943 6.518 25.184 1.00 77.69 350 CYS A CA 1
ATOM 2847 C C . CYS A 1 350 ? 31.875 7.553 25.563 1.00 77.69 350 CYS A C 1
ATOM 2849 O O . CYS A 1 350 ? 31.935 8.690 25.093 1.00 77.69 350 CYS A O 1
ATOM 2851 N N . MET A 1 351 ? 30.934 7.207 26.450 1.00 78.81 351 MET A N 1
ATOM 2852 C CA . MET A 1 351 ? 29.941 8.161 26.958 1.00 78.81 351 MET A CA 1
ATOM 2853 C C . MET A 1 351 ? 30.607 9.319 27.712 1.00 78.81 351 MET A C 1
ATOM 2855 O O . MET A 1 351 ? 30.280 10.480 27.462 1.00 78.81 351 MET A O 1
ATOM 2859 N N . ARG A 1 352 ? 31.578 9.025 28.588 1.00 85.31 352 ARG A N 1
ATOM 2860 C CA . ARG A 1 352 ? 32.322 10.059 29.328 1.00 85.31 352 ARG A CA 1
ATOM 2861 C C . ARG A 1 352 ? 33.139 10.952 28.398 1.00 85.31 352 ARG A C 1
ATOM 2863 O O . ARG A 1 352 ? 33.106 12.171 28.544 1.00 85.31 352 ARG A O 1
ATOM 2870 N N . LYS A 1 353 ? 33.831 10.362 27.418 1.00 79.12 353 LYS A N 1
ATOM 2871 C CA . LYS A 1 353 ? 34.650 11.101 26.444 1.00 79.12 353 LYS A CA 1
ATOM 2872 C C . LYS A 1 353 ? 33.808 11.976 25.506 1.00 79.12 353 LYS A C 1
ATOM 2874 O O . LYS A 1 353 ? 34.220 13.083 25.185 1.00 79.12 353 LYS A O 1
ATOM 2879 N N . SER A 1 354 ? 32.589 11.543 25.178 1.00 76.94 354 SER A N 1
ATOM 2880 C CA . SER A 1 354 ? 31.616 12.310 24.381 1.00 76.94 354 SER A CA 1
ATOM 2881 C C . SER A 1 354 ? 30.925 13.446 25.159 1.00 76.94 354 SER A C 1
ATOM 2883 O O . SER A 1 354 ? 29.973 14.044 24.662 1.00 76.94 354 SER A O 1
ATOM 2885 N N . GLY A 1 355 ? 31.355 13.735 26.395 1.00 81.06 355 GLY A N 1
ATOM 2886 C CA . GLY A 1 355 ? 30.821 14.829 27.213 1.00 81.06 355 GLY A CA 1
ATOM 2887 C C . GLY A 1 355 ? 29.483 14.530 27.897 1.00 81.06 355 GLY A C 1
ATOM 2888 O O . GLY A 1 355 ? 28.822 15.451 28.382 1.00 81.06 355 GLY A O 1
ATOM 2889 N N . VAL A 1 356 ? 29.056 13.262 27.961 1.00 84.44 356 VAL A N 1
ATOM 2890 C CA . VAL A 1 356 ? 27.824 12.883 28.665 1.00 84.44 356 VAL A CA 1
ATOM 2891 C C . VAL A 1 356 ? 28.029 13.055 30.170 1.00 84.44 356 VAL A C 1
ATOM 2893 O O . VAL A 1 356 ? 28.948 12.490 30.757 1.00 84.44 356 VAL A O 1
ATOM 2896 N N . ALA A 1 357 ? 27.147 13.823 30.816 1.00 84.44 357 ALA A N 1
ATOM 2897 C CA . ALA A 1 357 ? 27.230 14.060 32.255 1.00 84.44 357 ALA A CA 1
ATOM 2898 C C . ALA A 1 357 ? 27.162 12.743 33.053 1.00 84.44 357 ALA A C 1
ATOM 2900 O O . ALA A 1 357 ? 26.288 11.910 32.806 1.00 84.44 357 ALA A O 1
ATOM 2901 N N . GLU A 1 358 ? 28.017 12.603 34.073 1.00 86.50 358 GLU A N 1
ATOM 2902 C CA . GLU A 1 358 ? 28.192 11.367 34.861 1.00 86.50 358 GLU A CA 1
ATOM 2903 C C . GLU A 1 358 ? 26.879 10.836 35.464 1.00 86.50 358 GLU A C 1
ATOM 2905 O O . GLU A 1 358 ? 26.692 9.631 35.606 1.00 86.50 358 GLU A O 1
ATOM 2910 N N . LYS A 1 359 ? 25.920 11.727 35.753 1.00 83.06 359 LYS A N 1
ATOM 2911 C CA . LYS A 1 359 ? 24.573 11.349 36.210 1.00 83.06 359 LYS A CA 1
ATOM 2912 C C . LYS A 1 359 ? 23.847 10.418 35.228 1.00 83.06 359 LYS A C 1
ATOM 2914 O O . LYS A 1 359 ? 23.162 9.506 35.665 1.00 83.06 359 LYS A O 1
ATOM 2919 N N . TYR A 1 360 ? 24.003 10.627 33.919 1.00 80.25 360 TYR A N 1
ATOM 2920 C CA . TYR A 1 360 ? 23.388 9.788 32.889 1.00 80.25 360 TYR A CA 1
ATOM 2921 C C . TYR A 1 360 ? 24.196 8.516 32.651 1.00 80.25 360 TYR A C 1
ATOM 2923 O O . TYR A 1 360 ? 23.604 7.464 32.440 1.00 80.25 360 TYR A O 1
ATOM 2931 N N . VAL A 1 361 ? 25.529 8.590 32.744 1.00 82.75 361 VAL A N 1
ATOM 2932 C CA . VAL A 1 361 ? 26.403 7.410 32.647 1.00 82.75 361 VAL A CA 1
ATOM 2933 C C . VAL A 1 361 ? 26.042 6.395 33.731 1.00 82.75 361 VAL A C 1
ATOM 2935 O O . VAL A 1 361 ? 25.839 5.233 33.405 1.00 82.75 361 VAL A O 1
ATOM 2938 N N . ARG A 1 362 ? 25.848 6.835 34.982 1.00 82.00 362 ARG A N 1
ATOM 2939 C CA . ARG A 1 362 ? 25.424 5.957 36.088 1.00 82.00 362 ARG A CA 1
ATOM 2940 C C . ARG A 1 362 ? 24.052 5.327 35.866 1.00 82.00 362 ARG A C 1
ATOM 2942 O O . ARG A 1 362 ? 23.906 4.134 36.065 1.00 82.00 362 ARG A O 1
ATOM 2949 N N . VAL A 1 363 ? 23.069 6.094 35.384 1.00 83.06 363 VAL A N 1
ATOM 2950 C CA . VAL A 1 363 ? 21.730 5.552 35.080 1.00 83.06 363 VAL A CA 1
ATOM 2951 C C . VAL A 1 363 ? 21.807 4.464 34.010 1.00 83.06 363 VAL A C 1
ATOM 2953 O O . VAL A 1 363 ? 21.158 3.431 34.140 1.00 83.06 363 VAL A O 1
ATOM 2956 N N . VAL A 1 364 ? 22.610 4.666 32.961 1.00 81.38 364 VAL A N 1
ATOM 2957 C CA . VAL A 1 364 ? 22.802 3.628 31.942 1.00 81.38 364 VAL A CA 1
ATOM 2958 C C . VAL A 1 364 ? 23.604 2.456 32.518 1.00 81.38 364 VAL A C 1
ATOM 2960 O O . VAL A 1 364 ? 23.235 1.320 32.269 1.00 81.38 364 VAL A O 1
ATOM 2963 N N . GLN A 1 365 ? 24.628 2.675 33.345 1.00 81.56 365 GLN A N 1
ATOM 2964 C CA . GLN A 1 365 ? 25.344 1.587 34.027 1.00 81.56 365 GLN A CA 1
ATOM 2965 C C . GLN A 1 365 ? 24.401 0.716 34.873 1.00 81.56 365 GLN A C 1
ATOM 2967 O O . GLN A 1 365 ? 24.403 -0.503 34.702 1.00 81.56 365 GLN A O 1
ATOM 2972 N N . ASP A 1 366 ? 23.531 1.333 35.675 1.00 81.06 366 ASP A N 1
ATOM 2973 C CA . ASP A 1 366 ? 22.534 0.646 36.505 1.00 81.06 366 ASP A CA 1
ATOM 2974 C C . ASP A 1 366 ? 21.542 -0.169 35.657 1.00 81.06 366 ASP A C 1
ATOM 2976 O O . ASP A 1 366 ? 21.165 -1.279 36.031 1.00 81.06 366 ASP A O 1
ATOM 2980 N N . MET A 1 367 ? 21.140 0.337 34.482 1.00 75.88 367 MET A N 1
ATOM 2981 C CA . MET A 1 367 ? 20.256 -0.392 33.556 1.00 75.88 367 MET A CA 1
ATOM 2982 C C . MET A 1 367 ? 20.889 -1.679 33.014 1.00 75.88 367 MET A C 1
ATOM 2984 O O . MET A 1 367 ? 20.176 -2.635 32.709 1.00 75.88 367 MET A O 1
ATOM 2988 N N . TYR A 1 368 ? 22.212 -1.698 32.854 1.00 73.44 368 TYR A N 1
ATOM 2989 C CA . TYR A 1 368 ? 22.951 -2.845 32.327 1.00 73.44 368 TYR A CA 1
ATOM 2990 C C . TYR A 1 368 ? 23.472 -3.773 33.436 1.00 73.44 368 TYR A C 1
ATOM 2992 O O . TYR A 1 368 ? 23.840 -4.921 33.158 1.00 73.44 368 TYR A O 1
ATOM 3000 N N . GLU A 1 369 ? 23.471 -3.324 34.691 1.00 72.12 369 GLU A N 1
ATOM 3001 C CA . GLU A 1 369 ? 23.913 -4.106 35.839 1.00 72.12 369 GLU A CA 1
ATOM 3002 C C . GLU A 1 369 ? 22.979 -5.305 36.099 1.00 72.12 369 GLU A C 1
ATOM 3004 O O . GLU A 1 369 ? 21.766 -5.243 35.915 1.00 72.12 369 GLU A O 1
ATOM 3009 N N . ARG A 1 370 ? 23.546 -6.452 36.500 1.00 66.81 370 ARG A N 1
ATOM 3010 C CA . ARG A 1 370 ? 22.811 -7.697 36.831 1.00 66.81 370 ARG A CA 1
ATOM 3011 C C . ARG A 1 370 ? 21.925 -8.281 35.716 1.00 66.81 370 ARG A C 1
ATOM 3013 O O . ARG A 1 370 ? 21.096 -9.143 36.003 1.00 66.81 370 ARG A O 1
ATOM 3020 N N . SER A 1 371 ? 22.137 -7.899 34.456 1.00 64.19 371 SER A N 1
ATOM 3021 C CA . SER A 1 371 ? 21.424 -8.485 33.311 1.00 64.19 371 SER A CA 1
ATOM 3022 C C . SER A 1 371 ? 21.690 -9.994 33.199 1.00 64.19 371 SER A C 1
ATOM 3024 O O . SER A 1 371 ? 22.813 -10.419 32.909 1.00 64.19 371 SER A O 1
ATOM 3026 N N . ARG A 1 372 ? 20.653 -10.807 33.422 1.00 69.19 372 ARG A N 1
ATOM 3027 C CA . ARG A 1 372 ? 20.669 -12.267 33.240 1.00 69.19 372 ARG A CA 1
ATOM 3028 C C . ARG A 1 372 ? 19.761 -12.653 32.085 1.00 69.19 372 ARG A C 1
ATOM 3030 O O . ARG A 1 372 ? 18.759 -11.989 31.829 1.00 69.19 372 ARG A O 1
ATOM 3037 N N . THR A 1 373 ? 20.114 -13.710 31.370 1.00 64.56 373 THR A N 1
ATOM 3038 C CA . THR A 1 373 ? 19.312 -14.222 30.258 1.00 64.56 373 THR A CA 1
ATOM 3039 C C . THR A 1 373 ? 19.125 -15.722 30.400 1.00 64.56 373 THR A C 1
ATOM 3041 O O . THR A 1 373 ? 19.985 -16.432 30.917 1.00 64.56 373 THR A O 1
ATOM 3044 N N . VAL A 1 374 ? 17.957 -16.177 29.955 1.00 65.69 374 VAL A N 1
ATOM 3045 C CA . VAL A 1 374 ? 17.559 -17.579 29.888 1.00 65.69 374 VAL A CA 1
ATOM 3046 C C . VAL A 1 374 ? 17.137 -17.848 28.455 1.00 65.69 374 VAL A C 1
ATOM 3048 O O . VAL A 1 374 ? 16.347 -17.091 27.887 1.00 65.69 374 VAL A O 1
ATOM 3051 N N . VAL A 1 375 ? 17.649 -18.921 27.866 1.00 67.56 375 VAL A N 1
ATOM 3052 C CA . VAL A 1 375 ? 17.263 -19.345 26.522 1.00 67.56 375 VAL A CA 1
ATOM 3053 C C . VAL A 1 375 ? 16.170 -20.398 26.666 1.00 67.56 375 VAL A C 1
ATOM 3055 O O . VAL A 1 375 ? 16.308 -21.363 27.415 1.00 67.56 375 VAL A O 1
ATOM 3058 N N . ARG A 1 376 ? 15.039 -20.205 25.984 1.00 56.88 376 ARG A N 1
ATOM 3059 C CA . ARG A 1 376 ? 13.964 -21.201 25.938 1.00 56.88 376 ARG A CA 1
ATOM 3060 C C . ARG A 1 376 ? 14.136 -22.045 24.680 1.00 56.88 376 ARG A C 1
ATOM 3062 O O . ARG A 1 376 ? 13.965 -21.538 23.576 1.00 56.88 376 ARG A O 1
ATOM 3069 N N . CYS A 1 377 ? 14.451 -23.320 24.864 1.00 54.59 377 CYS A N 1
ATOM 3070 C CA . CYS A 1 377 ? 14.567 -24.310 23.799 1.00 54.59 377 CYS A CA 1
ATOM 3071 C C . CYS A 1 377 ? 13.335 -25.228 23.789 1.00 54.59 377 CYS A C 1
ATOM 3073 O O . CYS A 1 377 ? 12.571 -25.275 24.753 1.00 54.59 377 CYS A O 1
ATOM 3075 N N . ALA A 1 378 ? 13.166 -26.014 22.721 1.00 52.00 378 ALA A N 1
ATOM 3076 C CA . ALA A 1 378 ? 12.067 -26.980 22.586 1.00 52.00 378 ALA A CA 1
ATOM 3077 C C . ALA A 1 378 ? 12.035 -28.058 23.693 1.00 52.00 378 ALA A C 1
ATOM 3079 O O . ALA A 1 378 ? 11.008 -28.694 23.898 1.00 52.00 378 ALA A O 1
ATOM 3080 N N . VAL A 1 379 ? 13.149 -28.242 24.411 1.00 55.75 379 VAL A N 1
ATOM 3081 C CA . VAL A 1 379 ? 13.336 -29.256 25.464 1.00 55.75 379 VAL A CA 1
ATOM 3082 C C . VAL A 1 379 ? 13.227 -28.662 26.883 1.00 55.75 379 VAL A C 1
ATOM 3084 O O . VAL A 1 379 ? 13.268 -29.399 27.860 1.00 55.75 379 VAL A O 1
ATOM 3087 N N . GLY A 1 380 ? 13.087 -27.335 27.023 1.00 62.94 380 GLY A N 1
ATOM 3088 C CA . GLY A 1 380 ? 13.028 -26.647 28.320 1.00 62.94 380 GLY A CA 1
ATOM 3089 C C . GLY A 1 380 ? 13.733 -25.285 28.338 1.00 62.94 380 GLY A C 1
ATOM 3090 O O . GLY A 1 380 ? 14.249 -24.812 27.324 1.00 62.94 380 GLY A O 1
ATOM 3091 N N . GLN A 1 381 ? 13.738 -24.628 29.499 1.00 70.88 381 GLN A N 1
ATOM 3092 C CA . GLN A 1 381 ? 14.526 -23.412 29.740 1.00 70.88 381 GLN A CA 1
ATOM 3093 C C . GLN A 1 381 ? 15.950 -23.779 30.174 1.00 70.88 381 GLN A C 1
ATOM 3095 O O . GLN A 1 381 ? 16.128 -24.694 30.973 1.00 70.88 381 GLN A O 1
ATOM 3100 N N . THR A 1 382 ? 16.954 -23.074 29.649 1.00 78.94 382 THR A N 1
ATOM 3101 C CA . THR A 1 382 ? 18.345 -23.214 30.102 1.00 78.94 382 THR A CA 1
ATOM 3102 C C . THR A 1 382 ? 18.536 -22.608 31.490 1.00 78.94 382 THR A C 1
ATOM 3104 O O . THR A 1 382 ? 17.713 -21.825 31.962 1.00 78.94 382 THR A O 1
ATOM 3107 N N . GLU A 1 383 ? 19.662 -22.908 32.128 1.00 70.19 383 GLU A N 1
ATOM 3108 C CA . GLU A 1 383 ? 20.076 -22.204 33.341 1.00 70.19 383 GLU A CA 1
ATOM 3109 C C . GLU A 1 383 ? 20.328 -20.710 33.062 1.00 70.19 383 GLU A C 1
ATOM 3111 O O . GLU A 1 383 ? 20.648 -20.310 31.935 1.00 70.19 383 GLU A O 1
ATOM 3116 N N . GLU A 1 384 ? 20.147 -19.878 34.092 1.00 73.50 384 GLU A N 1
ATOM 3117 C CA . GLU A 1 384 ? 20.426 -18.443 34.020 1.00 73.50 384 GLU A CA 1
ATOM 3118 C C . GLU A 1 384 ? 21.925 -18.195 33.842 1.00 73.50 384 GLU A C 1
ATOM 3120 O O . GLU A 1 384 ? 22.729 -18.572 34.694 1.00 73.50 384 GLU A O 1
ATOM 3125 N N . PHE A 1 385 ? 22.299 -17.465 32.790 1.00 72.25 385 PHE A N 1
ATOM 3126 C CA . PHE A 1 385 ? 23.663 -16.967 32.627 1.00 72.25 385 PHE A CA 1
ATOM 3127 C C . PHE A 1 385 ? 23.693 -15.438 32.564 1.00 72.25 385 PHE A C 1
ATOM 3129 O O . PHE A 1 385 ? 22.734 -14.772 32.160 1.00 72.25 385 PHE A O 1
ATOM 3136 N N . LYS A 1 386 ? 24.808 -14.860 33.021 1.00 68.75 386 LYS A N 1
ATOM 3137 C CA . LYS A 1 386 ? 25.029 -13.412 32.994 1.00 68.75 386 LYS A CA 1
ATOM 3138 C C . LYS A 1 386 ? 25.408 -12.974 31.585 1.00 68.75 386 LYS A C 1
ATOM 3140 O O . LYS A 1 386 ? 26.245 -13.600 30.942 1.00 68.75 386 LYS A O 1
ATOM 3145 N N . VAL A 1 387 ? 24.818 -11.874 31.130 1.00 64.88 387 VAL A N 1
ATOM 3146 C CA . VAL A 1 387 ? 25.204 -11.234 29.870 1.00 64.88 387 VAL A CA 1
ATOM 3147 C C . VAL A 1 387 ? 26.167 -10.109 30.201 1.00 64.88 387 VAL A C 1
ATOM 3149 O O . VAL A 1 387 ? 25.776 -9.173 30.897 1.00 64.88 387 VAL A O 1
ATOM 3152 N N . GLU A 1 388 ? 27.400 -10.192 29.707 1.00 62.38 388 GLU A N 1
ATOM 3153 C CA . GLU A 1 388 ? 28.477 -9.223 29.985 1.00 62.38 388 GLU A CA 1
ATOM 3154 C C . GLU A 1 388 ? 28.858 -8.375 28.755 1.00 62.38 388 GLU A C 1
ATOM 3156 O O . GLU A 1 388 ? 29.493 -7.331 28.889 1.00 62.38 388 GLU A O 1
ATOM 3161 N N . VAL A 1 389 ? 28.406 -8.773 27.560 1.00 63.59 389 VAL A N 1
ATOM 3162 C CA . VAL A 1 389 ? 28.715 -8.135 26.269 1.00 63.59 389 VAL A CA 1
ATOM 3163 C C . VAL A 1 389 ? 27.417 -7.847 25.511 1.00 63.59 389 VAL A C 1
ATOM 3165 O O . VAL A 1 389 ? 26.432 -8.569 25.668 1.00 63.59 389 VAL A O 1
ATOM 3168 N N . GLY A 1 390 ? 27.409 -6.788 24.703 1.00 66.38 390 GLY A N 1
ATOM 3169 C CA . GLY A 1 390 ? 26.288 -6.420 23.845 1.00 66.38 390 GLY A CA 1
ATOM 3170 C C . GLY A 1 390 ? 25.314 -5.434 24.490 1.00 66.38 390 GLY A C 1
ATOM 3171 O O . GLY A 1 390 ? 25.227 -5.291 25.718 1.00 66.38 390 GLY A O 1
ATOM 3172 N N . LEU A 1 391 ? 24.586 -4.733 23.621 1.00 71.06 391 LEU A N 1
ATOM 3173 C CA . LEU A 1 391 ? 23.547 -3.781 24.003 1.00 71.06 391 LEU A CA 1
ATOM 3174 C C . LEU A 1 391 ? 22.205 -4.501 24.196 1.00 71.06 391 LEU A C 1
ATOM 3176 O O . LEU A 1 391 ? 21.954 -5.536 23.580 1.00 71.06 391 LEU A O 1
ATOM 3180 N N . HIS A 1 392 ? 21.315 -3.968 25.038 1.00 67.50 392 HIS A N 1
ATOM 3181 C CA . HIS A 1 392 ? 19.991 -4.574 25.227 1.00 67.50 392 HIS A CA 1
ATOM 3182 C C . HIS A 1 392 ? 19.179 -4.499 23.928 1.00 67.50 392 HIS A C 1
ATOM 3184 O O . HIS A 1 392 ? 18.860 -3.408 23.441 1.00 67.50 392 HIS A O 1
ATOM 3190 N N . GLN A 1 393 ? 18.828 -5.655 23.366 1.00 55.41 393 GLN A N 1
ATOM 3191 C CA . GLN A 1 393 ? 17.999 -5.733 22.165 1.00 55.41 393 GLN A CA 1
ATOM 3192 C C . GLN A 1 393 ? 16.584 -5.213 22.465 1.00 55.41 393 GLN A C 1
ATOM 3194 O O . GLN A 1 393 ? 15.965 -5.592 23.455 1.00 55.41 393 GLN A O 1
ATOM 3199 N N . GLY A 1 394 ? 16.073 -4.316 21.616 1.00 52.22 394 GLY A N 1
ATOM 3200 C CA . GLY A 1 394 ? 14.741 -3.713 21.775 1.00 52.22 394 GLY A CA 1
ATOM 3201 C C . GLY A 1 394 ? 14.678 -2.485 22.696 1.00 52.22 394 GLY A C 1
ATOM 3202 O O . GLY A 1 394 ? 13.626 -1.847 22.780 1.00 52.22 394 GLY A O 1
ATOM 3203 N N . LEU A 1 395 ? 15.786 -2.101 23.339 1.00 66.19 395 LEU A N 1
ATOM 3204 C CA . LEU A 1 395 ? 15.889 -0.839 24.071 1.00 66.19 395 LEU A CA 1
ATOM 3205 C C . LEU A 1 395 ? 16.113 0.321 23.084 1.00 66.19 395 LEU A C 1
ATOM 3207 O O . LEU A 1 395 ? 17.081 0.325 22.327 1.00 66.19 395 LEU A O 1
ATOM 3211 N N . ALA A 1 396 ? 15.250 1.343 23.125 1.00 67.62 396 ALA A N 1
ATOM 3212 C CA . ALA A 1 396 ? 15.315 2.502 22.221 1.00 67.62 396 ALA A CA 1
ATOM 3213 C C . ALA A 1 396 ? 16.630 3.304 22.330 1.00 67.62 396 ALA A C 1
ATOM 3215 O O . ALA A 1 396 ? 16.997 4.022 21.405 1.00 67.62 396 ALA A O 1
ATOM 3216 N N . LEU A 1 397 ? 17.340 3.167 23.453 1.00 71.56 397 LEU A N 1
ATOM 3217 C CA . LEU A 1 397 ? 18.625 3.817 23.706 1.00 71.56 397 LEU A CA 1
ATOM 3218 C C . LEU A 1 397 ? 19.808 3.083 23.044 1.00 71.56 397 LEU A C 1
ATOM 3220 O O . LEU A 1 397 ? 20.831 3.705 22.766 1.00 71.56 397 LEU A O 1
ATOM 3224 N N . SER A 1 398 ? 19.680 1.785 22.752 1.00 72.50 398 SER A N 1
ATOM 3225 C CA . SER A 1 398 ? 20.775 0.960 22.221 1.00 72.50 398 SER A CA 1
ATOM 3226 C C . SER A 1 398 ? 21.352 1.465 20.889 1.00 72.50 398 SER A C 1
ATOM 3228 O O . SER A 1 398 ? 22.574 1.538 20.784 1.00 72.50 398 SER A O 1
ATOM 3230 N N . PRO A 1 399 ? 20.557 1.906 19.892 1.00 67.44 399 PRO A N 1
ATOM 3231 C CA . PRO A 1 399 ? 21.113 2.471 18.659 1.00 67.44 399 PRO A CA 1
ATOM 3232 C C . PRO A 1 399 ? 21.969 3.725 18.887 1.00 67.44 399 PRO A C 1
ATOM 3234 O O . PRO A 1 399 ? 22.990 3.904 18.228 1.00 67.44 399 PRO A O 1
ATOM 3237 N N . PHE A 1 400 ? 21.586 4.573 19.845 1.00 72.25 400 PHE A N 1
ATOM 3238 C CA . PHE A 1 400 ? 22.322 5.796 20.172 1.00 72.25 400 PHE A CA 1
ATOM 3239 C C . PHE A 1 400 ? 23.634 5.496 20.909 1.00 72.25 400 PHE A C 1
ATOM 3241 O O . PHE A 1 400 ? 24.676 6.059 20.583 1.00 72.25 400 PHE A O 1
ATOM 3248 N N . LEU A 1 401 ? 23.599 4.552 21.855 1.00 74.06 401 LEU A N 1
ATOM 3249 C CA . LEU A 1 401 ? 24.788 4.063 22.561 1.00 74.06 401 LEU A CA 1
ATOM 3250 C C . LEU A 1 401 ? 25.787 3.412 21.598 1.00 74.06 401 LEU A C 1
ATOM 3252 O O . LEU A 1 401 ? 26.984 3.667 21.688 1.00 74.06 401 LEU A O 1
ATOM 3256 N N . PHE A 1 402 ? 25.289 2.629 20.639 1.00 72.12 402 PHE A N 1
ATOM 3257 C CA . PHE A 1 402 ? 26.107 2.028 19.590 1.00 72.12 402 PHE A CA 1
ATOM 3258 C C . PHE A 1 402 ? 26.786 3.091 18.713 1.00 72.12 402 PHE A C 1
ATOM 3260 O O . PHE A 1 402 ? 27.988 3.015 18.464 1.00 72.12 402 PHE A O 1
ATOM 3267 N N . ALA A 1 403 ? 26.037 4.114 18.288 1.00 70.81 403 ALA A N 1
ATOM 3268 C CA . ALA A 1 403 ? 26.571 5.203 17.475 1.00 70.81 403 ALA A CA 1
ATOM 3269 C C . ALA A 1 403 ? 27.685 5.981 18.197 1.00 70.81 403 ALA A C 1
ATOM 3271 O O . ALA A 1 403 ? 28.707 6.273 17.583 1.00 70.81 403 ALA A O 1
ATOM 3272 N N . ILE A 1 404 ? 27.529 6.263 19.497 1.00 74.38 404 ILE A N 1
ATOM 3273 C CA . ILE A 1 404 ? 28.559 6.932 20.313 1.00 74.38 404 ILE A CA 1
ATOM 3274 C C . ILE A 1 404 ? 29.863 6.128 20.322 1.00 74.38 404 ILE A C 1
ATOM 3276 O O . ILE A 1 404 ? 30.940 6.683 20.111 1.00 74.38 404 ILE A O 1
ATOM 3280 N N . VAL A 1 405 ? 29.763 4.817 20.541 1.00 74.56 405 VAL A N 1
ATOM 3281 C CA . VAL A 1 405 ? 30.928 3.928 20.573 1.00 74.56 405 VAL A CA 1
ATOM 3282 C C . VAL A 1 405 ? 31.619 3.888 19.207 1.00 74.56 405 VAL A C 1
ATOM 3284 O O . VAL A 1 405 ? 32.833 4.067 19.133 1.00 74.56 405 VAL A O 1
ATOM 3287 N N . MET A 1 406 ? 30.861 3.739 18.118 1.00 69.62 406 MET A N 1
ATOM 3288 C CA . MET A 1 406 ? 31.428 3.699 16.765 1.00 69.62 406 MET A CA 1
ATOM 3289 C C . MET A 1 406 ? 32.081 5.017 16.346 1.00 69.62 406 MET A C 1
ATOM 3291 O O . MET A 1 406 ? 33.180 5.003 15.792 1.00 69.62 406 MET A O 1
ATOM 3295 N N . VAL A 1 407 ? 31.458 6.160 16.648 1.00 71.31 407 VAL A N 1
ATOM 3296 C CA . VAL A 1 407 ? 32.050 7.480 16.385 1.00 71.31 407 VAL A CA 1
ATOM 3297 C C . VAL A 1 407 ? 33.395 7.596 17.099 1.00 71.31 407 VAL A C 1
ATOM 3299 O O . VAL A 1 407 ? 34.394 7.927 16.462 1.00 71.31 407 VAL A O 1
ATOM 3302 N N . GLN A 1 408 ? 33.450 7.225 18.378 1.00 70.88 408 GLN A N 1
ATOM 3303 C CA . GLN A 1 408 ? 34.652 7.367 19.193 1.00 70.88 408 GLN A CA 1
ATOM 3304 C C . GLN A 1 408 ? 35.788 6.405 18.815 1.00 70.88 408 GLN A C 1
ATOM 3306 O O . GLN A 1 408 ? 36.958 6.756 18.990 1.00 70.88 408 GLN A O 1
ATOM 3311 N N . LEU A 1 409 ? 35.460 5.206 18.329 1.00 69.75 409 LEU A N 1
ATOM 3312 C CA . LEU A 1 409 ? 36.437 4.239 17.816 1.00 69.75 409 LEU A CA 1
ATOM 3313 C C . LEU A 1 409 ? 37.006 4.665 16.469 1.00 69.75 409 LEU A C 1
ATOM 3315 O O . LEU A 1 409 ? 38.179 4.436 16.190 1.00 69.75 409 LEU A O 1
ATOM 3319 N N . SER A 1 410 ? 36.170 5.291 15.646 1.00 67.75 410 SER A N 1
ATOM 3320 C CA . SER A 1 410 ? 36.555 5.696 14.303 1.00 67.75 410 SER A CA 1
ATOM 3321 C C . SER A 1 410 ? 37.356 6.996 14.250 1.00 67.75 410 SER A C 1
ATOM 3323 O O . SER A 1 410 ? 38.100 7.197 13.302 1.00 67.75 410 SER A O 1
ATOM 3325 N N . GLU A 1 411 ? 37.257 7.861 15.260 1.00 70.69 411 GLU A N 1
ATOM 3326 C CA . GLU A 1 411 ? 37.867 9.201 15.275 1.00 70.69 411 GLU A CA 1
ATOM 3327 C C . GLU A 1 411 ? 39.392 9.203 15.039 1.00 70.69 411 GLU A C 1
ATOM 3329 O O . GLU A 1 411 ? 39.920 10.137 14.446 1.00 70.69 411 GLU A O 1
ATOM 3334 N N . GLU A 1 412 ? 40.099 8.146 15.456 1.00 64.56 412 GLU A N 1
ATOM 3335 C CA . GLU A 1 412 ? 41.564 8.038 15.336 1.00 64.56 412 GLU A CA 1
ATOM 3336 C C . GLU A 1 412 ? 42.039 7.429 14.000 1.00 64.56 412 GLU A C 1
ATOM 3338 O O . GLU A 1 412 ? 43.208 7.580 13.648 1.00 64.56 412 GLU A O 1
ATOM 3343 N N . VAL A 1 413 ? 41.166 6.731 13.261 1.00 67.56 413 VAL A N 1
ATOM 3344 C CA . VAL A 1 413 ? 41.549 5.908 12.086 1.00 67.56 413 VAL A CA 1
ATOM 3345 C C . VAL A 1 413 ? 40.777 6.283 10.816 1.00 67.56 413 VAL A C 1
ATOM 3347 O O . VAL A 1 413 ? 41.195 5.960 9.705 1.00 67.56 413 VAL A O 1
ATOM 3350 N N . ARG A 1 414 ? 39.638 6.962 10.958 1.00 66.88 414 ARG A N 1
ATOM 3351 C CA . ARG A 1 414 ? 38.731 7.291 9.860 1.00 66.88 414 ARG A CA 1
ATOM 3352 C C . ARG A 1 414 ? 39.342 8.332 8.928 1.00 66.88 414 ARG A C 1
ATOM 3354 O O . ARG A 1 414 ? 39.687 9.431 9.349 1.00 66.88 414 ARG A O 1
ATOM 3361 N N . GLN A 1 415 ? 39.367 8.003 7.641 1.00 68.62 415 GLN A N 1
ATOM 3362 C CA . GLN A 1 415 ? 39.646 8.944 6.559 1.00 68.62 415 GLN A CA 1
ATOM 3363 C C . GLN A 1 415 ? 38.333 9.475 5.962 1.00 68.62 415 GLN A C 1
ATOM 3365 O O . GLN A 1 415 ? 37.264 8.888 6.158 1.00 68.62 415 GLN A O 1
ATOM 3370 N N . GLU A 1 416 ? 38.386 10.609 5.260 1.00 62.59 416 GLU A N 1
ATOM 3371 C CA . GLU A 1 416 ? 37.199 11.179 4.614 1.00 62.59 416 GLU A CA 1
ATOM 3372 C C . GLU A 1 416 ? 36.661 10.267 3.497 1.00 62.59 416 GLU A C 1
ATOM 3374 O O . GLU A 1 416 ? 37.391 9.499 2.871 1.00 62.59 416 GLU A O 1
ATOM 3379 N N . SER A 1 417 ? 35.350 10.338 3.256 1.00 46.88 417 SER A N 1
ATOM 3380 C CA . SER A 1 417 ? 34.694 9.599 2.170 1.00 46.88 417 SER A CA 1
ATOM 3381 C C . SER A 1 417 ? 35.337 9.958 0.822 1.00 46.88 417 SER A C 1
ATOM 3383 O O . SER A 1 417 ? 35.493 11.152 0.559 1.00 46.88 417 SER A O 1
ATOM 3385 N N . PRO A 1 418 ? 35.652 8.986 -0.060 1.00 52.22 418 PRO A N 1
ATOM 3386 C CA . PRO A 1 418 ? 35.177 7.591 -0.088 1.00 52.22 418 PRO A CA 1
ATOM 3387 C C . PRO A 1 418 ? 36.116 6.540 0.544 1.00 52.22 418 PRO A C 1
ATOM 3389 O O . PRO A 1 418 ? 35.826 5.350 0.469 1.00 52.22 418 PRO A O 1
ATOM 3392 N N . TRP A 1 419 ? 37.228 6.945 1.162 1.00 62.19 419 TRP A N 1
ATOM 3393 C CA . TRP A 1 419 ? 38.305 6.036 1.592 1.00 62.19 419 TRP A CA 1
ATOM 3394 C C . TRP A 1 419 ? 37.950 5.166 2.801 1.00 62.19 419 TRP A C 1
ATOM 3396 O O . TRP A 1 419 ? 38.483 4.072 2.982 1.00 62.19 419 TRP A O 1
ATOM 3406 N N . THR A 1 420 ? 37.037 5.632 3.652 1.00 65.12 420 THR A N 1
ATOM 3407 C CA . THR A 1 420 ? 36.502 4.841 4.763 1.00 65.12 420 THR A CA 1
ATOM 3408 C C . THR A 1 420 ? 35.001 5.067 4.889 1.00 65.12 420 THR A C 1
ATOM 3410 O O . THR A 1 420 ? 34.547 6.159 5.243 1.00 65.12 420 THR A O 1
ATOM 3413 N N . MET A 1 421 ? 34.221 4.023 4.619 1.00 61.44 421 MET A N 1
ATOM 3414 C CA . MET A 1 421 ? 32.769 4.022 4.788 1.00 61.44 421 MET A CA 1
ATOM 3415 C C . MET A 1 421 ? 32.407 3.125 5.965 1.00 61.44 421 MET A C 1
ATOM 3417 O O . MET A 1 421 ? 32.912 2.015 6.098 1.00 61.44 421 MET A O 1
ATOM 3421 N N . MET A 1 422 ? 31.548 3.617 6.851 1.00 62.59 422 MET A N 1
ATOM 3422 C CA . MET A 1 422 ? 31.116 2.867 8.026 1.00 62.59 422 MET A CA 1
ATOM 3423 C C . MET A 1 422 ? 29.619 2.989 8.189 1.00 62.59 422 MET A C 1
ATOM 3425 O O . MET A 1 422 ? 29.064 4.089 8.107 1.00 62.59 422 MET A O 1
ATOM 3429 N N . PHE A 1 423 ? 28.991 1.869 8.506 1.00 57.50 423 PHE A N 1
ATOM 3430 C CA . PHE A 1 423 ? 27.594 1.836 8.869 1.00 57.50 423 PHE A CA 1
ATOM 3431 C C . PHE A 1 423 ? 27.369 0.700 9.846 1.00 57.50 423 PHE A C 1
ATOM 3433 O O . PHE A 1 423 ? 27.667 -0.452 9.556 1.00 57.50 423 PHE A O 1
ATOM 3440 N N . ALA A 1 424 ? 26.817 1.051 11.003 1.00 59.47 424 ALA A N 1
ATOM 3441 C CA . ALA A 1 424 ? 26.684 0.136 12.121 1.00 59.47 424 ALA A CA 1
ATOM 3442 C C . ALA A 1 424 ? 28.018 -0.591 12.418 1.00 59.47 424 ALA A C 1
ATOM 3444 O O . ALA A 1 424 ? 28.979 0.070 12.805 1.00 59.47 424 ALA A O 1
ATOM 3445 N N . ASP A 1 425 ? 28.064 -1.912 12.269 1.00 58.31 425 ASP A N 1
ATOM 3446 C CA . ASP A 1 425 ? 29.221 -2.785 12.480 1.00 58.31 425 ASP A CA 1
ATOM 3447 C C . ASP A 1 425 ? 30.052 -3.066 11.214 1.00 58.31 425 ASP A C 1
ATOM 3449 O O . ASP A 1 425 ? 31.151 -3.612 11.333 1.00 58.31 425 ASP 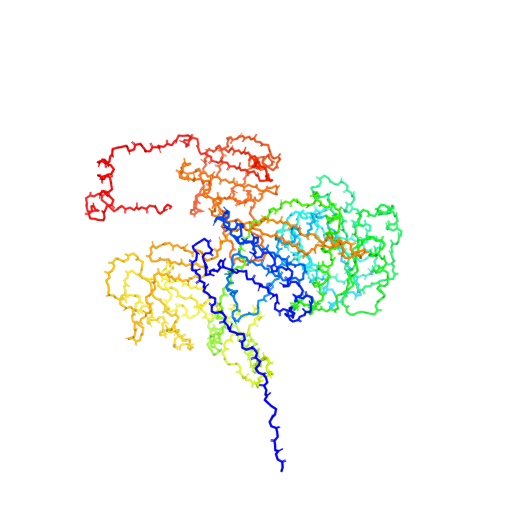A O 1
ATOM 3453 N N . ASP A 1 426 ? 29.582 -2.655 10.033 1.00 63.12 426 ASP A N 1
ATOM 3454 C CA . ASP A 1 426 ? 30.285 -2.861 8.768 1.00 63.12 426 ASP A CA 1
ATOM 3455 C C . ASP A 1 426 ? 31.213 -1.675 8.446 1.00 63.12 426 ASP A C 1
ATOM 3457 O O . ASP A 1 426 ? 30.785 -0.516 8.335 1.00 63.12 426 ASP A O 1
ATOM 3461 N N . ILE A 1 427 ? 32.498 -1.980 8.250 1.00 67.19 427 ILE A N 1
ATOM 3462 C CA . ILE A 1 427 ? 33.559 -1.020 7.917 1.00 67.19 427 ILE A CA 1
ATOM 3463 C C . ILE A 1 427 ? 34.154 -1.408 6.566 1.00 67.19 427 ILE A C 1
ATOM 3465 O O . ILE A 1 427 ? 34.693 -2.502 6.414 1.00 67.19 427 ILE A O 1
ATOM 3469 N N . VAL A 1 428 ? 34.082 -0.493 5.604 1.00 71.25 428 VAL A N 1
ATOM 3470 C CA . VAL A 1 428 ? 34.697 -0.624 4.282 1.00 71.25 428 VAL A CA 1
ATOM 3471 C C . VAL A 1 428 ? 35.884 0.323 4.205 1.00 71.25 428 VAL A C 1
ATOM 3473 O O . VAL A 1 428 ? 35.758 1.524 4.459 1.00 71.25 428 VAL A O 1
ATOM 3476 N N . ILE A 1 429 ? 37.037 -0.239 3.855 1.00 70.75 429 ILE A N 1
ATOM 3477 C CA . ILE A 1 429 ? 38.299 0.476 3.678 1.00 70.75 429 ILE A CA 1
ATOM 3478 C C . ILE A 1 429 ? 38.654 0.395 2.196 1.00 70.75 429 ILE A C 1
ATOM 3480 O O . ILE A 1 429 ? 38.827 -0.699 1.663 1.00 70.75 429 ILE A O 1
ATOM 3484 N N . CYS A 1 430 ? 38.775 1.549 1.549 1.00 70.50 430 CYS A N 1
ATOM 3485 C CA . CYS A 1 430 ? 39.174 1.665 0.151 1.00 70.50 430 CYS A CA 1
ATOM 3486 C C . CYS A 1 430 ? 40.564 2.301 0.077 1.00 70.50 430 CYS A C 1
ATOM 3488 O O . CYS A 1 430 ? 40.867 3.229 0.826 1.00 70.50 430 CYS A O 1
ATOM 3490 N N . SER A 1 431 ? 41.409 1.832 -0.837 1.00 70.62 431 SER A N 1
ATOM 3491 C CA . SER A 1 431 ? 42.694 2.468 -1.126 1.00 70.62 431 SER A CA 1
ATOM 3492 C C . SER A 1 431 ? 43.117 2.205 -2.566 1.00 70.62 431 SER A C 1
ATOM 3494 O O . SER A 1 431 ? 42.592 1.298 -3.208 1.00 70.62 431 SER A O 1
ATOM 3496 N N . GLU A 1 432 ? 44.045 3.016 -3.070 1.00 70.69 432 GLU A N 1
ATOM 3497 C CA . GLU A 1 432 ? 44.544 2.924 -4.447 1.00 70.69 432 GLU A CA 1
ATOM 3498 C C . GLU A 1 432 ? 45.571 1.796 -4.620 1.00 70.69 432 GLU A C 1
ATOM 3500 O O . GLU A 1 432 ? 45.752 1.303 -5.730 1.00 70.69 432 GLU A O 1
ATOM 3505 N N . SER A 1 433 ? 46.226 1.364 -3.535 1.00 68.06 433 SER A N 1
ATOM 3506 C CA . SER A 1 433 ? 47.229 0.296 -3.554 1.00 68.06 433 SER A CA 1
ATOM 3507 C C . SER A 1 433 ? 46.952 -0.788 -2.515 1.00 68.06 433 SER A C 1
ATOM 3509 O O . SER A 1 433 ? 46.358 -0.550 -1.457 1.00 68.06 433 SER A O 1
ATOM 3511 N N . ARG A 1 434 ? 47.406 -2.010 -2.811 1.00 70.00 434 ARG A N 1
ATOM 3512 C CA . ARG A 1 434 ? 47.216 -3.174 -1.939 1.00 70.00 434 ARG A CA 1
ATOM 3513 C C . ARG A 1 434 ? 47.961 -3.021 -0.617 1.00 70.00 434 ARG A C 1
ATOM 3515 O O . ARG A 1 434 ? 47.395 -3.324 0.431 1.00 70.00 434 ARG A O 1
ATOM 3522 N N . GLU A 1 435 ? 49.199 -2.527 -0.658 1.00 74.94 435 GLU A N 1
ATOM 3523 C CA . GLU A 1 435 ? 50.021 -2.309 0.537 1.00 74.94 435 GLU A CA 1
ATOM 3524 C C . GLU A 1 435 ? 49.334 -1.345 1.510 1.00 74.94 435 GLU A C 1
ATOM 3526 O O . GLU A 1 435 ? 49.376 -1.527 2.725 1.00 74.94 435 GLU A O 1
ATOM 3531 N N . GLN A 1 436 ? 48.635 -0.347 0.973 1.00 72.00 436 GLN A N 1
ATOM 3532 C CA . GLN A 1 436 ? 47.939 0.656 1.764 1.00 72.00 436 GLN A CA 1
ATOM 3533 C C . GLN A 1 436 ? 46.615 0.128 2.338 1.00 72.00 436 GLN A C 1
ATOM 3535 O O . GLN A 1 436 ? 46.230 0.520 3.441 1.00 72.00 436 GLN A O 1
ATOM 3540 N N . VAL A 1 437 ? 45.942 -0.814 1.661 1.00 73.38 437 VAL A N 1
ATOM 3541 C CA . VAL A 1 437 ? 44.819 -1.572 2.249 1.00 73.38 437 VAL A CA 1
ATOM 3542 C C . VAL A 1 437 ? 45.299 -2.447 3.408 1.00 73.38 437 VAL A C 1
ATOM 3544 O O . VAL A 1 437 ? 44.666 -2.427 4.460 1.00 73.38 437 VAL A O 1
ATOM 3547 N N . GLU A 1 438 ? 46.409 -3.176 3.247 1.00 76.56 438 GLU A N 1
ATOM 3548 C CA . GLU A 1 438 ? 47.009 -3.998 4.312 1.00 76.56 438 GLU A CA 1
ATOM 3549 C C . GLU A 1 438 ? 47.366 -3.136 5.538 1.00 76.56 438 GLU A C 1
ATOM 3551 O O . GLU A 1 438 ? 46.931 -3.433 6.653 1.00 76.56 438 GLU A O 1
ATOM 3556 N N . GLU A 1 439 ? 48.043 -2.002 5.330 1.00 79.31 439 GLU A N 1
ATOM 3557 C CA . GLU A 1 439 ? 48.408 -1.076 6.407 1.00 79.31 439 GLU A CA 1
ATOM 3558 C C . GLU A 1 439 ? 47.171 -0.485 7.110 1.00 79.31 439 GLU A C 1
ATOM 3560 O O . GLU A 1 439 ? 47.094 -0.448 8.343 1.00 79.31 439 GLU A O 1
ATOM 3565 N N . ASN A 1 440 ? 46.169 -0.039 6.346 1.00 75.50 440 ASN A N 1
ATOM 3566 C CA . ASN A 1 440 ? 44.946 0.532 6.911 1.00 75.50 440 ASN A CA 1
ATOM 3567 C C . ASN A 1 440 ? 44.106 -0.519 7.649 1.00 75.50 440 ASN A C 1
ATOM 3569 O O . ASN A 1 440 ? 43.539 -0.216 8.701 1.00 75.50 440 ASN A O 1
ATOM 3573 N N . LEU A 1 441 ? 44.053 -1.756 7.148 1.00 74.75 441 LEU A N 1
ATOM 3574 C CA . LEU A 1 441 ? 43.373 -2.871 7.802 1.00 74.75 441 LEU A CA 1
ATOM 3575 C C . LEU A 1 441 ? 44.049 -3.225 9.135 1.00 74.75 441 LEU A C 1
ATOM 3577 O O . LEU A 1 441 ? 43.367 -3.466 10.133 1.00 74.75 441 LEU A O 1
ATOM 3581 N N . GLU A 1 442 ? 45.381 -3.198 9.194 1.00 78.50 442 GLU A N 1
ATOM 3582 C CA . GLU A 1 442 ? 46.137 -3.436 10.426 1.00 78.50 442 GLU A CA 1
ATOM 3583 C C . GLU A 1 442 ? 45.985 -2.304 11.446 1.00 78.50 442 GLU A C 1
ATOM 3585 O O . GLU A 1 442 ? 45.838 -2.583 12.642 1.00 78.50 442 GLU A O 1
ATOM 3590 N N . ARG A 1 443 ? 45.936 -1.045 10.990 1.00 78.00 443 ARG A N 1
ATOM 3591 C CA . ARG A 1 443 ? 45.606 0.116 11.834 1.00 78.00 443 ARG A CA 1
ATOM 3592 C C . ARG A 1 443 ? 44.201 -0.007 12.423 1.00 78.00 443 ARG A C 1
ATOM 3594 O O . ARG A 1 443 ? 44.033 0.163 13.632 1.00 78.00 443 ARG A O 1
ATOM 3601 N N . TRP A 1 444 ? 43.212 -0.373 11.604 1.00 74.75 444 TRP A N 1
ATOM 3602 C CA . TRP A 1 444 ? 41.834 -0.613 12.042 1.00 74.75 444 TRP A CA 1
ATOM 3603 C C . TRP A 1 444 ? 41.731 -1.767 13.036 1.00 74.75 444 TRP A C 1
ATOM 3605 O O . TRP A 1 444 ? 41.099 -1.627 14.084 1.00 74.75 444 TRP A O 1
ATOM 3615 N N . ARG A 1 445 ? 42.408 -2.886 12.764 1.00 77.12 445 ARG A N 1
ATOM 3616 C CA . ARG A 1 445 ? 42.493 -4.013 13.697 1.00 77.12 445 ARG A CA 1
ATOM 3617 C C . ARG A 1 445 ? 43.082 -3.579 15.034 1.00 77.12 445 ARG A C 1
ATOM 3619 O O . ARG A 1 445 ? 42.504 -3.890 16.069 1.00 77.12 445 ARG A O 1
ATOM 3626 N N . PHE A 1 446 ? 44.212 -2.870 15.027 1.00 75.19 446 PHE A N 1
ATOM 3627 C CA . PHE A 1 446 ? 44.869 -2.434 16.258 1.00 75.19 446 PHE A CA 1
ATOM 3628 C C . PHE A 1 446 ? 43.979 -1.486 17.072 1.00 75.19 446 PHE A C 1
ATOM 3630 O O . PHE A 1 446 ? 43.877 -1.640 18.289 1.00 75.19 446 PHE A O 1
ATOM 3637 N N . ALA A 1 447 ? 43.289 -0.552 16.412 1.00 71.44 447 ALA A N 1
ATOM 3638 C CA . ALA A 1 447 ? 42.360 0.364 17.068 1.00 71.44 447 ALA A CA 1
ATOM 3639 C C . ALA A 1 447 ? 41.149 -0.356 17.681 1.00 71.44 447 ALA A C 1
ATOM 3641 O O . ALA A 1 447 ? 40.785 -0.073 18.822 1.00 71.44 447 ALA A O 1
ATOM 3642 N N . LEU A 1 448 ? 40.563 -1.322 16.968 1.00 69.00 448 LEU A N 1
ATOM 3643 C CA . LEU A 1 448 ? 39.418 -2.100 17.448 1.00 69.00 448 LEU A CA 1
ATOM 3644 C C . LEU A 1 448 ? 39.809 -3.058 18.583 1.00 69.00 448 LEU A C 1
ATOM 3646 O O . LEU A 1 448 ? 39.160 -3.075 19.633 1.00 69.00 448 LEU A O 1
ATOM 3650 N N . GLU A 1 449 ? 40.902 -3.810 18.422 1.00 73.06 449 GLU A N 1
ATOM 3651 C CA . GLU A 1 449 ? 41.339 -4.810 19.404 1.00 73.06 449 GLU A CA 1
ATOM 3652 C C . GLU A 1 449 ? 41.825 -4.171 20.706 1.00 73.06 449 GLU A C 1
ATOM 3654 O O . GLU A 1 449 ? 41.544 -4.697 21.785 1.00 73.06 449 GLU A O 1
ATOM 3659 N N . ARG A 1 450 ? 42.476 -2.999 20.638 1.00 69.62 450 ARG A N 1
ATOM 3660 C CA . ARG A 1 450 ? 42.882 -2.234 21.830 1.00 69.62 450 ARG A CA 1
ATOM 3661 C C . ARG A 1 450 ? 41.690 -1.840 22.707 1.00 69.62 450 ARG A C 1
ATOM 3663 O O . ARG A 1 450 ? 41.867 -1.627 23.904 1.00 69.62 450 ARG A O 1
ATOM 3670 N N . ARG A 1 451 ? 40.494 -1.757 22.123 1.00 65.88 451 ARG A N 1
ATOM 3671 C CA . ARG A 1 451 ? 39.250 -1.344 22.788 1.00 65.88 451 ARG A CA 1
ATOM 3672 C C . ARG A 1 451 ? 38.250 -2.493 22.959 1.00 65.88 451 ARG A C 1
ATOM 3674 O O . ARG A 1 451 ? 37.059 -2.283 23.170 1.00 65.88 451 ARG A O 1
ATOM 3681 N N . GLY A 1 452 ? 38.743 -3.732 22.874 1.00 61.28 452 GLY A N 1
ATOM 3682 C CA . GLY A 1 452 ? 37.977 -4.944 23.165 1.00 61.28 452 GLY A CA 1
ATOM 3683 C C . GLY A 1 452 ? 37.068 -5.435 22.035 1.00 61.28 452 GLY A C 1
ATOM 3684 O O . GLY A 1 452 ? 36.342 -6.410 22.237 1.00 61.28 452 GLY A O 1
ATOM 3685 N N . MET A 1 453 ? 37.108 -4.822 20.848 1.00 63.47 453 MET A N 1
ATOM 3686 C CA . MET A 1 453 ? 36.390 -5.304 19.667 1.00 63.47 453 MET A CA 1
ATOM 3687 C C . MET A 1 453 ? 37.292 -6.187 18.818 1.00 63.47 453 MET A C 1
ATOM 3689 O O . MET A 1 453 ? 38.371 -5.784 18.394 1.00 63.47 453 MET A O 1
ATOM 3693 N N . LYS A 1 454 ? 36.850 -7.413 18.547 1.00 62.72 454 LYS A N 1
ATOM 3694 C CA . LYS A 1 454 ? 37.612 -8.351 17.720 1.00 62.72 454 LYS A CA 1
ATOM 3695 C C . LYS A 1 454 ? 37.158 -8.272 16.271 1.00 62.72 454 LYS A C 1
ATOM 3697 O O . LYS A 1 454 ? 35.971 -8.433 15.985 1.00 62.72 454 LYS A O 1
ATOM 3702 N N . VAL A 1 455 ? 38.115 -8.102 15.363 1.00 63.62 455 VAL A N 1
ATOM 3703 C CA . VAL A 1 455 ? 37.879 -8.252 13.925 1.00 63.62 455 VAL A CA 1
ATOM 3704 C C . VAL A 1 455 ? 37.692 -9.738 13.620 1.00 63.62 455 VAL A C 1
ATOM 3706 O O . VAL A 1 455 ? 38.507 -10.584 13.991 1.00 63.62 455 VAL A O 1
ATOM 3709 N N . SER A 1 456 ? 36.575 -10.080 12.983 1.00 61.91 456 SER A N 1
ATOM 3710 C CA . SER A 1 456 ? 36.224 -11.467 12.683 1.00 61.91 456 SER A CA 1
ATOM 3711 C C . SER A 1 456 ? 36.916 -11.920 11.405 1.00 61.91 456 SER A C 1
ATOM 3713 O O . SER A 1 456 ? 36.389 -11.690 10.324 1.00 61.91 456 SER A O 1
ATOM 3715 N N . ARG A 1 457 ? 38.035 -12.641 11.526 1.00 62.25 457 ARG A N 1
ATOM 3716 C CA . ARG A 1 457 ? 38.820 -13.132 10.375 1.00 62.25 457 ARG A CA 1
ATOM 3717 C C . ARG A 1 457 ? 37.986 -13.871 9.322 1.00 62.25 457 ARG A C 1
ATOM 3719 O O . ARG A 1 457 ? 38.162 -13.649 8.137 1.00 62.25 457 ARG A O 1
ATOM 3726 N N . SER A 1 458 ? 37.041 -14.708 9.754 1.00 55.34 458 SER A N 1
ATOM 3727 C CA . SER A 1 458 ? 36.166 -15.484 8.859 1.00 55.34 458 SER A CA 1
ATOM 3728 C C . SER A 1 458 ? 35.099 -14.660 8.131 1.00 55.34 458 SER A C 1
ATOM 3730 O O . SER A 1 458 ? 34.458 -15.179 7.223 1.00 55.34 458 SER A O 1
ATOM 3732 N N . LYS A 1 459 ? 34.880 -13.407 8.549 1.00 62.66 459 LYS A N 1
ATOM 3733 C CA . LYS A 1 459 ? 33.932 -12.466 7.935 1.00 62.66 459 LYS A CA 1
ATOM 3734 C C . LYS A 1 459 ? 34.633 -11.317 7.203 1.00 62.66 459 LYS A C 1
ATOM 3736 O O . LYS A 1 459 ? 33.958 -10.534 6.551 1.00 62.66 459 LYS A O 1
ATOM 3741 N N . THR A 1 460 ? 35.950 -11.177 7.350 1.00 65.88 460 THR A N 1
ATOM 3742 C CA . THR A 1 460 ? 36.726 -10.162 6.638 1.00 65.88 460 THR A CA 1
ATOM 3743 C C . THR A 1 460 ? 37.030 -10.681 5.240 1.00 65.88 460 THR A C 1
ATOM 3745 O O . THR A 1 460 ? 37.649 -11.732 5.082 1.00 65.88 460 THR A O 1
ATOM 3748 N N . GLU A 1 461 ? 36.583 -9.944 4.234 1.00 74.69 461 GLU A N 1
ATOM 3749 C CA . GLU A 1 461 ? 36.761 -10.269 2.822 1.00 74.69 461 GLU A CA 1
ATOM 3750 C C . GLU A 1 461 ? 37.465 -9.098 2.132 1.00 74.69 461 GLU A C 1
ATOM 3752 O O . GLU A 1 461 ? 37.340 -7.953 2.570 1.00 74.69 461 GLU A O 1
ATOM 3757 N N . TYR A 1 462 ? 38.231 -9.380 1.077 1.00 73.12 462 TYR A N 1
ATOM 3758 C CA . TYR A 1 462 ? 38.901 -8.349 0.284 1.00 73.12 462 TYR A CA 1
ATOM 3759 C C . TYR A 1 462 ? 38.520 -8.480 -1.195 1.00 73.12 462 TYR A C 1
ATOM 3761 O O . TYR A 1 462 ? 38.421 -9.590 -1.724 1.00 73.12 462 TYR A O 1
ATOM 3769 N N . MET A 1 463 ? 38.324 -7.344 -1.863 1.00 69.94 463 MET A N 1
ATOM 3770 C CA . MET A 1 463 ? 37.961 -7.263 -3.278 1.00 69.94 463 MET A CA 1
ATOM 3771 C C . MET A 1 463 ? 38.886 -6.274 -3.996 1.00 69.94 463 MET A C 1
ATOM 3773 O O . MET A 1 463 ? 39.085 -5.160 -3.517 1.00 69.94 463 MET A O 1
ATOM 3777 N N . CYS A 1 464 ? 39.427 -6.670 -5.152 1.00 65.25 464 CYS A N 1
ATOM 3778 C CA . CYS A 1 464 ? 40.077 -5.750 -6.092 1.00 65.25 464 CYS A CA 1
ATOM 3779 C C . CYS A 1 464 ? 39.069 -5.354 -7.168 1.00 65.25 464 CYS A C 1
ATOM 3781 O O . CYS A 1 464 ? 38.436 -6.230 -7.760 1.00 65.25 464 CYS A O 1
ATOM 3783 N N . VAL A 1 465 ? 38.964 -4.061 -7.455 1.00 58.00 465 VAL A N 1
ATOM 3784 C CA . VAL A 1 465 ? 38.156 -3.544 -8.563 1.00 58.00 465 VAL A CA 1
ATOM 3785 C C . VAL A 1 465 ? 39.085 -3.300 -9.758 1.00 58.00 465 VAL A C 1
ATOM 3787 O O . VAL A 1 465 ? 40.108 -2.641 -9.599 1.00 58.00 465 VAL A O 1
ATOM 3790 N N . ASN A 1 466 ? 38.736 -3.821 -10.941 1.00 55.16 466 ASN A N 1
ATOM 3791 C CA . ASN A 1 466 ? 39.446 -3.617 -12.222 1.00 55.16 466 ASN A CA 1
ATOM 3792 C C . ASN A 1 466 ? 40.852 -4.247 -12.400 1.00 55.16 466 ASN A C 1
ATOM 3794 O O . ASN A 1 466 ? 41.703 -3.656 -13.062 1.00 55.16 466 ASN A O 1
ATOM 3798 N N . GLU A 1 467 ? 41.108 -5.466 -11.912 1.00 51.88 467 GLU A N 1
ATOM 3799 C CA . GLU A 1 467 ? 42.394 -6.162 -12.145 1.00 51.88 467 GLU A CA 1
ATOM 3800 C C . GLU A 1 467 ? 42.231 -7.428 -13.016 1.00 51.88 467 GLU A C 1
ATOM 3802 O O . GLU A 1 467 ? 41.447 -8.321 -12.685 1.00 51.88 467 GLU A O 1
ATOM 3807 N N . ARG A 1 468 ? 42.980 -7.534 -14.129 1.00 47.97 468 ARG A N 1
ATOM 3808 C CA . ARG A 1 468 ? 43.071 -8.752 -14.964 1.00 47.97 468 ARG A CA 1
ATOM 3809 C C . ARG A 1 468 ? 44.251 -9.607 -14.486 1.00 47.97 468 ARG A C 1
ATOM 3811 O O . ARG A 1 468 ? 45.380 -9.318 -14.844 1.00 47.97 468 ARG A O 1
ATOM 3818 N N . GLU A 1 469 ? 43.942 -10.619 -13.673 1.00 44.28 469 GLU A N 1
ATOM 3819 C CA . GLU A 1 469 ? 44.801 -11.721 -13.184 1.00 44.28 469 GLU A CA 1
ATOM 3820 C C . GLU A 1 469 ? 46.241 -11.391 -12.723 1.00 44.28 469 GLU A C 1
ATOM 3822 O O . GLU A 1 469 ? 47.140 -11.168 -13.527 1.00 44.28 469 GLU A O 1
ATOM 3827 N N . GLY A 1 470 ? 46.513 -11.540 -11.415 1.00 44.69 470 GLY A N 1
ATOM 3828 C CA . GLY A 1 470 ? 47.892 -11.648 -10.915 1.00 44.69 470 GLY A CA 1
ATOM 3829 C C . GLY A 1 470 ? 48.090 -11.560 -9.396 1.00 44.69 470 GLY A C 1
ATOM 3830 O O . GLY A 1 470 ? 48.346 -10.492 -8.869 1.00 44.69 470 GLY A O 1
ATOM 3831 N N . SER A 1 471 ? 48.022 -12.707 -8.705 1.00 46.69 471 SER A N 1
ATOM 3832 C CA . SER A 1 471 ? 48.789 -13.067 -7.487 1.00 46.69 471 SER A CA 1
ATOM 3833 C C . SER A 1 471 ? 49.080 -11.969 -6.439 1.00 46.69 471 SER A C 1
ATOM 3835 O O . SER A 1 471 ? 50.206 -11.498 -6.284 1.00 46.69 471 SER A O 1
ATOM 3837 N N . GLY A 1 472 ? 48.087 -11.606 -5.630 1.00 55.91 472 GLY A N 1
ATOM 3838 C CA . GLY A 1 472 ? 48.334 -10.742 -4.480 1.00 55.91 472 GLY A CA 1
ATOM 3839 C C . GLY A 1 472 ? 47.316 -10.939 -3.378 1.00 55.91 472 GLY A C 1
ATOM 3840 O O . GLY A 1 472 ? 46.177 -10.512 -3.526 1.00 55.91 472 GLY A O 1
ATOM 3841 N N . THR A 1 473 ? 47.709 -11.585 -2.284 1.00 62.69 473 THR A N 1
ATOM 3842 C CA . THR A 1 473 ? 46.848 -11.824 -1.120 1.00 62.69 473 THR A CA 1
ATOM 3843 C C . THR A 1 473 ? 47.075 -10.747 -0.068 1.00 62.69 473 THR A C 1
ATOM 3845 O O . THR A 1 473 ? 48.197 -10.610 0.421 1.00 62.69 473 THR A O 1
ATOM 3848 N N . VAL A 1 474 ? 46.013 -10.029 0.303 1.00 69.50 474 VAL A N 1
ATOM 3849 C CA . VAL A 1 474 ? 46.009 -9.164 1.491 1.00 69.50 474 VAL A CA 1
ATOM 3850 C C . VAL A 1 474 ? 46.183 -10.049 2.717 1.00 69.50 474 VAL A C 1
ATOM 3852 O O . VAL A 1 474 ? 45.484 -11.057 2.851 1.00 69.50 474 VAL A O 1
ATOM 3855 N N . ARG A 1 475 ? 47.117 -9.702 3.604 1.00 72.75 475 ARG A N 1
ATOM 3856 C CA . ARG A 1 475 ? 47.353 -10.452 4.840 1.00 72.75 475 ARG A CA 1
ATOM 3857 C C . ARG A 1 475 ? 46.808 -9.699 6.042 1.00 72.75 475 ARG A C 1
ATOM 3859 O O . ARG A 1 475 ? 47.013 -8.501 6.179 1.00 72.75 475 ARG A O 1
ATOM 3866 N N . LEU A 1 476 ? 46.141 -10.421 6.936 1.00 68.12 476 LEU A N 1
ATOM 3867 C CA . LEU A 1 476 ? 45.738 -9.927 8.249 1.00 68.12 476 LEU A CA 1
ATOM 3868 C C . LEU A 1 476 ? 46.417 -10.804 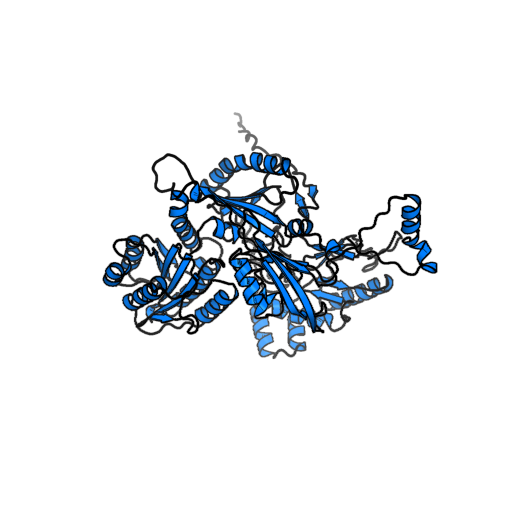9.300 1.00 68.12 476 LEU A C 1
ATOM 3870 O O . LEU A 1 476 ? 46.138 -11.996 9.382 1.00 68.12 476 LEU A O 1
ATOM 3874 N N . GLN A 1 477 ? 47.322 -10.225 10.098 1.00 65.00 477 GLN A N 1
ATOM 3875 C CA . GLN A 1 477 ? 48.135 -10.969 11.080 1.00 65.00 477 GLN A CA 1
ATOM 3876 C C . GLN A 1 477 ? 49.017 -12.069 10.443 1.00 65.00 477 GLN A C 1
ATOM 3878 O O . GLN A 1 477 ? 49.281 -13.094 11.066 1.00 65.00 477 GLN A O 1
ATOM 3883 N N . GLY A 1 478 ? 49.485 -11.852 9.208 1.00 65.19 478 GLY A N 1
ATOM 3884 C CA . GLY A 1 478 ? 50.371 -12.779 8.489 1.00 65.19 478 GLY A CA 1
ATOM 3885 C C . GLY A 1 478 ? 49.671 -13.916 7.730 1.00 65.19 478 GLY A C 1
ATOM 3886 O O . GLY A 1 478 ? 50.344 -14.617 6.979 1.00 65.19 478 GLY A O 1
ATOM 3887 N N . GLU A 1 479 ? 48.349 -14.068 7.864 1.00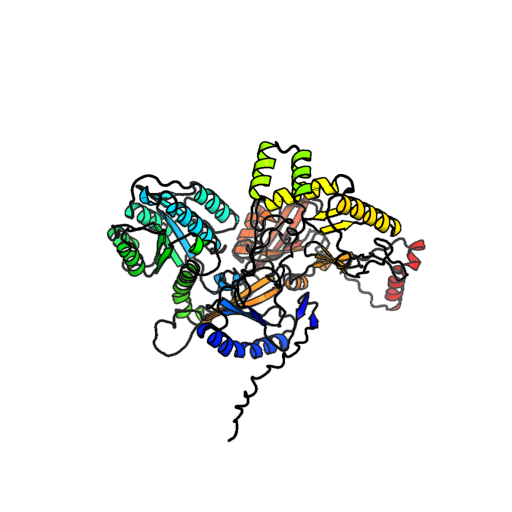 65.44 479 GLU A N 1
ATOM 3888 C CA . GLU A 1 479 ? 47.523 -15.050 7.140 1.00 65.44 479 GLU A CA 1
ATOM 3889 C C . GLU A 1 479 ? 46.712 -14.380 6.020 1.00 65.44 479 GLU A C 1
ATOM 3891 O O . GLU A 1 479 ? 46.354 -13.207 6.122 1.00 65.44 479 GLU A O 1
ATOM 3896 N N . GLU A 1 480 ? 46.418 -15.114 4.945 1.00 74.62 480 GLU A N 1
ATOM 3897 C CA . GLU A 1 480 ? 45.735 -14.588 3.755 1.00 74.62 480 GLU A CA 1
ATOM 3898 C C . GLU A 1 480 ? 44.231 -14.355 4.000 1.00 74.62 480 GLU A C 1
ATOM 3900 O O . GLU A 1 480 ? 43.513 -15.235 4.477 1.00 74.62 480 GLU A O 1
ATOM 3905 N N . VAL A 1 481 ? 43.744 -13.161 3.650 1.00 73.19 481 VAL A N 1
ATOM 3906 C CA . VAL A 1 481 ? 42.323 -12.786 3.696 1.00 73.19 481 VAL A CA 1
ATOM 3907 C C . VAL A 1 481 ? 41.607 -13.325 2.456 1.00 73.19 481 VAL A C 1
ATOM 3909 O O . VAL A 1 481 ? 42.137 -13.278 1.344 1.00 73.19 481 VAL A O 1
ATOM 3912 N N . LYS A 1 482 ? 40.375 -13.818 2.631 1.00 73.12 482 LYS A N 1
ATOM 3913 C CA . LYS A 1 482 ? 39.562 -14.381 1.545 1.00 73.12 482 LYS A CA 1
ATOM 3914 C C . LYS A 1 482 ? 39.312 -13.332 0.452 1.00 73.12 482 LYS A C 1
ATOM 3916 O O . LYS A 1 482 ? 38.654 -12.321 0.702 1.00 73.12 482 LYS A O 1
ATOM 3921 N N . LYS A 1 483 ? 39.801 -13.604 -0.764 1.00 72.00 483 LYS A N 1
ATOM 3922 C CA . LYS A 1 483 ? 39.478 -12.822 -1.967 1.00 72.00 483 LYS A CA 1
ATOM 3923 C C . LYS A 1 483 ? 38.046 -13.111 -2.402 1.00 72.00 483 LYS A C 1
ATOM 3925 O O . LYS A 1 483 ? 37.691 -14.277 -2.576 1.00 72.00 483 LYS A O 1
ATOM 3930 N N . VAL A 1 484 ? 37.258 -12.070 -2.632 1.00 67.06 484 VAL A N 1
ATOM 3931 C CA . VAL A 1 484 ? 35.912 -12.177 -3.205 1.00 67.06 484 VAL A CA 1
ATOM 3932 C C . VAL A 1 484 ? 35.806 -11.364 -4.490 1.00 67.06 484 VAL A C 1
ATOM 3934 O O . VAL A 1 484 ? 36.478 -10.348 -4.657 1.00 67.06 484 VAL A O 1
ATOM 3937 N N . GLN A 1 485 ? 34.994 -11.854 -5.427 1.00 59.31 485 GLN A N 1
ATOM 3938 C CA . GLN A 1 485 ? 34.676 -11.138 -6.669 1.00 59.31 485 GLN A CA 1
ATOM 3939 C C . GLN A 1 485 ? 33.456 -10.219 -6.519 1.00 59.31 485 GLN A C 1
ATOM 3941 O O . GLN A 1 485 ? 33.218 -9.384 -7.390 1.00 59.31 485 GLN A O 1
ATOM 3946 N N . GLU A 1 486 ? 32.713 -10.374 -5.423 1.00 59.78 486 GLU A N 1
ATOM 3947 C CA . GLU A 1 486 ? 31.550 -9.581 -5.047 1.00 59.78 486 GLU A CA 1
ATOM 3948 C C . GLU A 1 486 ? 31.550 -9.350 -3.529 1.00 59.78 486 GLU A C 1
ATOM 3950 O O . GLU A 1 486 ? 31.886 -10.256 -2.764 1.00 59.78 486 GLU A O 1
ATOM 3955 N N . PHE A 1 487 ? 31.209 -8.139 -3.092 1.00 58.62 487 PHE A N 1
ATOM 3956 C CA . PHE A 1 487 ? 31.217 -7.722 -1.694 1.00 58.62 487 PHE A CA 1
ATOM 3957 C C . PHE A 1 487 ? 29.857 -7.150 -1.300 1.00 58.62 487 PHE A C 1
ATOM 3959 O O . PHE A 1 487 ? 29.341 -6.246 -1.948 1.00 58.62 487 PHE A O 1
ATOM 3966 N N . LYS A 1 488 ? 29.266 -7.652 -0.216 1.00 55.09 488 LYS A N 1
ATOM 3967 C CA . LYS A 1 488 ? 27.953 -7.205 0.259 1.00 55.09 488 LYS A CA 1
ATOM 3968 C C . LYS A 1 488 ? 28.101 -6.128 1.330 1.00 55.09 488 LYS A C 1
ATOM 3970 O O . LYS A 1 488 ? 28.555 -6.417 2.432 1.00 55.09 488 LYS A O 1
ATOM 3975 N N . TYR A 1 489 ? 27.628 -4.918 1.047 1.00 53.06 489 TYR A N 1
ATOM 3976 C CA . TYR A 1 489 ? 27.585 -3.803 1.989 1.00 53.06 489 TYR A CA 1
ATOM 3977 C C . TYR A 1 489 ? 26.194 -3.161 2.012 1.00 53.06 489 TYR A C 1
ATOM 3979 O O . TYR A 1 489 ? 25.672 -2.721 0.989 1.00 53.06 489 TYR A O 1
ATOM 3987 N N . LEU A 1 490 ? 25.550 -3.117 3.185 1.00 47.81 490 LEU A N 1
ATOM 3988 C CA . LEU A 1 490 ? 24.258 -2.432 3.386 1.00 47.81 490 LEU A CA 1
ATOM 3989 C C . LEU A 1 490 ? 23.131 -2.850 2.432 1.00 47.81 490 LEU A C 1
ATOM 3991 O O . LEU A 1 490 ? 22.280 -2.045 2.054 1.00 47.81 490 LEU A O 1
ATOM 3995 N N . GLY A 1 491 ? 23.112 -4.131 2.058 1.00 45.66 491 GLY A N 1
ATOM 3996 C CA . GLY A 1 491 ? 22.108 -4.700 1.151 1.00 45.66 491 GLY A CA 1
ATOM 3997 C C . GLY A 1 491 ? 22.387 -4.456 -0.335 1.00 45.66 491 GLY A C 1
ATOM 3998 O O . GLY A 1 491 ? 21.551 -4.794 -1.173 1.00 45.66 491 GLY A O 1
ATOM 3999 N N . SER A 1 492 ? 23.552 -3.897 -0.658 1.00 42.84 492 SER A N 1
ATOM 4000 C CA . SER A 1 492 ? 24.067 -3.762 -2.016 1.00 42.84 492 SER A CA 1
ATOM 4001 C C . SER A 1 492 ? 25.295 -4.654 -2.184 1.00 42.84 492 SER A C 1
ATOM 4003 O O . SER A 1 492 ? 26.163 -4.679 -1.318 1.00 42.84 492 SER A O 1
ATOM 4005 N N . THR A 1 493 ? 25.342 -5.425 -3.261 1.00 52.72 493 THR A N 1
ATOM 4006 C CA . THR A 1 493 ? 26.459 -6.302 -3.611 1.00 52.72 493 THR A CA 1
ATOM 4007 C C . THR A 1 493 ? 27.310 -5.603 -4.658 1.00 52.72 493 THR A C 1
ATOM 4009 O O . THR A 1 493 ? 26.922 -5.535 -5.816 1.00 52.72 493 THR A O 1
ATOM 4012 N N . ASP A 1 494 ? 28.457 -5.068 -4.274 1.00 52.84 494 ASP A N 1
ATOM 4013 C CA . ASP A 1 494 ? 29.394 -4.445 -5.201 1.00 52.84 494 ASP A CA 1
ATOM 4014 C C . ASP A 1 494 ? 30.268 -5.518 -5.848 1.00 52.84 494 ASP A C 1
ATOM 4016 O O . ASP A 1 494 ? 30.893 -6.326 -5.165 1.00 52.84 494 ASP A O 1
ATOM 4020 N N . GLN A 1 495 ? 30.295 -5.557 -7.173 1.00 57.22 495 GLN A N 1
ATOM 4021 C CA . GLN A 1 495 ? 31.078 -6.513 -7.944 1.00 57.22 495 GLN A CA 1
ATOM 4022 C C . GLN A 1 495 ? 32.441 -5.928 -8.338 1.00 57.22 495 GLN A C 1
ATOM 4024 O O . GLN A 1 495 ? 32.619 -4.718 -8.481 1.00 57.22 495 GLN A O 1
ATOM 4029 N N . SER A 1 496 ? 33.416 -6.807 -8.578 1.00 52.47 496 SER A N 1
ATOM 4030 C CA . SER A 1 496 ? 34.791 -6.449 -8.975 1.00 52.47 496 SER A CA 1
ATOM 4031 C C . SER A 1 496 ? 34.901 -5.699 -10.318 1.00 52.47 496 SER A C 1
ATOM 4033 O O . SER A 1 496 ? 35.941 -5.110 -10.613 1.00 52.47 496 SER A O 1
ATOM 4035 N N . ASN A 1 497 ? 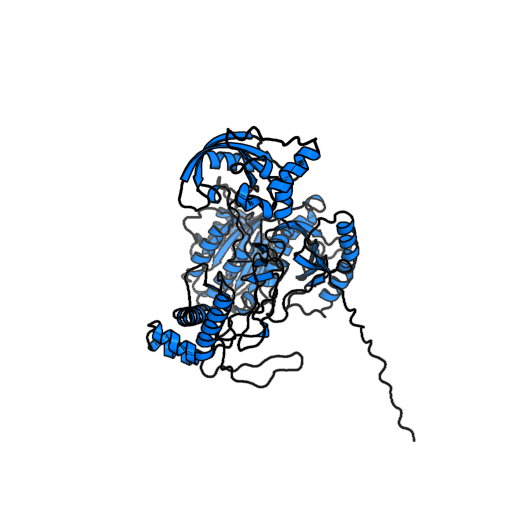33.826 -5.678 -11.113 1.00 48.69 497 ASN A N 1
ATOM 4036 C CA . ASN A 1 497 ? 33.660 -4.899 -12.347 1.00 48.69 497 ASN A CA 1
ATOM 4037 C C . ASN A 1 497 ? 33.112 -3.469 -12.110 1.00 48.69 497 ASN A C 1
ATOM 4039 O O . ASN A 1 497 ? 32.925 -2.726 -13.072 1.00 48.69 497 ASN A O 1
ATOM 4043 N N . GLY A 1 498 ? 32.837 -3.082 -10.857 1.00 44.44 498 GLY A N 1
ATOM 4044 C CA . GLY A 1 498 ? 32.261 -1.784 -10.494 1.00 44.44 498 GLY A CA 1
ATOM 4045 C C . GLY A 1 498 ? 30.729 -1.712 -10.561 1.00 44.44 498 GLY A C 1
ATOM 4046 O O . GLY A 1 498 ? 30.172 -0.625 -10.394 1.00 44.44 498 GLY A O 1
ATOM 4047 N N . GLU A 1 499 ? 30.032 -2.829 -10.794 1.00 41.44 499 GLU A N 1
ATOM 4048 C CA . GLU A 1 499 ? 28.567 -2.881 -10.792 1.00 41.44 499 GLU A CA 1
ATOM 4049 C C . GLU A 1 499 ? 27.997 -3.151 -9.392 1.00 41.44 499 GLU A C 1
ATOM 4051 O O . GLU A 1 499 ? 28.423 -4.054 -8.678 1.00 41.44 499 GLU A O 1
ATOM 4056 N N . CYS A 1 500 ? 26.980 -2.377 -9.007 1.00 40.22 500 CYS A N 1
ATOM 4057 C CA . CYS A 1 500 ? 26.282 -2.509 -7.730 1.00 40.22 500 CYS A CA 1
ATOM 4058 C C . CYS A 1 500 ? 25.027 -3.392 -7.899 1.00 40.22 500 CYS A C 1
ATOM 4060 O O . CYS A 1 500 ? 23.950 -2.936 -8.305 1.00 40.22 500 CYS A O 1
ATOM 4062 N N . GLY A 1 501 ? 25.163 -4.684 -7.617 1.00 38.50 501 GLY A N 1
ATOM 4063 C CA . GLY A 1 501 ? 24.101 -5.682 -7.597 1.00 38.50 501 GLY A CA 1
ATOM 4064 C C . GLY A 1 501 ? 23.165 -5.502 -6.400 1.00 38.50 501 GLY A C 1
ATOM 4065 O O . GLY A 1 501 ? 23.490 -5.823 -5.267 1.00 38.50 501 GLY A O 1
ATOM 4066 N N . LYS A 1 502 ? 21.950 -5.004 -6.624 1.00 40.28 502 LYS A N 1
ATOM 4067 C CA . LYS A 1 502 ? 20.920 -4.925 -5.566 1.00 40.28 502 LYS A CA 1
ATOM 4068 C C . LYS A 1 502 ? 20.433 -6.324 -5.183 1.00 40.28 502 LYS A C 1
ATOM 4070 O O . LYS A 1 502 ? 19.977 -7.019 -6.090 1.00 40.28 502 LYS A O 1
ATOM 4075 N N . GLU A 1 503 ? 20.436 -6.704 -3.904 1.00 40.56 503 GLU A N 1
ATOM 4076 C CA . GLU A 1 503 ? 19.776 -7.940 -3.446 1.00 40.56 503 GLU A CA 1
ATOM 4077 C C . GLU A 1 503 ? 18.241 -7.800 -3.406 1.00 40.56 503 GLU A C 1
ATOM 4079 O O . GLU A 1 503 ? 17.706 -6.753 -3.034 1.00 40.56 503 GLU A O 1
ATOM 4084 N N . GLY A 1 504 ? 17.536 -8.879 -3.772 1.00 52.12 504 GLY A N 1
ATOM 4085 C CA . GLY A 1 504 ? 16.078 -8.914 -3.948 1.00 52.12 504 GLY A CA 1
ATOM 4086 C C . GLY A 1 504 ? 15.622 -8.382 -5.313 1.00 52.12 504 GLY A C 1
ATOM 4087 O O . GLY A 1 504 ? 16.391 -7.753 -6.051 1.00 52.12 504 GLY A O 1
ATOM 4088 N N . LEU A 1 505 ? 14.349 -8.602 -5.664 1.00 54.62 505 LEU A N 1
ATOM 4089 C CA . LEU A 1 505 ? 13.769 -8.068 -6.910 1.00 54.62 505 LEU A CA 1
ATOM 4090 C C . LEU A 1 505 ? 13.831 -6.529 -6.973 1.00 54.62 505 LEU A C 1
ATOM 4092 O O . LEU A 1 505 ? 13.800 -5.934 -8.050 1.00 54.62 505 LEU A O 1
ATOM 4096 N N . GLY A 1 506 ? 14.005 -5.878 -5.819 1.00 66.44 506 GLY A N 1
ATOM 4097 C CA . GLY A 1 506 ? 14.078 -4.433 -5.681 1.00 66.44 506 GLY A CA 1
ATOM 4098 C C . GLY A 1 506 ? 12.686 -3.845 -5.497 1.00 66.44 506 GLY A C 1
ATOM 4099 O O . GLY A 1 506 ? 11.949 -4.260 -4.607 1.00 66.44 506 GLY A O 1
ATOM 4100 N N . LEU A 1 507 ? 12.355 -2.844 -6.312 1.00 75.31 507 LEU A N 1
ATOM 4101 C CA . LEU A 1 507 ? 11.017 -2.264 -6.339 1.00 75.31 507 LEU A CA 1
ATOM 4102 C C . LEU A 1 507 ? 10.119 -3.124 -7.231 1.00 75.31 507 LEU A C 1
ATOM 4104 O O . LEU A 1 507 ? 10.468 -3.373 -8.391 1.00 75.31 507 LEU A O 1
ATOM 4108 N N . VAL A 1 508 ? 8.969 -3.523 -6.699 1.00 81.94 508 VAL A N 1
ATOM 4109 C CA . VAL A 1 508 ? 7.981 -4.366 -7.379 1.00 81.94 508 VAL A CA 1
ATOM 4110 C C . VAL A 1 508 ? 6.584 -3.758 -7.272 1.00 81.94 508 VAL A C 1
ATOM 4112 O O . VAL A 1 508 ? 6.310 -2.941 -6.386 1.00 81.94 508 VAL A O 1
ATOM 4115 N N . ILE A 1 509 ? 5.714 -4.165 -8.191 1.00 87.94 509 ILE A N 1
ATOM 4116 C CA . ILE A 1 509 ? 4.260 -4.061 -8.058 1.00 87.94 509 ILE A CA 1
ATOM 4117 C C . ILE A 1 509 ? 3.676 -5.469 -8.097 1.00 87.94 509 ILE A C 1
ATOM 4119 O O . ILE A 1 509 ? 4.226 -6.340 -8.769 1.00 87.94 509 ILE A O 1
ATOM 4123 N N . THR A 1 510 ? 2.559 -5.683 -7.413 1.00 88.25 510 THR A N 1
ATOM 4124 C CA . THR A 1 510 ? 1.887 -6.982 -7.386 1.00 88.25 510 THR A CA 1
ATOM 4125 C C . THR A 1 510 ? 0.498 -6.841 -7.983 1.00 88.25 510 THR A C 1
ATOM 4127 O O . THR A 1 510 ? -0.279 -5.986 -7.557 1.00 88.25 510 THR A O 1
ATOM 4130 N N . GLY A 1 511 ? 0.180 -7.683 -8.962 1.00 91.31 511 GLY A N 1
ATOM 4131 C CA . GLY A 1 511 ? -1.182 -7.864 -9.449 1.00 91.31 511 GLY A CA 1
ATOM 4132 C C . GLY A 1 511 ? -1.907 -8.833 -8.525 1.00 91.31 511 GLY A C 1
ATOM 4133 O O . GLY A 1 511 ? -1.428 -9.944 -8.306 1.00 91.31 511 GLY A O 1
ATOM 4134 N N . THR A 1 512 ? -3.034 -8.415 -7.955 1.00 91.56 512 THR A N 1
ATOM 4135 C CA . THR A 1 512 ? -3.741 -9.162 -6.908 1.00 91.56 512 THR A CA 1
ATOM 4136 C C . THR A 1 512 ? -5.150 -9.543 -7.331 1.00 91.56 512 THR A C 1
ATOM 4138 O O . THR A 1 512 ? -5.817 -8.801 -8.053 1.00 91.56 512 THR A O 1
ATOM 4141 N N . MET A 1 513 ? -5.606 -10.716 -6.884 1.00 91.31 513 MET A N 1
ATOM 4142 C CA . MET A 1 513 ? -6.966 -11.195 -7.127 1.00 91.31 513 MET A CA 1
ATOM 4143 C C . MET A 1 513 ? -7.485 -12.024 -5.939 1.00 91.31 513 MET A C 1
ATOM 4145 O O . MET A 1 513 ? -6.791 -12.943 -5.485 1.00 91.31 513 MET A O 1
ATOM 4149 N N . PRO A 1 514 ? -8.706 -11.758 -5.435 1.00 91.06 514 PRO A N 1
ATOM 4150 C CA . PRO A 1 514 ? -9.282 -12.533 -4.342 1.00 91.06 514 PRO A CA 1
ATOM 4151 C C . PRO A 1 514 ? -9.759 -13.918 -4.792 1.00 91.06 514 PRO A C 1
ATOM 4153 O O . PRO A 1 514 ? -10.327 -14.102 -5.873 1.00 91.06 514 PRO A O 1
ATOM 4156 N N . VAL A 1 515 ? -9.593 -14.899 -3.905 1.00 90.38 515 VAL A N 1
ATOM 4157 C CA . VAL A 1 515 ? -10.087 -16.269 -4.073 1.00 90.38 515 VAL A CA 1
ATOM 4158 C C . VAL A 1 515 ? -11.276 -16.481 -3.141 1.00 90.38 515 VAL A C 1
ATOM 4160 O O . VAL A 1 515 ? -11.176 -16.277 -1.933 1.00 90.38 515 VAL A O 1
ATOM 4163 N N . PHE A 1 516 ? -12.415 -16.896 -3.694 1.00 88.00 516 PHE A N 1
ATOM 4164 C CA . PHE A 1 516 ? -13.664 -17.064 -2.947 1.00 88.00 516 PHE A CA 1
ATOM 4165 C C . PHE A 1 516 ? -13.916 -18.520 -2.577 1.00 88.00 516 PHE A C 1
ATOM 4167 O O . PHE A 1 516 ? -13.605 -19.420 -3.359 1.00 88.00 516 PHE A O 1
ATOM 4174 N N . ASN A 1 517 ? -14.530 -18.740 -1.413 1.00 85.19 517 ASN A N 1
ATOM 4175 C CA . ASN A 1 517 ? -15.035 -20.054 -1.049 1.00 85.19 517 ASN A CA 1
ATOM 4176 C C . ASN A 1 517 ? -16.398 -20.304 -1.718 1.00 85.19 517 ASN A C 1
ATOM 4178 O O . ASN A 1 517 ? -17.351 -19.569 -1.471 1.00 85.19 517 ASN A O 1
ATOM 4182 N N . LEU A 1 518 ? -16.487 -21.334 -2.563 1.00 80.88 518 LEU A N 1
ATOM 4183 C CA . LEU A 1 518 ? -17.685 -21.675 -3.342 1.00 80.88 518 LEU A CA 1
ATOM 4184 C C . LEU A 1 518 ? -18.334 -23.002 -2.908 1.00 80.88 518 LEU A C 1
ATOM 4186 O O . LEU A 1 518 ? -19.118 -23.570 -3.667 1.00 80.88 518 LEU A O 1
ATOM 4190 N N . THR A 1 519 ? -18.003 -23.529 -1.723 1.00 79.00 519 THR A N 1
ATOM 4191 C CA . THR A 1 519 ? -18.620 -24.764 -1.214 1.00 79.00 519 THR A CA 1
ATOM 4192 C C . THR A 1 519 ? -20.145 -24.658 -1.157 1.00 79.00 519 THR A C 1
ATOM 4194 O O . THR A 1 519 ? -20.694 -23.658 -0.708 1.00 79.00 519 THR A O 1
ATOM 4197 N N . THR A 1 520 ? -20.838 -25.699 -1.626 1.00 59.41 520 THR A N 1
ATOM 4198 C CA . THR A 1 520 ? -22.303 -25.730 -1.797 1.00 59.41 520 THR A CA 1
ATOM 4199 C C . THR A 1 520 ? -23.086 -26.041 -0.521 1.00 59.41 520 THR A C 1
ATOM 4201 O O . THR A 1 520 ? -24.314 -25.967 -0.541 1.00 59.41 520 THR A O 1
ATOM 4204 N N . ASP A 1 521 ? -22.413 -26.362 0.585 1.00 55.00 521 ASP A N 1
ATOM 4205 C CA . ASP A 1 521 ? -23.077 -26.615 1.863 1.00 55.00 521 ASP A CA 1
ATOM 4206 C C . ASP A 1 521 ? -23.476 -25.285 2.511 1.00 55.00 521 ASP A C 1
ATOM 4208 O O . ASP A 1 521 ? -22.657 -24.376 2.656 1.00 55.00 521 ASP A O 1
ATOM 4212 N N . GLY A 1 522 ? -24.767 -25.154 2.831 1.00 46.56 522 GLY A N 1
ATOM 4213 C CA . GLY A 1 522 ? -25.481 -23.921 3.187 1.00 46.56 522 GLY A CA 1
ATOM 4214 C C . GLY A 1 522 ? -25.106 -23.252 4.514 1.00 46.56 522 GLY A C 1
ATOM 4215 O O . GLY A 1 522 ? -25.984 -22.697 5.171 1.00 46.56 522 GLY A O 1
ATOM 4216 N N . ASP A 1 523 ? -23.833 -23.273 4.903 1.00 48.38 523 ASP A N 1
ATOM 4217 C CA . ASP A 1 523 ? -23.331 -22.599 6.095 1.00 48.38 523 ASP A CA 1
ATOM 4218 C C . ASP A 1 523 ? -22.838 -21.170 5.811 1.00 48.38 523 ASP A C 1
ATOM 4220 O O . ASP A 1 523 ? -22.285 -20.828 4.763 1.00 48.38 523 ASP A O 1
ATOM 4224 N N . SER A 1 524 ? -22.987 -20.319 6.826 1.00 55.47 524 SER A N 1
ATOM 4225 C CA . SER A 1 524 ? -22.661 -18.885 6.865 1.00 55.47 524 SER A CA 1
ATOM 4226 C C . SER A 1 524 ? -21.196 -18.514 6.555 1.00 55.47 524 SER A C 1
ATOM 4228 O O . SER A 1 524 ? -20.868 -17.327 6.494 1.00 55.47 524 SER A O 1
ATOM 4230 N N . LYS A 1 525 ? -20.311 -19.496 6.324 1.00 57.47 525 LYS A N 1
ATOM 4231 C CA . LYS A 1 525 ? -18.879 -19.314 6.017 1.00 57.47 525 LYS A CA 1
ATOM 4232 C C . LYS A 1 525 ? -18.565 -19.140 4.524 1.00 57.47 525 LYS A C 1
ATOM 4234 O O . LYS A 1 525 ? -17.448 -18.749 4.197 1.00 57.47 525 LYS A O 1
ATOM 4239 N N . ASN A 1 526 ? -19.532 -19.340 3.625 1.00 67.62 526 ASN A N 1
ATOM 4240 C CA . ASN A 1 526 ? -19.353 -19.141 2.173 1.00 67.62 526 ASN A CA 1
ATOM 4241 C C . ASN A 1 526 ? -19.226 -17.658 1.763 1.00 67.62 526 ASN A C 1
ATOM 4243 O O . ASN A 1 526 ? -19.048 -17.343 0.593 1.00 67.62 526 ASN A O 1
ATOM 4247 N N . GLN A 1 527 ? -19.337 -16.728 2.716 1.00 71.94 527 GLN A N 1
ATOM 4248 C CA . GLN A 1 527 ? -19.216 -15.285 2.480 1.00 71.94 527 GLN A CA 1
ATOM 4249 C C . GLN A 1 527 ? -17.803 -14.745 2.742 1.00 71.94 527 GLN A C 1
ATOM 4251 O O . GLN A 1 527 ? -17.615 -13.531 2.753 1.00 71.94 527 GLN A O 1
ATOM 4256 N N . LEU A 1 528 ? -16.826 -15.622 2.986 1.00 77.25 528 LEU A N 1
ATOM 4257 C CA . LEU A 1 528 ? -15.435 -15.257 3.248 1.00 77.25 528 LEU A CA 1
ATOM 4258 C C . LEU A 1 528 ? -14.537 -15.583 2.052 1.00 77.25 528 LEU A C 1
ATOM 4260 O O . LEU A 1 528 ? -14.813 -16.491 1.263 1.00 77.25 528 LEU A O 1
ATOM 4264 N N . ILE A 1 529 ? -13.436 -14.845 1.943 1.00 84.38 529 ILE A N 1
ATOM 4265 C CA . ILE A 1 529 ? -12.363 -15.168 1.005 1.00 84.38 529 ILE A CA 1
ATOM 4266 C C . ILE A 1 529 ? -11.532 -16.334 1.563 1.00 84.38 529 ILE A C 1
ATOM 4268 O O . ILE A 1 529 ? -11.296 -16.419 2.767 1.00 84.38 529 ILE A O 1
ATOM 4272 N N . LEU A 1 530 ? -11.070 -17.230 0.691 1.00 88.25 530 LEU A N 1
ATOM 4273 C CA . LEU A 1 530 ? -10.054 -18.231 1.042 1.00 88.25 530 LEU A CA 1
ATOM 4274 C C . LEU A 1 530 ? -8.680 -17.574 1.203 1.00 88.25 530 LEU A C 1
ATOM 4276 O O . LEU A 1 530 ? -7.853 -18.021 1.994 1.00 88.25 530 LEU A O 1
ATOM 4280 N N . GLY A 1 531 ? -8.445 -16.501 0.451 1.00 89.00 531 GLY A N 1
ATOM 4281 C CA . GLY A 1 531 ? -7.180 -15.791 0.413 1.00 89.00 531 GLY A CA 1
ATOM 4282 C C . GLY A 1 531 ? -7.083 -14.877 -0.801 1.00 89.00 531 GLY A C 1
ATOM 4283 O O . GLY A 1 531 ? -8.074 -14.637 -1.496 1.00 89.00 531 GLY A O 1
ATOM 4284 N N . VAL A 1 532 ? -5.875 -14.399 -1.071 1.00 91.50 532 VAL A N 1
ATOM 4285 C CA . VAL A 1 532 ? -5.553 -13.531 -2.208 1.00 91.50 532 VAL A CA 1
ATOM 4286 C C . VAL A 1 532 ? -4.374 -14.142 -2.960 1.00 91.50 532 VAL A C 1
ATOM 4288 O O . VAL A 1 532 ? -3.379 -14.542 -2.351 1.00 91.50 532 VAL A O 1
ATOM 4291 N N . MET A 1 533 ? -4.492 -14.236 -4.283 1.00 94.12 533 MET A N 1
ATOM 4292 C CA . MET A 1 533 ? -3.365 -14.550 -5.161 1.00 94.12 533 MET A CA 1
ATOM 4293 C C . MET A 1 533 ? -2.673 -13.260 -5.583 1.00 94.12 533 MET A C 1
ATOM 4295 O O . MET A 1 533 ? -3.343 -12.269 -5.870 1.00 94.12 533 MET A O 1
ATOM 4299 N N . GLY A 1 534 ? -1.347 -13.295 -5.624 1.00 93.00 534 GLY A N 1
ATOM 4300 C CA . GLY A 1 534 ? -0.491 -12.210 -6.076 1.00 93.00 534 GLY A CA 1
ATOM 4301 C C . GLY A 1 534 ? 0.530 -12.710 -7.094 1.00 93.00 534 GLY A C 1
ATOM 4302 O O . GLY A 1 534 ? 1.029 -13.832 -6.981 1.00 93.00 534 GLY A O 1
ATOM 4303 N N . VAL A 1 535 ? 0.847 -11.874 -8.077 1.00 92.75 535 VAL A N 1
ATOM 4304 C CA . VAL A 1 535 ? 1.983 -12.071 -8.982 1.00 92.75 535 VAL A CA 1
ATOM 4305 C C . VAL A 1 535 ? 2.791 -10.787 -9.061 1.00 92.75 535 VAL A C 1
ATOM 4307 O O . VAL A 1 535 ? 2.229 -9.709 -9.266 1.00 92.75 535 VAL A O 1
ATOM 4310 N N . ASP A 1 536 ? 4.100 -10.899 -8.867 1.00 88.62 536 ASP A N 1
ATOM 4311 C CA . ASP A 1 536 ? 4.990 -9.744 -8.882 1.00 88.62 536 ASP A CA 1
ATOM 4312 C C . ASP A 1 536 ? 5.452 -9.400 -10.298 1.00 88.62 536 ASP A C 1
ATOM 4314 O O . ASP A 1 536 ? 5.773 -10.274 -11.103 1.00 88.62 536 ASP A O 1
ATOM 4318 N N . VAL A 1 537 ? 5.554 -8.100 -10.566 1.00 88.75 537 VAL A N 1
ATOM 4319 C CA . VAL A 1 537 ? 6.220 -7.540 -11.743 1.00 88.75 537 VAL A CA 1
ATOM 4320 C C . VAL A 1 537 ? 7.325 -6.615 -11.258 1.00 88.75 537 VAL A C 1
ATOM 4322 O O . VAL A 1 537 ? 7.092 -5.658 -10.508 1.00 88.75 537 VAL A O 1
ATOM 4325 N N . ALA A 1 538 ? 8.557 -6.895 -11.679 1.00 84.50 538 ALA A N 1
ATOM 4326 C CA . ALA A 1 538 ? 9.694 -6.086 -11.275 1.00 84.50 538 ALA A CA 1
ATOM 4327 C C . ALA A 1 538 ? 9.743 -4.790 -12.093 1.00 84.50 538 ALA A C 1
ATOM 4329 O O . ALA A 1 538 ? 9.648 -4.796 -13.322 1.00 84.50 538 ALA A O 1
ATOM 4330 N N . LEU A 1 539 ? 10.004 -3.653 -11.438 1.00 83.19 539 LEU A N 1
ATOM 4331 C CA . LEU A 1 539 ? 10.120 -2.370 -12.148 1.00 83.19 539 LEU A CA 1
ATOM 4332 C C . LEU A 1 539 ? 11.262 -2.361 -13.180 1.00 83.19 539 LEU A C 1
ATOM 4334 O O . LEU A 1 539 ? 11.265 -1.524 -14.084 1.00 83.19 539 LEU A O 1
ATOM 4338 N N . SER A 1 540 ? 12.255 -3.247 -13.056 1.00 80.38 540 SER A N 1
ATOM 4339 C CA . SER A 1 540 ? 13.306 -3.425 -14.065 1.00 80.38 540 SER A CA 1
ATOM 4340 C C . SER A 1 540 ? 12.762 -3.928 -15.402 1.00 80.38 540 SER A C 1
ATOM 4342 O O . SER A 1 540 ? 13.268 -3.510 -16.436 1.00 80.38 540 SER A O 1
ATOM 4344 N N . GLU A 1 541 ? 11.723 -4.761 -15.395 1.00 83.75 541 GLU A N 1
ATOM 4345 C CA . GLU A 1 541 ? 11.114 -5.316 -16.611 1.00 83.75 541 GLU A CA 1
ATOM 4346 C C . GLU A 1 541 ? 10.304 -4.250 -17.339 1.00 83.75 541 GLU A C 1
ATOM 4348 O O . GLU A 1 541 ? 10.498 -4.016 -18.530 1.00 83.75 541 GLU A O 1
ATOM 4353 N N . ILE A 1 542 ? 9.501 -3.485 -16.593 1.00 85.69 542 ILE A N 1
ATOM 4354 C CA . ILE A 1 542 ? 8.778 -2.329 -17.142 1.00 85.69 542 ILE A CA 1
ATOM 4355 C C . ILE A 1 542 ? 9.769 -1.322 -17.750 1.00 85.69 542 ILE A C 1
ATOM 4357 O O . ILE A 1 542 ? 9.530 -0.765 -18.821 1.00 85.69 542 ILE A O 1
ATOM 4361 N N . LYS A 1 543 ? 10.930 -1.115 -17.112 1.00 84.12 543 LYS A N 1
ATOM 4362 C CA . LYS A 1 543 ? 11.982 -0.237 -17.650 1.00 84.12 543 LYS A CA 1
ATOM 4363 C C . LYS A 1 543 ? 12.578 -0.747 -18.962 1.00 84.12 543 LYS A C 1
ATOM 4365 O O . LYS A 1 543 ? 12.898 0.092 -19.804 1.00 84.12 543 LYS A O 1
ATOM 4370 N N . GLN A 1 544 ? 12.707 -2.062 -19.157 1.00 84.00 544 GLN A N 1
ATOM 4371 C CA . GLN A 1 544 ? 13.188 -2.641 -20.420 1.00 84.00 544 GLN A CA 1
ATOM 4372 C C . GLN A 1 544 ? 12.228 -2.350 -21.584 1.00 84.00 544 GLN A C 1
ATOM 4374 O O . GLN A 1 544 ? 12.684 -2.096 -22.699 1.00 84.00 544 GLN A O 1
ATOM 4379 N N . LEU A 1 545 ? 10.918 -2.275 -21.316 1.00 86.19 545 LEU A N 1
ATOM 4380 C CA . LEU A 1 545 ? 9.906 -1.878 -22.304 1.00 86.19 545 LEU A CA 1
ATOM 4381 C C . LEU A 1 545 ? 9.980 -0.387 -22.679 1.00 86.19 545 LEU A C 1
ATOM 4383 O O . LEU A 1 545 ? 9.475 0.017 -23.726 1.00 86.19 545 LEU A O 1
ATOM 4387 N N . THR A 1 546 ? 10.645 0.439 -21.863 1.00 84.31 546 THR A N 1
ATOM 4388 C CA . THR A 1 546 ? 10.826 1.880 -22.100 1.00 84.31 546 THR A CA 1
ATOM 4389 C C . THR A 1 546 ? 12.301 2.244 -22.366 1.00 84.31 546 THR A C 1
ATOM 4391 O O . THR A 1 546 ? 12.979 2.792 -21.489 1.00 84.31 546 THR A O 1
ATOM 4394 N N . PRO A 1 547 ? 12.845 1.962 -23.568 1.00 78.56 547 PRO A N 1
ATOM 4395 C CA . PRO A 1 547 ? 14.270 2.120 -23.856 1.00 78.56 547 PRO A CA 1
ATOM 4396 C C . PRO A 1 547 ? 14.704 3.593 -23.904 1.00 78.56 547 PRO A C 1
ATOM 4398 O O . PRO A 1 547 ? 14.497 4.299 -24.893 1.00 78.56 547 PRO A O 1
ATOM 4401 N N . ARG A 1 548 ? 15.389 4.047 -22.849 1.00 77.44 548 ARG A N 1
ATOM 4402 C CA . ARG A 1 548 ? 15.851 5.442 -22.705 1.00 77.44 548 ARG A CA 1
ATOM 4403 C C . ARG A 1 548 ? 16.930 5.850 -23.705 1.00 77.44 548 ARG A C 1
ATOM 4405 O O . ARG A 1 548 ? 16.982 7.008 -24.096 1.00 77.44 548 ARG A O 1
ATOM 4412 N N . TYR A 1 549 ? 17.762 4.915 -24.167 1.00 78.31 549 TYR A N 1
ATOM 4413 C CA . TYR A 1 549 ? 18.878 5.224 -25.072 1.00 78.31 549 TYR A CA 1
ATOM 4414 C C . TYR A 1 549 ? 18.430 5.816 -26.421 1.00 78.31 549 TYR A C 1
ATOM 4416 O O . TYR A 1 549 ? 19.212 6.504 -27.070 1.00 78.31 549 TYR A O 1
ATOM 4424 N N . LYS A 1 550 ? 17.174 5.589 -26.836 1.00 77.81 550 LYS A N 1
ATOM 4425 C CA . LYS A 1 550 ? 16.597 6.192 -28.051 1.00 77.81 550 LYS A CA 1
ATOM 4426 C C . LYS A 1 550 ? 16.128 7.638 -27.848 1.00 77.81 550 LYS A C 1
ATOM 4428 O O . LYS A 1 550 ? 15.974 8.355 -28.827 1.00 77.81 550 LYS A O 1
ATOM 4433 N N . LEU A 1 551 ? 15.889 8.050 -26.601 1.00 80.94 551 LEU A N 1
ATOM 4434 C CA . LEU A 1 551 ? 15.286 9.339 -26.234 1.00 80.94 551 LEU A CA 1
ATOM 4435 C C . LEU A 1 551 ? 16.325 10.437 -25.948 1.00 80.94 551 LEU A C 1
ATOM 4437 O O . LEU A 1 551 ? 15.953 11.582 -25.705 1.00 80.94 551 LEU A O 1
ATOM 4441 N N . GLY A 1 552 ? 17.615 10.088 -25.923 1.00 75.19 552 GLY A N 1
ATOM 4442 C CA . GLY A 1 552 ? 18.698 10.982 -25.508 1.00 75.19 552 GLY A CA 1
ATOM 4443 C C . GLY A 1 552 ? 18.796 11.163 -23.985 1.00 75.19 552 GLY A C 1
ATOM 4444 O O . GLY A 1 552 ? 17.945 10.714 -23.224 1.00 75.19 552 GLY A O 1
ATOM 4445 N N . ALA A 1 553 ? 19.851 11.842 -23.520 1.00 73.69 553 ALA A N 1
ATOM 4446 C CA . ALA A 1 553 ? 20.158 11.980 -22.087 1.00 73.69 553 ALA A CA 1
ATOM 4447 C C . ALA A 1 553 ? 19.101 12.765 -21.284 1.00 73.69 553 ALA A C 1
ATOM 4449 O O . ALA A 1 553 ? 18.949 12.563 -20.083 1.00 73.69 553 ALA A O 1
ATOM 4450 N N . ASN A 1 554 ? 18.372 13.664 -21.950 1.00 80.00 554 ASN A N 1
ATOM 4451 C CA . ASN A 1 554 ? 17.378 14.540 -21.327 1.00 80.00 554 ASN A CA 1
ATOM 4452 C C . ASN A 1 554 ? 15.932 14.060 -21.512 1.00 80.00 554 ASN A C 1
ATOM 4454 O O . ASN A 1 554 ? 15.024 14.655 -20.924 1.00 80.00 554 ASN A O 1
ATOM 4458 N N . GLY A 1 555 ? 15.718 13.030 -22.334 1.00 85.00 555 GLY A N 1
ATOM 4459 C CA . GLY A 1 555 ? 14.418 12.408 -22.540 1.00 85.00 555 GLY A CA 1
ATOM 4460 C C . GLY A 1 555 ? 14.180 11.278 -21.543 1.00 85.00 555 GLY A C 1
ATOM 4461 O O . GLY A 1 555 ? 15.086 10.512 -21.218 1.00 85.00 555 GLY A O 1
ATOM 4462 N N . TYR A 1 556 ? 12.957 11.160 -21.036 1.00 89.00 556 TYR A N 1
ATOM 4463 C CA . TYR A 1 556 ? 12.581 10.076 -20.131 1.00 89.00 556 TYR A CA 1
ATOM 4464 C C . TYR A 1 556 ? 11.100 9.758 -20.246 1.00 89.00 556 TYR A C 1
ATOM 4466 O O . TYR A 1 556 ? 10.272 10.605 -20.576 1.00 89.00 556 TYR A O 1
ATOM 4474 N N . THR A 1 557 ? 10.782 8.510 -19.939 1.00 91.19 557 THR A N 1
ATOM 4475 C CA . THR A 1 557 ? 9.422 8.059 -19.686 1.00 91.19 557 THR A CA 1
ATOM 4476 C C . THR A 1 557 ? 9.111 8.193 -18.205 1.00 91.19 557 THR A C 1
ATOM 4478 O O . THR A 1 557 ? 9.997 8.079 -17.347 1.00 91.19 557 THR A O 1
ATOM 4481 N N . PHE A 1 558 ? 7.843 8.423 -17.908 1.00 92.06 558 PHE A N 1
ATOM 4482 C CA . PHE A 1 558 ? 7.298 8.309 -16.572 1.00 92.06 558 PHE A CA 1
ATOM 4483 C C . PHE A 1 558 ? 5.913 7.674 -16.637 1.00 92.06 558 PHE A C 1
ATOM 4485 O O . PHE A 1 558 ? 5.246 7.757 -17.660 1.00 92.06 558 PHE A O 1
ATOM 4492 N N . ALA A 1 559 ? 5.488 7.013 -15.574 1.00 91.88 559 ALA A N 1
ATOM 4493 C CA . ALA A 1 559 ? 4.153 6.431 -15.482 1.00 91.88 559 ALA A CA 1
ATOM 4494 C C . ALA A 1 559 ? 3.525 6.879 -14.171 1.00 91.88 559 ALA A C 1
ATOM 4496 O O . ALA A 1 559 ? 4.233 6.919 -13.161 1.00 91.88 559 ALA A O 1
ATOM 4497 N N . ILE A 1 560 ? 2.237 7.210 -14.197 1.00 91.38 560 ILE A N 1
ATOM 4498 C CA . ILE A 1 560 ? 1.477 7.578 -13.004 1.00 91.38 560 ILE A CA 1
ATOM 4499 C C . ILE A 1 560 ? 0.280 6.656 -12.814 1.00 91.38 560 ILE A C 1
ATOM 4501 O O . ILE A 1 560 ? -0.286 6.159 -13.790 1.00 91.38 560 ILE A O 1
ATOM 4505 N N . ASP A 1 561 ? -0.090 6.452 -11.558 1.00 87.81 561 ASP A N 1
ATOM 4506 C CA . ASP A 1 561 ? -1.342 5.813 -11.167 1.00 87.81 561 ASP A CA 1
ATOM 4507 C C . ASP A 1 561 ? -2.512 6.833 -11.123 1.00 87.81 561 ASP A C 1
ATOM 4509 O O . ASP A 1 561 ? -2.290 8.045 -11.272 1.00 87.81 561 ASP A O 1
ATOM 4513 N N . PRO A 1 562 ? -3.758 6.379 -10.890 1.00 83.31 562 PRO A N 1
ATOM 4514 C CA . PRO A 1 562 ? -4.924 7.256 -10.718 1.00 83.31 562 PRO A CA 1
ATOM 4515 C C . PRO A 1 562 ? -4.838 8.203 -9.514 1.00 83.31 562 PRO A C 1
ATOM 4517 O O . PRO A 1 562 ? -5.537 9.214 -9.464 1.00 83.31 562 PRO A O 1
ATOM 4520 N N . ASN A 1 563 ? -3.975 7.904 -8.543 1.00 82.81 563 ASN A N 1
ATOM 4521 C CA . ASN A 1 563 ? -3.741 8.741 -7.368 1.00 82.81 563 ASN A CA 1
ATOM 4522 C C . ASN A 1 563 ? -2.694 9.846 -7.637 1.00 82.81 563 ASN A C 1
ATOM 4524 O O . ASN A 1 563 ? -2.600 10.820 -6.880 1.00 82.81 563 ASN A O 1
ATOM 4528 N N . GLY A 1 564 ? -1.949 9.751 -8.744 1.00 84.31 564 GLY A N 1
ATOM 4529 C CA . GLY A 1 564 ? -0.857 10.633 -9.155 1.00 84.31 564 GLY A CA 1
ATOM 4530 C C . GLY A 1 564 ? 0.528 10.243 -8.622 1.00 84.31 564 GLY A C 1
ATOM 4531 O O . GLY A 1 564 ? 1.475 11.024 -8.761 1.00 84.31 564 GLY A O 1
ATOM 4532 N N . TYR A 1 565 ? 0.674 9.057 -8.030 1.00 88.25 565 TYR A N 1
ATOM 4533 C CA . TYR A 1 565 ? 1.965 8.484 -7.669 1.00 88.25 565 TYR A CA 1
ATOM 4534 C C . TYR A 1 565 ? 2.704 7.963 -8.895 1.00 88.25 565 TYR A C 1
ATOM 4536 O O . TYR A 1 565 ? 2.119 7.389 -9.812 1.00 88.25 565 TYR A O 1
ATOM 4544 N N . VAL A 1 566 ? 4.024 8.150 -8.906 1.00 88.69 566 VAL A N 1
ATOM 4545 C CA . VAL A 1 566 ? 4.865 7.696 -10.012 1.00 88.69 566 VAL A CA 1
ATOM 4546 C C . VAL A 1 566 ? 5.211 6.215 -9.866 1.00 88.69 566 VAL A C 1
ATOM 4548 O O . VAL A 1 566 ? 5.879 5.803 -8.919 1.00 88.69 566 VAL A O 1
ATOM 4551 N N . LEU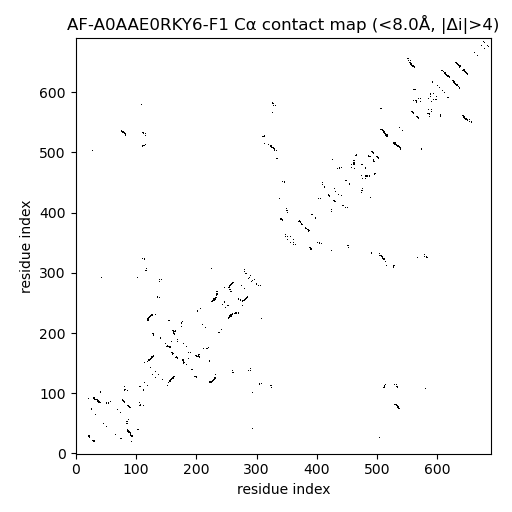 A 1 567 ? 4.816 5.421 -10.858 1.00 86.38 567 LEU A N 1
ATOM 4552 C CA . LEU A 1 567 ? 5.245 4.033 -11.028 1.00 86.38 567 LEU A CA 1
ATOM 4553 C C . LEU A 1 567 ? 6.661 3.967 -11.617 1.00 86.38 567 LEU A C 1
ATOM 4555 O O . LEU A 1 567 ? 7.508 3.184 -11.189 1.00 86.38 567 LEU A O 1
ATOM 4559 N N . LEU A 1 568 ? 6.943 4.825 -12.600 1.00 86.94 568 LEU A N 1
ATOM 4560 C CA . LEU A 1 568 ? 8.239 4.910 -13.263 1.00 86.94 568 LEU A CA 1
ATOM 4561 C C . LEU A 1 568 ? 8.667 6.370 -13.308 1.00 86.94 568 LEU A C 1
ATOM 4563 O O . LEU A 1 568 ? 7.936 7.211 -13.812 1.00 86.94 568 LEU A O 1
ATOM 4567 N N . HIS A 1 569 ? 9.851 6.681 -12.780 1.00 86.88 569 HIS A N 1
ATOM 4568 C CA . HIS A 1 569 ? 10.446 8.013 -12.884 1.00 86.88 569 HIS A CA 1
ATOM 4569 C C . HIS A 1 569 ? 11.965 7.948 -12.626 1.00 86.88 569 HIS A C 1
ATOM 4571 O O . HIS A 1 569 ? 12.400 7.125 -11.816 1.00 86.88 569 HIS A O 1
ATOM 4577 N N . PRO A 1 570 ? 12.811 8.784 -13.264 1.00 82.44 570 PRO A N 1
ATOM 4578 C CA . PRO A 1 570 ? 14.249 8.834 -12.971 1.00 82.44 570 PRO A CA 1
ATOM 4579 C C . PRO A 1 570 ? 14.580 9.164 -11.508 1.00 82.44 570 PRO A C 1
ATOM 4581 O O . PRO A 1 570 ? 15.519 8.601 -10.953 1.00 82.44 570 PRO A O 1
ATOM 4584 N N . ASN A 1 571 ? 13.777 10.022 -10.871 1.00 80.25 571 ASN A N 1
ATOM 4585 C CA . ASN A 1 571 ? 13.951 10.408 -9.463 1.00 80.25 571 ASN A CA 1
ATOM 4586 C C . ASN A 1 571 ? 13.307 9.426 -8.465 1.00 80.25 571 ASN A C 1
ATOM 4588 O O . ASN A 1 571 ? 13.406 9.648 -7.259 1.00 80.25 571 ASN A O 1
ATOM 4592 N N . LEU A 1 572 ? 12.658 8.349 -8.932 1.00 77.69 572 LEU A N 1
ATOM 4593 C CA . LEU A 1 572 ? 12.135 7.309 -8.045 1.00 77.69 572 LEU A CA 1
ATOM 4594 C C . LEU A 1 572 ? 13.301 6.444 -7.548 1.00 77.69 572 LEU A C 1
ATOM 4596 O O . LEU A 1 572 ? 13.860 5.633 -8.291 1.00 77.69 572 LEU A O 1
ATOM 4600 N N . GLN A 1 573 ? 13.674 6.636 -6.286 1.00 66.31 573 GLN A N 1
ATOM 4601 C CA . GLN A 1 573 ? 14.740 5.890 -5.620 1.00 66.31 573 GLN A CA 1
ATOM 4602 C C . GLN A 1 573 ? 14.155 4.959 -4.550 1.00 66.31 573 GLN A C 1
ATOM 4604 O O . GLN A 1 573 ? 13.193 5.341 -3.879 1.00 66.31 573 GLN A O 1
ATOM 4609 N N . PRO A 1 574 ? 14.734 3.760 -4.351 1.00 58.97 574 PRO A N 1
ATOM 4610 C CA . PRO A 1 574 ? 14.358 2.907 -3.231 1.00 58.97 574 PRO A CA 1
ATOM 4611 C C . PRO A 1 574 ? 14.685 3.625 -1.913 1.00 58.97 574 PRO A C 1
ATOM 4613 O O . PRO A 1 574 ? 15.827 4.022 -1.681 1.00 58.97 574 PRO A O 1
ATOM 4616 N N . LYS A 1 575 ? 13.676 3.837 -1.059 1.00 49.78 575 LYS A N 1
ATOM 4617 C CA . LYS A 1 575 ? 13.856 4.430 0.273 1.00 49.78 575 LYS A CA 1
ATOM 4618 C C . LYS A 1 575 ? 14.143 3.313 1.281 1.00 49.78 575 LYS A C 1
ATOM 4620 O O . LYS A 1 575 ? 13.302 2.455 1.491 1.00 49.78 575 LYS A O 1
ATOM 4625 N N . ILE A 1 576 ? 15.298 3.375 1.943 1.00 42.75 576 ILE A N 1
ATOM 4626 C CA . ILE A 1 576 ? 15.829 2.324 2.842 1.00 42.75 576 ILE A CA 1
ATOM 4627 C C . ILE A 1 576 ? 15.111 2.286 4.218 1.00 42.75 576 ILE A C 1
ATOM 4629 O O . ILE A 1 576 ? 15.347 1.410 5.039 1.00 42.75 576 ILE A O 1
ATOM 4633 N N . ILE A 1 577 ? 14.235 3.253 4.512 1.00 36.12 577 ILE A N 1
ATOM 4634 C CA . ILE A 1 577 ? 13.923 3.630 5.902 1.00 36.12 577 ILE A CA 1
ATOM 4635 C C . ILE A 1 577 ? 12.746 2.837 6.513 1.00 36.12 577 ILE A C 1
ATOM 4637 O O . ILE A 1 577 ? 12.653 2.778 7.737 1.00 36.12 577 ILE A O 1
ATOM 4641 N N . ASN A 1 578 ? 11.862 2.202 5.726 1.00 44.28 578 ASN A N 1
ATOM 4642 C CA . ASN A 1 578 ? 10.730 1.447 6.294 1.00 44.28 578 ASN A CA 1
ATOM 4643 C C . ASN A 1 578 ? 10.102 0.427 5.312 1.00 44.28 578 ASN A C 1
ATOM 4645 O O . ASN A 1 578 ? 9.304 0.796 4.460 1.00 44.28 578 ASN A O 1
ATOM 4649 N N . PHE A 1 579 ? 10.396 -0.871 5.466 1.00 48.03 579 PHE A N 1
ATOM 4650 C CA . PHE A 1 579 ? 9.946 -1.953 4.557 1.00 48.03 579 PHE A CA 1
ATOM 4651 C C . PHE A 1 579 ? 8.435 -2.264 4.575 1.00 48.03 579 PHE A C 1
ATOM 4653 O O . PHE A 1 579 ? 7.961 -3.107 3.813 1.00 48.03 579 PHE A O 1
ATOM 4660 N N . ARG A 1 580 ? 7.671 -1.660 5.495 1.00 51.69 580 ARG A N 1
ATOM 4661 C CA . ARG A 1 580 ? 6.216 -1.872 5.606 1.00 51.69 580 ARG A CA 1
ATOM 4662 C C . ARG A 1 580 ? 5.402 -0.852 4.821 1.00 51.69 580 ARG A C 1
ATOM 4664 O O . ARG A 1 580 ? 4.269 -1.151 4.462 1.00 51.69 580 ARG A O 1
ATOM 4671 N N . GLU A 1 581 ? 5.955 0.333 4.588 1.00 60.12 581 GLU A N 1
ATOM 4672 C CA . GLU A 1 581 ? 5.251 1.401 3.886 1.00 60.12 581 GLU A CA 1
ATOM 4673 C C . GLU A 1 581 ? 5.556 1.324 2.384 1.00 60.12 581 GLU A C 1
ATOM 4675 O O . GLU A 1 581 ? 6.703 1.065 2.003 1.00 60.12 581 GLU A O 1
ATOM 4680 N N . PRO A 1 582 ? 4.555 1.541 1.515 1.00 66.69 582 PRO A N 1
ATOM 4681 C CA . PRO A 1 582 ? 4.795 1.625 0.084 1.00 66.69 582 PRO A CA 1
ATOM 4682 C C . PRO A 1 582 ? 5.692 2.827 -0.246 1.00 66.69 582 PRO A C 1
ATOM 4684 O O . PRO A 1 582 ? 5.688 3.860 0.431 1.00 66.69 582 PRO A O 1
ATOM 4687 N N . VAL A 1 583 ? 6.466 2.709 -1.324 1.00 73.94 583 VAL A N 1
ATOM 4688 C CA . VAL A 1 583 ? 7.311 3.783 -1.854 1.00 73.94 583 VAL A CA 1
ATOM 4689 C C . VAL A 1 583 ? 6.449 4.692 -2.732 1.00 73.94 583 VAL A C 1
ATOM 4691 O O . VAL A 1 583 ? 6.561 4.708 -3.953 1.00 73.94 583 VAL A O 1
ATOM 4694 N N . THR A 1 584 ? 5.577 5.471 -2.094 1.00 76.94 584 THR A N 1
ATOM 4695 C CA . THR A 1 584 ? 4.720 6.453 -2.770 1.00 76.94 584 THR A CA 1
ATOM 4696 C C . THR A 1 584 ? 5.473 7.773 -2.948 1.00 76.94 584 THR A C 1
ATOM 4698 O O . THR A 1 584 ? 5.823 8.444 -1.968 1.00 76.94 584 THR A O 1
ATOM 4701 N N . LEU A 1 585 ? 5.744 8.152 -4.196 1.00 82.38 585 LEU A N 1
ATOM 4702 C CA . LEU A 1 585 ? 6.277 9.461 -4.579 1.00 82.38 585 LEU A CA 1
ATOM 4703 C C . LEU A 1 585 ? 5.287 10.095 -5.559 1.00 82.38 585 LEU A C 1
ATOM 4705 O O . LEU A 1 585 ? 4.991 9.491 -6.583 1.00 82.38 585 LEU A O 1
ATOM 4709 N N . ASP A 1 586 ? 4.754 11.276 -5.251 1.00 85.25 586 ASP A N 1
ATOM 4710 C CA . ASP A 1 586 ? 3.879 11.996 -6.186 1.00 85.25 586 ASP A CA 1
ATOM 4711 C C . ASP A 1 586 ? 4.710 12.558 -7.347 1.00 85.25 586 ASP A C 1
ATOM 4713 O O . ASP A 1 586 ? 5.863 12.956 -7.165 1.00 85.25 586 ASP A O 1
ATOM 4717 N N . PHE A 1 587 ? 4.124 12.632 -8.539 1.00 86.00 587 PHE A N 1
ATOM 4718 C CA . PHE A 1 587 ? 4.708 13.318 -9.689 1.00 86.00 587 PHE A CA 1
ATOM 4719 C C . PHE A 1 587 ? 5.134 14.762 -9.369 1.00 86.00 587 PHE A C 1
ATOM 4721 O O . PHE A 1 587 ? 6.221 15.185 -9.768 1.00 86.00 587 PHE A O 1
ATOM 4728 N N . LEU A 1 588 ? 4.328 15.500 -8.597 1.00 85.88 588 LEU A N 1
ATOM 4729 C CA . LEU A 1 588 ? 4.643 16.886 -8.214 1.00 85.88 588 LEU A CA 1
ATOM 4730 C C . LEU A 1 588 ? 5.781 17.000 -7.194 1.00 85.88 588 LEU A C 1
ATOM 4732 O O . LEU A 1 588 ? 6.380 18.065 -7.084 1.00 85.88 588 LEU A O 1
ATOM 4736 N N . ASP A 1 589 ? 6.082 15.919 -6.473 1.00 84.50 589 ASP A N 1
ATOM 4737 C CA . ASP A 1 589 ? 7.227 15.841 -5.559 1.00 84.50 589 ASP A CA 1
ATOM 4738 C C . ASP A 1 589 ? 8.476 15.293 -6.268 1.00 84.50 589 ASP A C 1
ATOM 4740 O O . ASP A 1 589 ? 9.613 15.573 -5.874 1.00 84.50 589 ASP A O 1
ATOM 4744 N N . ALA A 1 590 ? 8.278 14.476 -7.306 1.00 83.50 590 ALA A N 1
ATOM 4745 C CA . ALA A 1 590 ? 9.345 13.905 -8.114 1.00 83.50 590 ALA A CA 1
ATOM 4746 C C . ALA A 1 590 ? 10.041 14.965 -8.978 1.00 83.50 590 ALA A C 1
ATOM 4748 O O . ALA A 1 590 ? 11.237 14.839 -9.266 1.00 83.50 590 ALA A O 1
ATOM 4749 N N . GLU A 1 591 ? 9.313 16.002 -9.383 1.00 84.25 591 GLU A N 1
ATOM 4750 C CA . GLU A 1 591 ? 9.815 17.130 -10.158 1.00 84.25 591 GLU A CA 1
ATOM 4751 C C . GLU A 1 591 ? 9.592 18.464 -9.438 1.00 84.25 591 GLU A C 1
ATOM 4753 O O . GLU A 1 591 ? 8.888 18.539 -8.441 1.00 84.25 591 GLU A O 1
ATOM 4758 N N . LEU A 1 592 ? 10.187 19.552 -9.940 1.00 82.94 592 LEU A N 1
ATOM 4759 C CA . LEU A 1 592 ? 9.840 20.881 -9.435 1.00 82.94 592 LEU A CA 1
ATOM 4760 C C . LEU A 1 592 ? 8.378 21.204 -9.807 1.00 82.94 592 LEU A C 1
ATOM 4762 O O . LEU A 1 592 ? 8.048 21.102 -11.001 1.00 82.94 592 LEU A O 1
ATOM 4766 N N . PRO A 1 593 ? 7.530 21.578 -8.825 1.00 79.44 593 PRO A N 1
ATOM 4767 C CA . PRO A 1 593 ? 6.112 21.823 -9.046 1.00 79.44 593 PRO A CA 1
ATOM 4768 C C . PRO A 1 593 ? 5.900 23.081 -9.890 1.00 79.44 593 PRO A C 1
ATOM 4770 O O . PRO A 1 593 ? 6.618 24.073 -9.767 1.00 79.44 593 PRO A O 1
ATOM 4773 N N . ASP A 1 594 ? 4.906 23.012 -10.768 1.00 85.12 594 ASP A N 1
ATOM 4774 C CA . ASP A 1 594 ? 4.526 24.059 -11.714 1.00 85.12 594 ASP A CA 1
ATOM 4775 C C . ASP A 1 594 ? 3.019 23.932 -11.972 1.00 85.12 594 ASP A C 1
ATOM 4777 O O . ASP A 1 594 ? 2.504 22.816 -12.084 1.00 85.12 594 ASP A O 1
ATOM 4781 N N . THR A 1 595 ? 2.310 25.051 -12.113 1.00 87.25 595 THR A N 1
ATOM 4782 C CA . THR A 1 595 ? 0.860 25.066 -12.374 1.00 87.25 595 THR A CA 1
ATOM 4783 C C . THR A 1 595 ? 0.517 24.317 -13.661 1.00 87.25 595 THR A C 1
ATOM 4785 O O . THR A 1 595 ? -0.490 23.615 -13.742 1.00 87.25 595 THR A O 1
ATOM 4788 N N . SER A 1 596 ? 1.405 24.377 -14.659 1.00 87.38 596 SER A N 1
ATOM 4789 C CA . SER A 1 596 ? 1.235 23.621 -15.903 1.00 87.38 596 SER A CA 1
ATOM 4790 C C . SER A 1 596 ? 1.347 22.107 -15.690 1.00 87.38 596 SER A C 1
ATOM 4792 O O . SER A 1 596 ? 0.683 21.345 -16.392 1.00 87.38 596 SER A O 1
ATOM 4794 N N . LYS A 1 597 ? 2.169 21.657 -14.730 1.00 88.81 597 LYS A N 1
ATOM 4795 C CA . LYS A 1 597 ? 2.349 20.236 -14.390 1.00 88.81 597 LYS A CA 1
ATOM 4796 C C . LYS A 1 597 ? 1.204 19.690 -13.549 1.00 88.81 597 LYS A C 1
ATOM 4798 O O . LYS A 1 597 ? 0.842 18.533 -13.733 1.00 88.81 597 LYS A O 1
ATOM 4803 N N . GLU A 1 598 ? 0.608 20.508 -12.685 1.00 88.31 598 GLU A N 1
ATOM 4804 C CA . GLU A 1 598 ? -0.615 20.148 -11.956 1.00 88.31 598 GLU A CA 1
ATOM 4805 C C . GLU A 1 598 ? -1.760 19.826 -12.924 1.00 88.31 598 GLU A C 1
ATOM 4807 O O . GLU A 1 598 ? -2.460 18.826 -12.764 1.00 88.31 598 GLU A O 1
ATOM 4812 N N . GLU A 1 599 ? -1.904 20.626 -13.982 1.00 89.06 599 GLU A N 1
ATOM 4813 C CA . GLU A 1 599 ? -2.899 20.380 -15.025 1.00 89.06 599 GLU A CA 1
ATOM 4814 C C . GLU A 1 599 ? -2.573 19.125 -15.853 1.00 89.06 599 GLU A C 1
ATOM 4816 O O . GLU A 1 599 ? -3.473 18.332 -16.121 1.00 89.06 599 GLU A O 1
ATOM 4821 N N . ILE A 1 600 ? -1.297 18.888 -16.200 1.00 90.94 600 ILE A N 1
ATOM 4822 C CA . ILE A 1 600 ? -0.866 17.644 -16.874 1.00 90.94 600 ILE A CA 1
ATOM 4823 C C . ILE A 1 600 ? -1.203 16.425 -16.009 1.00 90.94 600 ILE A C 1
ATOM 4825 O O . ILE A 1 600 ? -1.842 15.494 -16.493 1.00 90.94 600 ILE A O 1
ATOM 4829 N N . ARG A 1 601 ? -0.837 16.453 -14.721 1.00 90.88 601 ARG A N 1
ATOM 4830 C CA . ARG A 1 601 ? -1.151 15.393 -13.753 1.00 90.88 601 ARG A CA 1
ATOM 4831 C C . ARG A 1 601 ? -2.651 15.120 -13.713 1.00 90.88 601 ARG A C 1
ATOM 4833 O O . ARG A 1 601 ? -3.055 13.968 -13.798 1.00 90.88 601 ARG A O 1
ATOM 4840 N N . ARG A 1 602 ? -3.477 16.168 -13.629 1.00 89.75 602 ARG A N 1
ATOM 4841 C CA . ARG A 1 602 ? -4.940 16.033 -13.611 1.00 89.75 602 ARG A CA 1
ATOM 4842 C C . ARG A 1 602 ? -5.479 15.391 -14.891 1.00 89.75 602 ARG A C 1
ATOM 4844 O O . ARG A 1 602 ? -6.282 14.475 -14.809 1.00 89.75 602 ARG A O 1
ATOM 4851 N N . LEU A 1 603 ? -5.018 15.836 -16.060 1.00 90.62 603 LEU A N 1
ATOM 4852 C CA . LEU A 1 603 ? -5.460 15.287 -17.347 1.00 90.62 603 LEU A CA 1
ATOM 4853 C C . LEU A 1 603 ? -5.019 13.831 -17.555 1.00 90.62 603 LEU A C 1
ATOM 4855 O O . LEU A 1 603 ? -5.753 13.061 -18.172 1.00 90.62 603 LEU A O 1
ATOM 4859 N N . MET A 1 604 ? -3.844 13.459 -17.041 1.00 91.38 604 MET A N 1
ATOM 4860 C CA . MET A 1 604 ? -3.361 12.078 -17.055 1.00 91.38 604 MET A CA 1
ATOM 4861 C C . MET A 1 604 ? -4.171 11.170 -16.124 1.00 91.38 604 MET A C 1
ATOM 4863 O O . MET A 1 604 ? -4.461 10.041 -16.511 1.00 91.38 604 MET A O 1
ATOM 4867 N N . ILE A 1 605 ? -4.558 11.656 -14.939 1.00 89.12 605 ILE A N 1
ATOM 4868 C CA . ILE A 1 605 ? -5.444 10.931 -14.010 1.00 89.12 605 ILE A CA 1
ATOM 4869 C C . ILE A 1 605 ? -6.841 10.756 -14.620 1.00 89.12 605 ILE A C 1
ATOM 4871 O O . ILE A 1 605 ? -7.416 9.678 -14.541 1.00 89.12 605 ILE A O 1
ATOM 4875 N N . ASP A 1 606 ? -7.352 11.777 -15.314 1.00 86.88 606 ASP A N 1
ATOM 4876 C CA . ASP A 1 606 ? -8.620 11.701 -16.054 1.00 86.88 606 ASP A CA 1
ATOM 4877 C C . ASP A 1 606 ? -8.544 10.782 -17.301 1.00 86.88 606 ASP A C 1
ATOM 4879 O O . ASP A 1 606 ? -9.525 10.666 -18.040 1.00 86.88 606 ASP A O 1
ATOM 4883 N N . GLY A 1 607 ? -7.383 10.177 -17.593 1.00 87.00 607 GLY A N 1
ATOM 4884 C CA . GLY A 1 607 ? -7.181 9.256 -18.716 1.00 87.00 607 GLY A CA 1
ATOM 4885 C C . GLY A 1 607 ? -7.245 9.910 -20.101 1.00 87.00 607 GLY A C 1
ATOM 4886 O O . GLY A 1 607 ? -7.474 9.228 -21.099 1.00 87.00 607 GLY A O 1
ATOM 4887 N N . LYS A 1 608 ? -7.073 11.235 -20.203 1.00 89.00 608 LYS A N 1
ATOM 4888 C CA . LYS A 1 608 ? -7.198 11.964 -21.476 1.00 89.00 608 LYS A CA 1
ATOM 4889 C C . LYS A 1 608 ? -5.847 12.057 -22.188 1.00 89.00 608 LYS A C 1
ATOM 4891 O O . LYS A 1 608 ? -4.971 12.765 -21.684 1.00 89.00 608 LYS A O 1
ATOM 4896 N N . PRO A 1 609 ? -5.663 11.429 -23.367 1.00 93.06 609 PRO A N 1
ATOM 4897 C CA . PRO A 1 609 ? -4.416 11.536 -24.113 1.00 93.06 609 PRO A CA 1
ATOM 4898 C C . PRO A 1 609 ? -4.239 12.955 -24.653 1.00 93.06 609 PRO A C 1
ATOM 4900 O O . PRO A 1 609 ? -5.154 13.531 -25.245 1.00 93.06 609 PRO A O 1
ATOM 4903 N N . SER A 1 610 ? -3.063 13.536 -24.437 1.00 94.12 610 SER A N 1
ATOM 4904 C CA . SER A 1 610 ? -2.738 14.872 -24.933 1.00 94.12 610 SER A CA 1
ATOM 4905 C C . SER A 1 610 ? -1.227 15.114 -24.914 1.00 94.12 610 SER A C 1
ATOM 4907 O O . SER A 1 610 ? -0.435 14.277 -24.478 1.00 94.12 610 SER A O 1
ATOM 4909 N N . HIS A 1 611 ? -0.820 16.270 -25.423 1.00 93.31 611 HIS A N 1
ATOM 4910 C CA . HIS A 1 611 ? 0.549 16.748 -25.349 1.00 93.31 611 HIS A CA 1
ATOM 4911 C C . HIS A 1 611 ? 0.574 18.226 -24.967 1.00 93.31 611 HIS A C 1
ATOM 4913 O O . HIS A 1 611 ? -0.341 18.993 -25.271 1.00 93.31 611 HIS A O 1
ATOM 4919 N N . ARG A 1 612 ? 1.649 18.649 -24.305 1.00 92.06 612 ARG A N 1
ATOM 4920 C CA . ARG A 1 612 ? 1.859 20.037 -23.907 1.00 92.06 612 ARG A CA 1
ATOM 4921 C C . ARG A 1 612 ? 3.333 20.386 -23.898 1.00 92.06 612 ARG A C 1
ATOM 4923 O O . ARG A 1 612 ? 4.164 19.673 -23.342 1.00 92.06 612 ARG A O 1
ATOM 4930 N N . LYS A 1 613 ? 3.652 21.540 -24.473 1.00 92.12 613 LYS A N 1
ATOM 4931 C CA . LYS A 1 613 ? 4.993 22.116 -24.447 1.00 92.12 613 LYS A CA 1
ATOM 4932 C C . LYS A 1 613 ? 5.069 23.166 -23.349 1.00 92.12 613 LYS A C 1
ATOM 4934 O O . LYS A 1 613 ? 4.331 24.147 -23.390 1.00 92.12 613 LYS A O 1
ATOM 4939 N N . ILE A 1 614 ? 5.951 22.957 -22.377 1.00 90.69 614 ILE A N 1
ATOM 4940 C CA . ILE A 1 614 ? 6.113 23.843 -21.220 1.00 90.69 614 ILE A CA 1
ATOM 4941 C C . ILE A 1 614 ? 7.577 24.255 -21.057 1.00 90.69 614 ILE A C 1
ATOM 4943 O O . ILE A 1 614 ? 8.499 23.501 -21.379 1.00 90.69 614 ILE A O 1
ATOM 4947 N N . LYS A 1 615 ? 7.799 25.469 -20.550 1.00 87.25 615 LYS A N 1
ATOM 4948 C CA . LYS A 1 615 ? 9.115 25.914 -20.078 1.00 87.25 615 LYS A CA 1
ATOM 4949 C C . LYS A 1 615 ? 9.195 25.600 -18.594 1.00 87.25 615 LYS A C 1
ATOM 4951 O O . LYS A 1 615 ? 8.493 26.229 -17.816 1.00 87.25 615 LYS A O 1
ATOM 4956 N N . THR A 1 616 ? 10.026 24.637 -18.216 1.00 83.44 616 THR A N 1
ATOM 4957 C CA . THR A 1 616 ? 10.114 24.156 -16.836 1.00 83.44 616 THR A CA 1
ATOM 4958 C C . THR A 1 616 ? 11.539 24.241 -16.308 1.00 83.44 616 THR A C 1
ATOM 4960 O O . THR A 1 616 ? 12.505 24.238 -17.072 1.00 83.44 616 THR A O 1
ATOM 4963 N N . LEU A 1 617 ? 11.659 24.338 -14.988 1.00 82.94 617 LEU A N 1
ATOM 4964 C CA . LEU A 1 617 ? 12.932 24.297 -14.288 1.00 82.94 617 LEU A CA 1
ATOM 4965 C C . LEU A 1 617 ? 13.306 22.837 -14.027 1.00 82.94 617 LEU A C 1
ATOM 4967 O O . LEU A 1 617 ? 12.507 22.063 -13.496 1.00 82.94 617 LEU A O 1
ATOM 4971 N N . VAL A 1 618 ? 14.522 22.460 -14.403 1.00 78.88 618 VAL A N 1
ATOM 4972 C CA . VAL A 1 618 ? 15.067 21.118 -14.204 1.00 78.88 618 VAL A CA 1
ATOM 4973 C C . VAL A 1 618 ? 16.203 21.214 -13.204 1.00 78.88 618 VAL A C 1
ATOM 4975 O O . VAL A 1 618 ? 17.123 22.011 -13.363 1.00 78.88 618 VAL A O 1
ATOM 4978 N N . LYS A 1 619 ? 16.136 20.394 -12.157 1.00 77.12 619 LYS A N 1
ATOM 4979 C CA . LYS A 1 619 ? 17.213 20.280 -11.180 1.00 77.12 619 LYS A CA 1
ATOM 4980 C C . LYS A 1 619 ? 18.321 19.392 -11.745 1.00 77.12 619 LYS A C 1
ATOM 4982 O O . LYS A 1 619 ? 18.034 18.298 -12.229 1.00 77.12 619 LYS A O 1
ATOM 4987 N N . SER A 1 620 ? 19.566 19.847 -11.650 1.00 73.25 620 SER A N 1
ATOM 4988 C CA . SER A 1 620 ? 20.737 19.048 -12.021 1.00 73.25 620 SER A CA 1
ATOM 4989 C C . SER A 1 620 ? 20.853 17.788 -11.149 1.00 73.25 620 SER A C 1
ATOM 4991 O O . SER A 1 620 ? 20.403 17.765 -9.998 1.00 73.25 620 SER A O 1
ATOM 4993 N N . VAL A 1 621 ? 21.485 16.742 -11.689 1.00 71.19 621 VAL A N 1
ATOM 4994 C CA . VAL A 1 621 ? 21.701 15.445 -11.018 1.00 71.19 621 VAL A CA 1
ATOM 4995 C C . VAL A 1 621 ? 22.466 15.613 -9.702 1.00 71.19 621 VAL A C 1
ATOM 4997 O O . VAL A 1 621 ? 22.133 14.984 -8.699 1.00 71.19 621 VAL A O 1
ATOM 5000 N N . ASP A 1 622 ? 23.436 16.527 -9.674 1.00 74.56 622 ASP A N 1
ATOM 5001 C CA . ASP A 1 622 ? 24.229 16.867 -8.488 1.00 74.56 622 ASP A CA 1
ATOM 5002 C C . ASP A 1 622 ? 23.484 17.757 -7.476 1.00 74.56 622 ASP A C 1
ATOM 5004 O O . ASP A 1 622 ? 24.028 18.108 -6.431 1.00 74.56 622 ASP A O 1
ATOM 5008 N N . LYS A 1 623 ? 22.228 18.117 -7.772 1.00 74.69 623 LYS A N 1
ATOM 5009 C CA . LYS A 1 623 ? 21.339 18.949 -6.953 1.00 74.69 623 LYS A CA 1
ATOM 5010 C C . LYS A 1 623 ? 21.846 20.373 -6.685 1.00 74.69 623 LYS A C 1
ATOM 5012 O O . LYS A 1 623 ? 21.260 21.034 -5.826 1.00 74.69 623 LYS A O 1
ATOM 5017 N N . ARG A 1 624 ? 22.864 20.857 -7.410 1.00 76.19 624 ARG A N 1
ATOM 5018 C CA . ARG A 1 624 ? 23.463 22.194 -7.210 1.00 76.19 624 ARG A CA 1
ATOM 5019 C C . ARG A 1 624 ? 22.912 23.265 -8.148 1.00 76.19 624 ARG A C 1
ATOM 5021 O O . ARG A 1 624 ? 22.823 24.421 -7.750 1.00 76.19 624 ARG A O 1
ATOM 5028 N N . TYR A 1 625 ? 22.509 22.877 -9.353 1.00 79.88 625 TYR A N 1
ATOM 5029 C CA . TYR A 1 625 ? 22.054 23.802 -10.393 1.00 79.88 625 TYR A CA 1
ATOM 5030 C C . TYR A 1 625 ? 20.584 23.592 -10.757 1.00 79.88 625 TYR A C 1
ATOM 5032 O O . TYR A 1 625 ? 20.023 22.505 -10.563 1.00 79.88 625 TYR A O 1
ATOM 5040 N N . ILE A 1 626 ? 19.967 24.652 -11.278 1.00 84.12 626 ILE A N 1
ATOM 5041 C CA . ILE A 1 626 ? 18.614 24.645 -11.829 1.00 84.12 626 ILE A CA 1
ATOM 5042 C C . ILE A 1 626 ? 18.673 25.297 -13.207 1.00 84.12 626 ILE A C 1
ATOM 5044 O O . ILE A 1 626 ? 18.987 26.481 -13.311 1.00 84.12 626 ILE A O 1
ATOM 5048 N N . ASP A 1 627 ? 18.315 24.534 -14.234 1.00 79.88 627 ASP A N 1
ATOM 5049 C CA . ASP A 1 627 ? 18.309 24.996 -15.618 1.00 79.88 627 ASP A CA 1
ATOM 5050 C C . ASP A 1 627 ? 16.878 25.202 -16.106 1.00 79.88 627 ASP A C 1
ATOM 5052 O O . ASP A 1 627 ? 15.994 24.372 -15.877 1.00 79.88 627 ASP A O 1
ATOM 5056 N N . GLN A 1 628 ? 16.637 26.301 -16.817 1.00 85.06 628 GLN A N 1
ATOM 5057 C CA . GLN A 1 628 ? 15.356 26.534 -17.473 1.00 85.06 628 GLN A CA 1
ATOM 5058 C C . GLN A 1 628 ? 15.359 25.890 -18.859 1.00 85.06 628 GLN A C 1
ATOM 5060 O O . GLN A 1 628 ? 16.088 26.313 -19.755 1.00 85.06 628 GLN A O 1
ATOM 5065 N N . VAL A 1 629 ? 14.512 24.879 -19.055 1.00 84.50 629 VAL A N 1
ATOM 5066 C CA . VAL A 1 629 ? 14.486 24.077 -20.283 1.00 84.50 629 VAL A CA 1
ATOM 5067 C C . VAL A 1 629 ? 13.066 23.992 -20.835 1.00 84.50 629 VAL A C 1
ATOM 5069 O O . VAL A 1 629 ? 12.089 23.846 -20.100 1.00 84.50 629 VAL A O 1
ATOM 5072 N N . THR A 1 630 ? 12.933 24.071 -22.160 1.00 88.38 630 THR A N 1
ATOM 5073 C CA . THR A 1 630 ? 11.652 23.818 -22.836 1.00 88.38 630 THR A CA 1
ATOM 5074 C C . THR A 1 630 ? 11.510 22.324 -23.104 1.00 88.38 630 THR A C 1
ATOM 5076 O O . THR A 1 630 ? 12.345 21.742 -23.797 1.00 88.38 630 THR A O 1
ATOM 5079 N N . ARG A 1 631 ? 10.453 21.707 -22.572 1.00 89.75 631 ARG A N 1
ATOM 5080 C CA . ARG A 1 631 ? 10.163 20.277 -22.728 1.00 89.75 631 ARG A CA 1
ATOM 5081 C C . ARG A 1 631 ? 8.751 20.067 -23.257 1.00 89.75 631 ARG A C 1
ATOM 5083 O O . ARG A 1 631 ? 7.830 20.807 -22.910 1.00 89.75 631 ARG A O 1
ATOM 5090 N N . THR A 1 632 ? 8.596 19.048 -24.088 1.00 92.12 632 THR A N 1
ATOM 5091 C CA . THR A 1 632 ? 7.306 18.570 -24.574 1.00 92.12 632 THR A CA 1
ATOM 5092 C C . THR A 1 632 ? 6.932 17.331 -23.771 1.00 92.12 632 THR A C 1
ATOM 5094 O O . THR A 1 632 ? 7.655 16.337 -23.793 1.00 92.12 632 THR A O 1
ATOM 5097 N N . TYR A 1 633 ? 5.822 17.414 -23.046 1.00 93.25 633 TYR A N 1
ATOM 5098 C CA . TYR A 1 633 ? 5.200 16.303 -22.335 1.00 93.25 633 TYR A CA 1
ATOM 5099 C C . TYR A 1 633 ? 4.116 15.735 -23.238 1.00 93.25 633 TYR A C 1
ATOM 5101 O O . TYR A 1 633 ? 3.263 16.481 -23.706 1.00 93.25 633 TYR A O 1
ATOM 5109 N N . THR A 1 634 ? 4.145 14.436 -23.484 1.00 94.00 634 THR A N 1
ATOM 5110 C CA . THR A 1 634 ? 3.096 13.709 -24.206 1.00 94.00 634 THR A CA 1
ATOM 5111 C C . THR A 1 634 ? 2.639 12.568 -23.325 1.00 94.00 634 THR A C 1
ATOM 5113 O O . THR A 1 634 ? 3.485 11.907 -22.734 1.00 94.00 634 THR A O 1
ATOM 5116 N N . TRP A 1 635 ? 1.340 12.329 -23.210 1.00 95.00 635 TRP A N 1
ATOM 5117 C CA . TRP A 1 635 ? 0.827 11.258 -22.367 1.00 95.00 635 TRP A CA 1
ATOM 5118 C C . TRP A 1 635 ? -0.386 10.572 -22.977 1.00 95.00 635 TRP A C 1
ATOM 5120 O O . TRP A 1 635 ? -1.144 11.174 -23.741 1.00 95.00 635 TRP A O 1
ATOM 5130 N N . ALA A 1 636 ? -0.565 9.310 -22.608 1.00 94.69 636 ALA A N 1
ATOM 5131 C CA . ALA A 1 636 ? -1.704 8.491 -22.987 1.00 94.69 636 ALA A CA 1
ATOM 5132 C C . ALA A 1 636 ? -2.007 7.456 -21.887 1.00 94.69 636 ALA A C 1
ATOM 5134 O O . ALA A 1 636 ? -1.076 7.026 -21.195 1.00 94.69 636 ALA A O 1
ATOM 5135 N N . PRO A 1 637 ? -3.280 7.057 -21.718 1.00 94.75 637 PRO A N 1
ATOM 5136 C CA . PRO A 1 637 ? -3.633 5.936 -20.852 1.00 94.75 637 PRO A CA 1
ATOM 5137 C C . PRO A 1 637 ? -3.068 4.621 -21.411 1.00 94.75 637 PRO A C 1
ATOM 5139 O O . PRO A 1 637 ? -2.899 4.472 -22.623 1.00 94.75 637 PRO A O 1
ATOM 5142 N N . VAL A 1 638 ? -2.758 3.675 -20.528 1.00 91.62 638 VAL A N 1
ATOM 5143 C CA . VAL A 1 638 ? -2.314 2.325 -20.890 1.00 91.62 638 VAL A CA 1
ATOM 5144 C C . VAL A 1 638 ? -3.531 1.409 -20.958 1.00 91.62 638 VAL A C 1
ATOM 5146 O O . VAL A 1 638 ? -4.134 1.096 -19.931 1.00 91.62 638 VAL A O 1
ATOM 5149 N N . ASP A 1 639 ? -3.874 0.960 -22.166 1.00 87.69 639 ASP A N 1
ATOM 5150 C CA . ASP A 1 639 ? -5.036 0.102 -22.403 1.00 87.69 639 ASP A CA 1
ATOM 5151 C C . ASP A 1 639 ? -5.011 -1.154 -21.513 1.00 87.69 639 ASP A C 1
ATOM 5153 O O . ASP A 1 639 ? -4.019 -1.881 -21.452 1.00 87.69 639 ASP A O 1
ATOM 5157 N N . GLY A 1 640 ? -6.126 -1.417 -20.824 1.00 82.81 640 GLY A N 1
ATOM 5158 C CA . GLY A 1 640 ? -6.280 -2.570 -19.929 1.00 82.81 640 GLY A CA 1
ATOM 5159 C C . GLY A 1 640 ? -5.808 -2.352 -18.487 1.00 82.81 640 GLY A C 1
ATOM 5160 O O . GLY A 1 640 ? -5.921 -3.274 -17.681 1.00 82.81 640 GLY A O 1
ATOM 5161 N N . THR A 1 641 ? -5.321 -1.157 -18.140 1.00 86.31 641 THR A N 1
ATOM 5162 C CA . THR A 1 641 ? -4.964 -0.775 -16.763 1.00 86.31 641 THR A CA 1
ATOM 5163 C C . THR A 1 641 ? -5.403 0.655 -16.453 1.00 86.31 641 THR A C 1
ATOM 5165 O O . THR A 1 641 ? -5.743 1.410 -17.359 1.00 86.31 641 THR A O 1
ATOM 5168 N N . ASP A 1 642 ? -5.329 1.050 -15.182 1.00 85.44 642 ASP A N 1
ATOM 5169 C CA . ASP A 1 642 ? -5.633 2.422 -14.754 1.00 85.44 642 ASP A CA 1
ATOM 5170 C C . ASP A 1 642 ? -4.400 3.352 -14.793 1.00 85.44 642 ASP A C 1
ATOM 5172 O O . ASP A 1 642 ? -4.435 4.482 -14.306 1.00 85.44 642 ASP A O 1
ATOM 5176 N N . TYR A 1 643 ? -3.279 2.890 -15.356 1.00 91.19 643 TYR A N 1
ATOM 5177 C CA . TYR A 1 643 ? -2.052 3.677 -15.452 1.00 91.19 643 TYR A CA 1
ATOM 5178 C C . TYR A 1 643 ? -2.056 4.598 -16.674 1.00 91.19 643 TYR A C 1
ATOM 5180 O O . TYR A 1 643 ? -2.512 4.233 -17.757 1.00 91.19 643 TYR A O 1
ATOM 5188 N N . SER A 1 644 ? -1.431 5.767 -16.530 1.00 93.56 644 SER A N 1
ATOM 5189 C CA . SER A 1 644 ? -1.131 6.671 -17.645 1.00 93.56 644 SER A CA 1
ATOM 5190 C C . SER A 1 644 ? 0.375 6.785 -17.847 1.00 93.56 644 SER A C 1
ATOM 5192 O O . SER A 1 644 ? 1.127 7.079 -16.913 1.00 93.56 644 SER A O 1
ATOM 5194 N N . LEU A 1 645 ? 0.828 6.583 -19.085 1.00 94.25 645 LEU A N 1
ATOM 5195 C CA . LEU A 1 645 ? 2.229 6.701 -19.473 1.00 94.25 645 LEU A CA 1
ATOM 5196 C C . LEU A 1 645 ? 2.488 8.089 -20.060 1.00 94.25 645 LEU A C 1
ATOM 5198 O O . LEU A 1 645 ? 1.807 8.538 -20.980 1.00 94.25 645 LEU A O 1
ATOM 5202 N N . GLY A 1 646 ? 3.508 8.754 -19.536 1.00 92.69 646 GLY A N 1
ATOM 5203 C CA . GLY A 1 646 ? 4.035 10.013 -20.027 1.00 92.69 646 GLY A CA 1
ATOM 5204 C C . GLY A 1 646 ? 5.423 9.855 -20.646 1.00 92.69 646 GLY A C 1
ATOM 5205 O O . GLY A 1 646 ? 6.268 9.083 -20.189 1.00 92.69 646 GLY A O 1
ATOM 5206 N N . LEU A 1 647 ? 5.679 10.631 -21.689 1.00 92.81 647 LEU A N 1
ATOM 5207 C CA . LEU A 1 647 ? 6.958 10.765 -22.364 1.00 92.81 647 LEU A CA 1
ATOM 5208 C C . LEU A 1 647 ? 7.357 12.237 -22.375 1.00 92.81 647 LEU A C 1
ATOM 5210 O O . LEU A 1 647 ? 6.608 13.098 -22.840 1.00 92.81 647 LEU A O 1
ATOM 5214 N N . VAL A 1 648 ? 8.560 12.512 -21.885 1.00 91.06 648 VAL A N 1
ATOM 5215 C CA . VAL A 1 648 ? 9.138 13.851 -21.858 1.00 91.06 648 VAL A CA 1
ATOM 5216 C C . VAL A 1 648 ? 10.304 13.901 -22.822 1.00 91.06 648 VAL A C 1
ATOM 5218 O O . VAL A 1 648 ? 11.268 13.149 -22.677 1.00 91.06 648 VAL A O 1
ATOM 5221 N N . LEU A 1 649 ? 10.230 14.817 -23.785 1.00 90.50 649 LEU A N 1
ATOM 5222 C CA . LEU A 1 649 ? 11.290 15.054 -24.758 1.00 90.50 649 LEU A CA 1
ATOM 5223 C C . LEU A 1 649 ? 11.682 16.535 -24.793 1.00 90.50 649 LEU A C 1
ATOM 5225 O O . LEU A 1 649 ? 10.813 17.413 -24.775 1.00 90.50 649 LEU A O 1
ATOM 5229 N N . PRO A 1 650 ? 12.984 16.856 -24.858 1.00 85.62 650 PRO A N 1
ATOM 5230 C CA . PRO A 1 650 ? 13.416 18.190 -25.241 1.00 85.62 650 PRO A CA 1
ATOM 5231 C C . PRO A 1 650 ? 13.197 18.397 -26.748 1.00 85.62 650 PRO A C 1
ATOM 5233 O O . PRO A 1 650 ? 13.273 17.457 -27.535 1.00 85.62 650 PRO A O 1
ATOM 5236 N N . THR A 1 651 ? 12.987 19.644 -27.167 1.00 82.62 651 THR A N 1
ATOM 5237 C CA . THR A 1 651 ? 12.630 19.987 -28.561 1.00 82.62 651 THR A CA 1
ATOM 5238 C C . THR A 1 651 ? 13.660 19.564 -29.607 1.00 82.62 651 THR A C 1
ATOM 5240 O O . THR A 1 651 ? 13.320 19.397 -30.766 1.00 82.62 651 THR A O 1
ATOM 5243 N N . TYR A 1 652 ? 14.928 19.419 -29.225 1.00 81.25 652 TYR A N 1
ATOM 5244 C CA . TYR A 1 652 ? 15.993 19.002 -30.142 1.00 81.25 652 TYR A CA 1
ATOM 5245 C C . TYR A 1 652 ? 16.130 17.477 -30.268 1.00 81.25 652 TYR A C 1
ATOM 5247 O O . TYR A 1 652 ? 16.884 17.015 -31.116 1.00 81.25 652 TYR A O 1
ATOM 5255 N N . SER A 1 653 ? 15.441 16.692 -29.432 1.00 82.06 653 SER A N 1
ATOM 5256 C CA . SER A 1 653 ? 15.558 15.226 -29.411 1.00 82.06 653 SER A CA 1
ATOM 5257 C C . SER A 1 653 ? 14.428 14.521 -30.165 1.00 82.06 653 SER A C 1
ATOM 5259 O O . SER A 1 653 ? 14.174 13.339 -29.942 1.00 82.06 653 SER A O 1
ATOM 5261 N N . GLU A 1 654 ? 13.742 15.240 -31.055 1.00 79.19 654 GLU A N 1
ATOM 5262 C CA . GLU A 1 654 ? 12.741 14.668 -31.965 1.00 79.19 654 GLU A CA 1
ATOM 5263 C C . GLU A 1 654 ? 13.389 13.731 -33.002 1.00 79.19 654 GLU A C 1
ATOM 5265 O O . GLU A 1 654 ? 12.763 12.778 -33.458 1.00 79.19 654 GLU A O 1
ATOM 5270 N N . ASN A 1 655 ? 14.672 13.950 -33.311 1.00 82.56 655 ASN A N 1
ATOM 5271 C CA . ASN A 1 655 ? 15.465 13.114 -34.207 1.00 82.56 655 ASN A CA 1
ATOM 5272 C C . ASN A 1 655 ? 16.523 12.327 -33.419 1.00 82.56 655 ASN A C 1
ATOM 5274 O O . ASN A 1 655 ? 17.112 12.845 -32.471 1.00 82.56 655 ASN A O 1
ATOM 5278 N N . HIS A 1 656 ? 16.811 11.094 -33.844 1.00 82.88 656 HIS A N 1
ATOM 5279 C CA . HIS A 1 656 ? 17.892 10.272 -33.292 1.00 82.88 656 HIS A CA 1
ATOM 5280 C C . HIS A 1 656 ? 18.778 9.722 -34.410 1.00 82.88 656 HIS A C 1
ATOM 5282 O O . HIS A 1 656 ? 18.337 9.537 -35.544 1.00 82.88 656 HIS A O 1
ATOM 5288 N N . ILE A 1 657 ? 20.036 9.433 -34.080 1.00 82.75 657 ILE A N 1
ATOM 5289 C CA . ILE A 1 657 ? 20.977 8.811 -35.010 1.00 82.75 657 ILE A CA 1
ATOM 5290 C C . ILE A 1 657 ? 20.824 7.295 -34.905 1.00 82.75 657 ILE A C 1
ATOM 5292 O O . ILE A 1 657 ? 21.000 6.715 -33.833 1.00 82.75 657 ILE A O 1
ATOM 5296 N N . ARG A 1 658 ? 20.524 6.644 -36.029 1.00 82.06 658 ARG A N 1
ATOM 5297 C CA . ARG A 1 658 ? 20.558 5.186 -36.157 1.00 82.06 658 ARG A CA 1
ATOM 5298 C C . ARG A 1 658 ? 21.792 4.803 -36.962 1.00 82.06 658 ARG A C 1
ATOM 5300 O O . ARG A 1 658 ? 21.868 5.106 -38.148 1.00 82.06 658 ARG A O 1
ATOM 5307 N N . ALA A 1 659 ? 22.749 4.139 -36.319 1.00 81.62 659 ALA A N 1
ATOM 5308 C CA . ALA A 1 659 ? 23.922 3.620 -37.010 1.00 81.62 659 ALA A CA 1
ATOM 5309 C C . ALA A 1 659 ? 23.493 2.541 -38.020 1.00 81.62 659 ALA A C 1
ATOM 5311 O O . ALA A 1 659 ? 22.872 1.547 -37.641 1.00 81.62 659 ALA A O 1
ATOM 5312 N N . ASN A 1 660 ? 23.809 2.751 -39.298 1.00 80.00 660 ASN A N 1
ATOM 5313 C CA . ASN A 1 660 ? 23.636 1.763 -40.358 1.00 80.00 660 ASN A CA 1
ATOM 5314 C C . ASN A 1 660 ? 25.019 1.274 -40.800 1.00 80.00 660 ASN A C 1
ATOM 5316 O O . ASN A 1 660 ? 25.575 1.753 -41.785 1.00 80.00 660 ASN A O 1
ATOM 5320 N N . LEU A 1 661 ? 25.604 0.380 -40.006 1.00 75.81 661 LEU A N 1
ATOM 5321 C CA . LEU A 1 661 ? 26.905 -0.221 -40.287 1.00 75.81 661 LEU A CA 1
ATOM 5322 C C . LEU A 1 661 ? 26.667 -1.569 -40.968 1.00 75.81 661 LEU A C 1
ATOM 5324 O O . LEU A 1 661 ? 26.595 -2.591 -40.297 1.00 75.81 661 LEU A O 1
ATOM 5328 N N . SER A 1 662 ? 26.481 -1.579 -42.285 1.00 78.31 662 SER A N 1
ATOM 5329 C CA . SER A 1 662 ? 26.301 -2.818 -43.059 1.00 78.31 662 SER A CA 1
ATOM 5330 C C . SER A 1 662 ? 27.623 -3.484 -43.455 1.00 78.31 662 SER A C 1
ATOM 5332 O O . SER A 1 662 ? 27.640 -4.671 -43.765 1.00 78.31 662 SER A O 1
ATOM 5334 N N . ASP A 1 663 ? 28.722 -2.730 -43.451 1.00 83.00 663 ASP A N 1
ATOM 5335 C CA . ASP A 1 663 ? 30.051 -3.215 -43.816 1.00 83.00 663 ASP A CA 1
ATOM 5336 C C . ASP A 1 663 ? 30.772 -3.819 -42.600 1.00 83.00 663 ASP A C 1
ATOM 5338 O O . ASP A 1 663 ? 30.982 -3.151 -41.584 1.00 83.00 663 ASP A O 1
ATOM 5342 N N . GLN A 1 664 ? 31.150 -5.092 -42.716 1.00 75.12 664 GLN A N 1
ATOM 5343 C CA . GLN A 1 664 ? 31.837 -5.843 -41.667 1.00 75.12 664 GLN A CA 1
ATOM 5344 C C . GLN A 1 664 ? 33.263 -5.335 -41.416 1.00 75.12 664 GLN A C 1
ATOM 5346 O O . GLN A 1 664 ? 33.715 -5.364 -40.274 1.00 75.12 664 GLN A O 1
ATOM 5351 N N . ILE A 1 665 ? 33.959 -4.831 -42.440 1.00 78.50 665 ILE A N 1
ATOM 5352 C CA . ILE A 1 665 ? 35.347 -4.360 -42.312 1.00 78.50 665 ILE A CA 1
ATOM 5353 C C . ILE A 1 665 ? 35.380 -3.083 -41.470 1.00 78.50 665 ILE A C 1
ATOM 5355 O O . ILE A 1 665 ? 36.173 -2.966 -40.537 1.00 78.50 665 ILE A O 1
ATOM 5359 N N . LEU A 1 666 ? 34.454 -2.162 -41.744 1.00 76.88 666 LEU A N 1
ATOM 5360 C CA . LEU A 1 666 ? 34.302 -0.927 -40.974 1.00 76.88 666 LEU A CA 1
ATOM 5361 C C . LEU A 1 666 ? 33.948 -1.206 -39.507 1.00 76.88 666 LEU A C 1
ATOM 5363 O O . LEU A 1 666 ? 34.485 -0.550 -38.620 1.00 76.88 666 LEU A O 1
ATOM 5367 N N . GLN A 1 667 ? 33.088 -2.192 -39.225 1.00 77.69 667 GLN A N 1
ATOM 5368 C CA . GLN A 1 667 ? 32.771 -2.567 -37.841 1.00 77.69 667 GLN A CA 1
ATOM 5369 C C . GLN A 1 667 ? 34.015 -3.035 -37.075 1.00 77.69 667 GLN A C 1
ATOM 5371 O O . GLN A 1 667 ? 34.249 -2.564 -35.964 1.00 77.69 667 GLN A O 1
ATOM 5376 N N . VAL A 1 668 ? 34.819 -3.926 -37.668 1.00 77.31 668 VAL A N 1
ATOM 5377 C CA . VAL A 1 668 ? 36.041 -4.455 -37.037 1.00 77.31 668 VAL A CA 1
ATOM 5378 C C . VAL A 1 668 ? 37.042 -3.336 -36.764 1.00 77.31 668 VAL A C 1
ATOM 5380 O O . VAL A 1 668 ? 37.554 -3.242 -35.652 1.00 77.31 668 VAL A O 1
ATOM 5383 N N . GLN A 1 669 ? 37.237 -2.435 -37.729 1.00 77.00 669 GLN A N 1
ATOM 5384 C CA . GLN A 1 669 ? 38.141 -1.297 -37.573 1.00 77.00 669 GLN A CA 1
ATOM 5385 C C . GLN A 1 669 ? 37.724 -0.381 -36.407 1.00 77.00 669 GLN A C 1
ATOM 5387 O O . GLN A 1 669 ? 38.573 0.091 -35.652 1.00 77.00 669 GLN A O 1
ATOM 5392 N N . TYR A 1 670 ? 36.420 -0.164 -36.199 1.00 78.62 670 TYR A N 1
ATOM 5393 C CA . TYR A 1 670 ? 35.940 0.592 -35.038 1.00 78.62 670 TYR A CA 1
ATOM 5394 C C . TYR A 1 670 ? 36.107 -0.170 -33.717 1.00 78.62 670 TYR A C 1
ATOM 5396 O O . TYR A 1 670 ? 36.430 0.449 -32.704 1.00 78.62 670 TYR A O 1
ATOM 5404 N N . PHE A 1 671 ? 35.931 -1.494 -33.694 1.00 77.62 671 PHE A N 1
ATOM 5405 C CA . PHE A 1 671 ? 36.148 -2.287 -32.478 1.00 77.62 671 PHE A CA 1
ATOM 5406 C C . PHE A 1 671 ? 37.612 -2.312 -32.029 1.00 77.62 671 PHE A C 1
ATOM 5408 O O . PHE A 1 671 ? 37.861 -2.284 -30.825 1.00 77.62 671 PHE A O 1
ATOM 5415 N N . GLU A 1 672 ? 38.570 -2.310 -32.958 1.00 77.62 672 GLU A N 1
ATOM 5416 C CA . GLU A 1 672 ? 40.000 -2.254 -32.620 1.00 77.62 672 GLU A CA 1
ATOM 5417 C C . GLU A 1 672 ? 40.367 -0.963 -31.880 1.00 77.62 672 GLU A C 1
ATOM 5419 O O . GLU A 1 672 ? 41.144 -1.003 -30.930 1.00 77.62 672 GLU A O 1
ATOM 5424 N N . SER A 1 673 ? 39.728 0.160 -32.228 1.00 74.12 673 SER A N 1
ATOM 5425 C CA . SER A 1 673 ? 39.958 1.447 -31.556 1.00 74.12 673 SER A CA 1
ATOM 5426 C C . SER A 1 673 ? 39.523 1.471 -30.081 1.00 74.12 673 SER A C 1
ATOM 5428 O O . SER A 1 673 ? 39.982 2.318 -29.318 1.00 74.12 673 SER A O 1
ATOM 5430 N N . LEU A 1 674 ? 38.675 0.526 -29.655 1.00 76.75 674 LEU A N 1
ATOM 5431 C CA . LEU A 1 674 ? 38.201 0.394 -28.273 1.00 76.75 674 LEU A CA 1
ATOM 5432 C C . LEU A 1 674 ? 39.135 -0.459 -27.397 1.00 76.75 674 LEU A C 1
ATOM 5434 O O . LEU A 1 674 ? 38.863 -0.630 -26.205 1.00 76.75 674 LEU A O 1
ATOM 5438 N N . LEU A 1 675 ? 40.190 -1.051 -27.967 1.00 78.69 675 LEU A N 1
ATOM 5439 C CA . LEU A 1 675 ? 41.039 -1.996 -27.252 1.00 78.69 675 LEU A CA 1
ATOM 5440 C C . LEU A 1 675 ? 42.065 -1.274 -26.365 1.00 78.69 675 LEU A C 1
ATOM 5442 O O . LEU A 1 675 ? 42.646 -0.277 -26.774 1.00 78.69 675 LEU A O 1
ATOM 5446 N N . PRO A 1 676 ? 42.388 -1.803 -25.170 1.00 75.69 676 PRO A N 1
ATOM 5447 C CA . PRO A 1 676 ? 43.289 -1.113 -24.241 1.00 75.69 676 PRO A CA 1
ATOM 5448 C C . PRO A 1 676 ? 44.683 -0.793 -24.801 1.00 75.69 676 PRO A C 1
ATOM 5450 O O . PRO A 1 676 ? 45.330 0.141 -24.342 1.00 75.69 676 PRO A O 1
ATOM 5453 N N . HIS A 1 677 ? 45.156 -1.556 -25.792 1.00 78.06 677 HIS A N 1
ATOM 5454 C CA . HIS A 1 677 ? 46.473 -1.355 -26.400 1.00 78.06 677 HIS A CA 1
ATOM 5455 C C . HIS A 1 677 ? 46.531 -0.157 -27.362 1.00 78.06 677 HIS A C 1
ATOM 5457 O O . HIS A 1 677 ? 47.626 0.277 -27.702 1.00 78.06 677 HIS A O 1
ATOM 5463 N N . THR A 1 678 ? 45.390 0.391 -27.794 1.00 75.00 678 THR A N 1
ATOM 5464 C CA . THR A 1 678 ? 45.332 1.602 -28.631 1.00 75.00 678 THR A CA 1
ATOM 5465 C C . THR A 1 678 ? 45.180 2.881 -27.805 1.00 75.00 678 THR A C 1
ATOM 5467 O O . THR A 1 678 ? 45.172 3.974 -28.365 1.00 75.00 678 THR A O 1
ATOM 5470 N N . PHE A 1 679 ? 45.099 2.793 -26.471 1.00 81.19 679 PHE A N 1
ATOM 5471 C CA . PHE A 1 679 ? 44.856 3.960 -25.611 1.00 81.19 679 PHE A CA 1
ATOM 5472 C C . PHE A 1 679 ? 46.021 4.957 -25.592 1.00 81.19 679 PHE A C 1
ATOM 5474 O O . PHE A 1 679 ? 45.804 6.135 -25.312 1.00 81.19 679 PHE A O 1
ATOM 5481 N N . GLU A 1 680 ? 47.237 4.519 -25.931 1.00 75.25 680 GLU A N 1
ATOM 5482 C CA . GLU A 1 680 ? 48.389 5.416 -26.090 1.00 75.25 680 GLU A CA 1
ATOM 5483 C C . GLU A 1 680 ? 48.238 6.357 -27.298 1.00 75.25 680 GLU A C 1
ATOM 5485 O O . GLU A 1 680 ? 48.739 7.480 -27.255 1.00 75.25 680 GLU A O 1
ATOM 5490 N N . SER A 1 681 ? 47.530 5.936 -28.354 1.00 77.56 681 SER A N 1
ATOM 5491 C CA . SER A 1 681 ? 47.313 6.732 -29.570 1.00 77.56 681 SER A CA 1
ATOM 5492 C C . SER A 1 681 ? 45.934 7.395 -29.635 1.00 77.56 681 SER A C 1
ATOM 5494 O O . SER A 1 681 ? 45.830 8.530 -30.090 1.00 77.56 681 SER A O 1
ATOM 5496 N N . GLU A 1 682 ? 44.885 6.713 -29.171 1.00 75.44 682 GLU A N 1
ATOM 5497 C CA . GLU A 1 682 ? 43.479 7.152 -29.268 1.00 75.44 682 GLU A CA 1
ATOM 5498 C C . GLU A 1 682 ? 42.958 7.815 -27.977 1.00 75.44 682 GLU A C 1
ATOM 5500 O O . GLU A 1 682 ? 41.890 8.429 -27.961 1.00 75.44 682 GLU A O 1
ATOM 5505 N N . GLY A 1 683 ? 43.719 7.725 -26.881 1.00 78.81 683 GLY A N 1
ATOM 5506 C CA . GLY A 1 683 ? 43.317 8.194 -25.558 1.00 78.81 683 GLY A CA 1
ATOM 5507 C C . GLY A 1 683 ? 42.544 7.146 -24.753 1.00 78.81 683 GLY A C 1
ATOM 5508 O O . GLY A 1 683 ? 42.145 6.094 -25.251 1.00 78.81 683 GLY A O 1
ATOM 5509 N N . HIS A 1 684 ? 42.344 7.419 -23.461 1.00 79.19 684 HIS A N 1
ATOM 5510 C CA . HIS A 1 684 ? 41.678 6.472 -22.570 1.00 79.19 684 HIS A CA 1
ATOM 5511 C C . HIS A 1 684 ? 40.176 6.400 -22.879 1.00 79.19 684 HIS A C 1
ATOM 5513 O O . HIS A 1 684 ? 39.412 7.314 -22.560 1.00 79.19 684 HIS A O 1
ATOM 5519 N N . VAL A 1 685 ? 39.746 5.287 -23.473 1.00 76.31 685 VAL A N 1
ATOM 5520 C CA . VAL A 1 685 ? 38.340 5.060 -23.824 1.00 76.31 685 VAL A CA 1
ATOM 5521 C C . VAL A 1 685 ? 37.586 4.477 -22.629 1.00 76.31 685 VAL A C 1
ATOM 5523 O O . VAL A 1 685 ? 38.079 3.578 -21.947 1.00 76.31 685 VAL A O 1
ATOM 5526 N N . LEU A 1 686 ? 36.376 4.983 -22.384 1.00 75.25 686 LEU A N 1
ATOM 5527 C CA . LEU A 1 686 ? 35.432 4.446 -21.404 1.00 75.25 686 LEU A CA 1
ATOM 5528 C C . LEU A 1 686 ? 34.176 3.947 -22.122 1.00 75.25 686 LEU A C 1
ATOM 5530 O O . LEU A 1 686 ? 33.680 4.594 -23.045 1.00 75.25 686 LEU A O 1
ATOM 5534 N N . ILE A 1 687 ? 33.644 2.809 -21.676 1.00 74.44 687 ILE A N 1
ATOM 5535 C CA . ILE A 1 687 ? 32.426 2.206 -22.224 1.00 74.44 687 ILE A CA 1
ATOM 5536 C C . ILE A 1 687 ? 31.337 2.279 -21.159 1.00 74.44 687 ILE A C 1
ATOM 5538 O O . ILE A 1 687 ? 31.528 1.830 -20.032 1.00 74.44 687 ILE A O 1
ATOM 5542 N N . ALA A 1 688 ? 30.186 2.846 -21.519 1.00 68.06 688 ALA A N 1
ATOM 5543 C CA . ALA A 1 688 ? 29.025 2.847 -20.641 1.00 68.06 688 ALA A CA 1
ATOM 5544 C C . ALA A 1 688 ? 28.417 1.429 -20.584 1.00 68.06 688 ALA A C 1
ATOM 5546 O O . ALA A 1 688 ? 28.060 0.910 -21.649 1.00 68.06 688 ALA A O 1
ATOM 5547 N N . PRO A 1 689 ? 28.266 0.817 -19.392 1.00 54.78 689 PRO A N 1
ATOM 5548 C CA . PRO A 1 689 ? 27.556 -0.451 -19.251 1.00 54.78 689 PRO A CA 1
ATOM 5549 C C . PRO A 1 689 ? 26.087 -0.221 -19.628 1.00 54.78 689 PRO A C 1
ATOM 5551 O O . PRO A 1 689 ? 25.450 0.713 -19.129 1.00 54.78 689 PRO A O 1
ATOM 5554 N N . ARG A 1 690 ? 25.589 -0.995 -20.595 1.00 49.84 690 ARG A N 1
ATOM 5555 C CA . ARG A 1 690 ? 24.237 -0.857 -21.153 1.00 49.84 690 ARG A CA 1
ATOM 5556 C C . ARG A 1 690 ? 23.290 -1.905 -20.615 1.00 49.84 690 ARG A C 1
ATOM 5558 O O . ARG A 1 690 ? 23.701 -3.083 -20.608 1.00 49.84 690 ARG A O 1
#

Nearest PDB structures (foldseek):
  8we9-assembly1_D  TM=9.451E-01  e=3.397E-63  Homo sapiens
  8x93-assembly1_B  TM=9.427E-01  e=1.116E-62  Homo sapiens
  8fd7-assembly1_D  TM=9.394E-01  e=1.510E-61  Oryctolagus cuniculus
  8hmb-assembly1_E  TM=9.479E-01  e=2.869E-60  Homo sapiens
  8if3-assembly1_A  TM=9.600E-01  e=8.913E-57  Homo sapiens